Protein AF-0000000070379799 (afdb_homodimer)

Solvent-accessible surface area (backbone atoms only — not comparable to full-atom values): 31771 Å² total; per-residue (Å²): 68,56,30,33,34,30,63,41,65,65,48,75,54,41,72,41,76,43,80,73,78,78,38,46,71,43,12,25,22,26,43,26,48,18,17,47,68,47,71,68,43,54,38,41,45,53,57,59,48,63,90,54,86,77,58,63,65,36,43,52,37,52,28,15,9,26,36,23,75,38,50,26,34,55,72,69,16,53,69,40,49,75,32,48,30,22,40,33,73,42,68,11,36,44,15,30,51,32,36,31,44,49,89,39,48,40,81,50,57,90,88,53,50,46,72,62,32,13,59,53,48,69,53,42,50,38,46,53,53,51,50,51,54,36,56,76,68,70,51,52,25,33,36,31,42,60,25,47,24,62,53,30,45,24,39,45,34,44,33,46,77,68,68,28,45,56,43,30,28,37,69,50,71,72,42,52,56,55,37,46,75,49,64,47,84,41,77,45,44,62,72,43,92,57,32,64,64,49,47,25,52,51,22,50,76,57,58,22,36,40,32,43,31,36,39,32,12,60,57,46,23,61,54,55,71,36,36,40,70,59,19,34,37,36,32,59,34,49,75,66,72,41,48,23,27,34,49,45,56,50,19,27,63,31,47,22,36,40,31,32,44,36,58,72,60,52,62,68,70,48,51,71,64,55,52,50,51,54,56,61,49,37,70,62,30,41,76,53,47,37,40,76,56,75,57,46,77,30,34,38,80,42,37,53,59,44,53,54,50,40,75,76,38,52,62,67,30,40,37,30,36,24,32,76,87,68,54,30,33,34,29,61,42,65,67,49,75,53,41,73,42,76,44,80,73,80,80,38,47,72,42,11,26,22,27,43,26,47,18,17,44,68,48,72,67,44,54,38,42,46,52,57,59,48,63,90,55,87,77,58,64,67,36,43,51,35,51,29,16,8,25,36,23,76,39,51,25,35,54,71,70,15,51,68,41,49,76,31,47,30,23,40,36,75,42,68,10,34,46,16,31,50,30,37,32,42,51,89,39,47,39,79,50,56,90,89,54,50,45,73,60,33,13,58,54,48,70,53,42,49,38,46,53,51,51,49,52,54,38,55,74,68,70,52,51,27,32,37,32,43,62,24,48,25,63,53,30,45,24,38,45,32,44,34,46,78,68,67,28,45,55,42,30,28,36,68,50,72,73,42,51,56,56,37,45,76,50,64,49,84,41,77,46,42,63,72,42,91,57,33,64,64,48,48,25,52,51,22,50,76,57,57,22,35,39,33,42,30,36,38,32,13,61,56,46,25,60,54,55,71,37,37,41,68,59,19,35,38,34,32,60,35,50,76,65,71,41,48,23,26,34,50,44,56,50,19,27,61,31,48,21,36,40,30,32,42,35,60,70,59,50,62,68,72,48,53,71,64,56,51,50,51,54,59,62,50,37,70,62,30,38,77,52,47,37,40,74,55,76,57,47,77,30,36,38,81,42,38,54,59,45,54,54,48,38,75,76,40,51,60,66,31,39,38,31,35,24,34,77,88

Organism: Tetrahymena thermophila (strain SB210) (NCBI:txid312017)

Nearest PDB structures (foldseek):
  3pi7-assembly1_A-2  TM=9.062E-01  e=1.640E-31  Mesorhizobium loti
  3iup-assembly1_B  TM=9.059E-01  e=6.553E-30  Cupriavidus pinatubonensis JMP134
  6k9y-assembly2_D  TM=8.583E-01  e=2.880E-23  Homo sapiens
  6k9y-assembly2_C  TM=8.569E-01  e=1.757E-21  Homo sapiens
  3jyl-assembly1_A  TM=8.726E-01  e=1.646E-20  Pseudomonas syringae pv. tomato

pLDDT: mean 96.15, std 3.44, range [79.5, 98.94]

Radius of gyration: 29.48 Å; Cα contacts (8 Å, |Δi|>4): 1585; chains: 2; bounding box: 47×88×64 Å

Secondary structure (DSSP, 8-state):
-EEEEE-STTS-EEEEE-PPP---TTEEEEEEEEEE--HHHHHHHHT--TT-S--SSB----EEEEEEEEE-SSHHHHHHTT-EEEEESBS-SSBSEEEEEGGGEEE--TTS-HHHHTTSSHHHHHHHHHHHHHHHHT-SEEEESSTTSHHHHHHHHHHHHTT-EEEEEESSHHHHHHHHHTT-SEEEETTSTTHHHHHHHHHHHHT--EEEESS-HHHHHHHHTTSPTT-EEEE---TT-S-EEE-HHHHHHTT-EEEE--HHHHHHHS-HHHHHHHHHHHHHHTTTTTPPPEEEEEESTTHHHHHHHHHH-GGG-EEEEETT-/-EEEEE-STTS-EEEEE-PPP---TTEEEEEEEEEE--HHHHHHHHT--TT-S--SSB----EEEEEEEEE-SSHHHHHHTT-EEEEESBS-SSBSEEEEEGGGEEE--TTS-HHHHTTSSHHHHHHHHHHHHHHHHT-SEEEESSTTSHHHHHHHHHHHHTT-EEEEEESSHHHHHHHHHTT-SEEEETTSTTHHHHHHHHHHHHT--EEEESS-HHHHHHHHTTSPTT-EEEE---TT-S-EEE-HHHHHHTT-EEEE--HHHHHHHS-HHHHHHHHHHHHHHTTTTTPPPEEEEEESTTHHHHHHHHHH-GGG-EEEEETT-

Structure (mmCIF, N/CA/C/O backbone):
data_AF-0000000070379799-model_v1
#
loop_
_entity.id
_entity.type
_entity.pdbx_description
1 polymer 'Zinc-binding dehydrogenase family oxidoreductase'
#
loop_
_atom_site.group_PDB
_atom_site.id
_atom_site.type_symbol
_atom_site.label_atom_id
_atom_site.label_alt_id
_atom_site.label_comp_id
_atom_site.label_asym_id
_atom_site.label_entity_id
_atom_site.label_seq_id
_atom_site.pdbx_PDB_ins_code
_atom_site.Cartn_x
_atom_site.Cartn_y
_atom_site.Cartn_z
_atom_site.occupancy
_atom_site.B_iso_or_equiv
_atom_site.auth_seq_id
_atom_site.auth_comp_id
_atom_site.auth_asym_id
_atom_site.auth_atom_id
_atom_site.pdbx_PDB_model_num
ATOM 1 N N . MET A 1 1 ? 18.422 -35.281 -22.156 1 97.62 1 MET A N 1
ATOM 2 C CA . MET A 1 1 ? 16.969 -35.219 -22.125 1 97.62 1 MET A CA 1
ATOM 3 C C . MET A 1 1 ? 16.469 -34.031 -22.953 1 97.62 1 MET A C 1
ATOM 5 O O . MET A 1 1 ? 17.188 -33.062 -23.156 1 97.62 1 MET A O 1
ATOM 9 N N . LYS A 1 2 ? 15.281 -34.219 -23.469 1 98.38 2 LYS A N 1
ATOM 10 C CA . LYS A 1 2 ? 14.625 -33.094 -24.141 1 98.38 2 LYS A CA 1
ATOM 11 C C . LYS A 1 2 ? 14.094 -32.062 -23.125 1 98.38 2 LYS A C 1
ATOM 13 O O . LYS A 1 2 ? 13.625 -32.469 -22.047 1 98.38 2 LYS A O 1
ATOM 18 N N . CYS A 1 3 ? 14.219 -30.781 -23.453 1 98.56 3 CYS A N 1
ATOM 19 C CA . CYS A 1 3 ? 13.742 -29.75 -22.547 1 98.56 3 CYS A CA 1
ATOM 20 C C . CYS A 1 3 ? 13.547 -28.438 -23.297 1 98.56 3 CYS A C 1
ATOM 22 O O . CYS A 1 3 ? 13.867 -28.328 -24.469 1 98.56 3 CYS A O 1
ATOM 24 N N . LEU A 1 4 ? 12.852 -27.547 -22.703 1 98.62 4 LEU A N 1
ATOM 25 C CA . LEU A 1 4 ? 12.797 -26.156 -23.141 1 98.62 4 LEU A CA 1
ATOM 26 C C . LEU A 1 4 ? 13.797 -25.312 -22.359 1 98.62 4 LEU A C 1
ATOM 28 O O . LEU A 1 4 ? 13.82 -25.328 -21.125 1 98.62 4 LEU A O 1
ATOM 32 N N . ILE A 1 5 ? 14.625 -24.578 -23.031 1 98.56 5 ILE A N 1
ATOM 33 C CA . ILE A 1 5 ? 15.641 -23.734 -22.406 1 98.56 5 ILE A CA 1
ATOM 34 C C . ILE A 1 5 ? 15.32 -22.266 -22.625 1 98.56 5 ILE A C 1
ATOM 36 O O . ILE A 1 5 ? 15.062 -21.844 -23.766 1 98.56 5 ILE A O 1
ATOM 40 N N . LEU A 1 6 ? 15.203 -21.531 -21.594 1 98.44 6 LEU A N 1
ATOM 41 C CA . LEU A 1 6 ? 15.203 -20.078 -21.641 1 98.44 6 LEU A CA 1
ATOM 42 C C . LEU A 1 6 ? 16.625 -19.531 -21.672 1 98.44 6 LEU A C 1
ATOM 44 O O . LEU A 1 6 ? 17.328 -19.562 -20.641 1 98.44 6 LEU A O 1
ATOM 48 N N . GLU A 1 7 ? 17.031 -19.031 -22.734 1 98.12 7 GLU A N 1
ATOM 49 C CA . GLU A 1 7 ? 18.406 -18.578 -22.891 1 98.12 7 GLU A CA 1
ATOM 50 C C . GLU A 1 7 ? 18.609 -17.188 -22.281 1 98.12 7 GLU A C 1
ATOM 52 O O . GLU A 1 7 ? 19.656 -16.891 -21.734 1 98.12 7 GLU A O 1
ATOM 57 N N . GLN A 1 8 ? 17.641 -16.406 -22.5 1 97.5 8 GLN A N 1
ATOM 58 C CA . GLN A 1 8 ? 17.625 -15.039 -22 1 97.5 8 GLN A CA 1
ATOM 59 C C . GLN A 1 8 ? 16.203 -14.609 -21.609 1 97.5 8 GLN A C 1
ATOM 61 O O . GLN A 1 8 ? 15.242 -14.93 -22.312 1 97.5 8 GLN A O 1
ATOM 66 N N . PHE A 1 9 ? 16.188 -13.859 -20.531 1 97.25 9 PHE A N 1
ATOM 67 C CA . PHE A 1 9 ? 14.883 -13.336 -20.141 1 97.25 9 PHE A CA 1
ATOM 68 C C . PHE A 1 9 ? 14.234 -12.578 -21.297 1 97.25 9 PHE A C 1
ATOM 70 O O . PHE A 1 9 ? 14.914 -11.867 -22.031 1 97.25 9 PHE A O 1
ATOM 77 N N . GLY A 1 10 ? 12.977 -12.711 -21.422 1 96.12 10 GLY A N 1
ATOM 78 C CA . GLY A 1 10 ? 12.227 -11.969 -22.422 1 96.12 10 GLY A CA 1
ATOM 79 C C . GLY A 1 10 ? 12.258 -12.609 -23.797 1 96.12 10 GLY A C 1
ATOM 80 O O . GLY A 1 10 ? 11.617 -12.125 -24.734 1 96.12 10 GLY A O 1
ATOM 81 N N . GLN A 1 11 ? 13 -13.648 -23.922 1 97.44 11 GLN A N 1
ATOM 82 C CA . GLN A 1 11 ? 13.102 -14.352 -25.203 1 97.44 11 GLN A CA 1
ATOM 83 C C . GLN A 1 11 ? 12.305 -15.656 -25.172 1 97.44 11 GLN A C 1
ATOM 85 O O . GLN A 1 11 ? 12 -16.188 -24.094 1 97.44 11 GLN A O 1
ATOM 90 N N . PRO A 1 12 ? 11.961 -16.109 -26.359 1 97.81 12 PRO A N 1
ATOM 91 C CA . PRO A 1 12 ? 11.258 -17.391 -26.406 1 97.81 12 PRO A CA 1
ATOM 92 C C . PRO A 1 12 ? 12.117 -18.547 -25.891 1 97.81 12 PRO A C 1
ATOM 94 O O . PRO A 1 12 ? 13.352 -18.453 -25.891 1 97.81 12 PRO A O 1
ATOM 97 N N . VAL A 1 13 ? 11.469 -19.562 -25.438 1 98.38 13 VAL A N 1
ATOM 98 C CA . VAL A 1 13 ? 12.188 -20.766 -25.047 1 98.38 13 VAL A CA 1
ATOM 99 C C . VAL A 1 13 ? 12.586 -21.562 -26.281 1 98.38 13 VAL A C 1
ATOM 101 O O . VAL A 1 13 ? 11.906 -21.516 -27.312 1 98.38 13 VAL A O 1
ATOM 104 N N . ALA A 1 14 ? 13.648 -22.281 -26.125 1 98.12 14 ALA A N 1
ATOM 105 C CA . ALA A 1 14 ? 14.133 -23.125 -27.219 1 98.12 14 ALA A CA 1
ATOM 106 C C . ALA A 1 14 ? 14.062 -24.609 -26.844 1 98.12 14 ALA A C 1
ATOM 108 O O . ALA A 1 14 ? 14.406 -24.984 -25.719 1 98.12 14 ALA A O 1
ATOM 109 N N . PHE A 1 15 ? 13.578 -25.453 -27.734 1 98.25 15 PHE A N 1
ATOM 110 C CA . PHE A 1 15 ? 13.586 -26.906 -27.578 1 98.25 15 PHE A CA 1
ATOM 111 C C . PHE A 1 15 ? 14.984 -27.453 -27.812 1 98.25 15 PHE A C 1
ATOM 113 O O . PHE A 1 15 ? 15.539 -27.328 -28.906 1 98.25 15 PHE A O 1
ATOM 120 N N . LYS A 1 16 ? 15.516 -28.031 -26.766 1 97.94 16 LYS A N 1
ATOM 121 C CA . LYS A 1 16 ? 16.891 -28.484 -26.844 1 97.94 16 LYS A CA 1
ATOM 122 C C . LYS A 1 16 ? 17.078 -29.797 -26.094 1 97.94 16 LYS A C 1
ATOM 124 O O . LYS A 1 16 ? 16.141 -30.328 -25.5 1 97.94 16 LYS A O 1
ATOM 129 N N . GLN A 1 17 ? 18.281 -30.312 -26.234 1 97.88 17 GLN A N 1
ATOM 130 C CA . GLN A 1 17 ? 18.719 -31.453 -25.438 1 97.88 17 GLN A CA 1
ATOM 131 C C . GLN A 1 17 ? 19.641 -31 -24.312 1 97.88 17 GLN A C 1
ATOM 133 O O . GLN A 1 17 ? 20.469 -30.094 -24.484 1 97.88 17 GLN A O 1
ATOM 138 N N . ALA A 1 18 ? 19.453 -31.578 -23.188 1 97.44 18 ALA A N 1
ATOM 139 C CA . ALA A 1 18 ? 20.312 -31.328 -22.031 1 97.44 18 ALA A CA 1
ATOM 140 C C . ALA A 1 18 ? 20.578 -32.625 -21.266 1 97.44 18 ALA A C 1
ATOM 142 O O . ALA A 1 18 ? 19.969 -33.656 -21.531 1 97.44 18 ALA A O 1
ATOM 143 N N . ASP A 1 19 ? 21.516 -32.562 -20.422 1 97.62 19 ASP A N 1
ATOM 144 C CA . ASP A 1 19 ? 21.812 -33.688 -19.562 1 97.62 19 ASP A CA 1
ATOM 145 C C . ASP A 1 19 ? 20.688 -33.906 -18.547 1 97.62 19 ASP A C 1
ATOM 147 O O . ASP A 1 19 ? 20.047 -32.969 -18.109 1 97.62 19 ASP A O 1
ATOM 151 N N . ILE A 1 20 ? 20.406 -35.125 -18.234 1 98.38 20 ILE A N 1
ATOM 152 C CA . ILE A 1 20 ? 19.484 -35.438 -17.156 1 98.38 20 ILE A CA 1
ATOM 153 C C . ILE A 1 20 ? 20.094 -35.031 -15.812 1 98.38 20 ILE A C 1
ATOM 155 O O . ILE A 1 20 ? 21.219 -35.438 -15.492 1 98.38 20 ILE A O 1
ATOM 159 N N . PRO A 1 21 ? 19.438 -34.219 -15.023 1 97.88 21 PRO A N 1
ATOM 160 C CA . PRO A 1 21 ? 20 -33.844 -13.727 1 97.88 21 PRO A CA 1
ATOM 161 C C . PRO A 1 21 ? 20.062 -35 -12.734 1 97.88 21 PRO A C 1
ATOM 163 O O . PRO A 1 21 ? 19.328 -35.969 -12.883 1 97.88 21 PRO A O 1
ATOM 166 N N . GLN A 1 22 ? 20.938 -34.875 -11.812 1 98 22 GLN A N 1
ATOM 167 C CA . GLN A 1 22 ? 21.094 -35.875 -10.766 1 98 22 GLN A CA 1
ATOM 168 C C . GLN A 1 22 ? 20.562 -35.375 -9.43 1 98 22 GLN A C 1
ATOM 170 O O . GLN A 1 22 ? 20.891 -34.25 -9.008 1 98 22 GLN A O 1
ATOM 175 N N . PRO A 1 23 ? 19.734 -36.156 -8.781 1 98.38 23 PRO A N 1
ATOM 176 C CA . PRO A 1 23 ? 19.234 -35.719 -7.473 1 98.38 23 PRO A CA 1
ATOM 177 C C . PRO A 1 23 ? 20.266 -35.875 -6.363 1 98.38 23 PRO A C 1
ATOM 179 O O . PRO A 1 23 ? 21.047 -36.844 -6.375 1 98.38 23 PRO A O 1
ATOM 182 N N . GLY A 1 24 ? 20.344 -34.906 -5.512 1 97.62 24 GLY A N 1
ATOM 183 C CA . GLY A 1 24 ? 21.141 -35.031 -4.297 1 97.62 24 GLY A CA 1
ATOM 184 C C . GLY A 1 24 ? 20.344 -35.594 -3.125 1 97.62 24 GLY A C 1
ATOM 185 O O . GLY A 1 24 ? 19.188 -35.969 -3.277 1 97.62 24 GLY A O 1
ATOM 186 N N . GLN A 1 25 ? 21.062 -35.688 -1.995 1 96.94 25 GLN A N 1
ATOM 187 C CA . GLN A 1 25 ? 20.406 -36.188 -0.794 1 96.94 25 GLN A CA 1
ATOM 188 C C . GLN A 1 25 ? 19.125 -35.406 -0.499 1 96.94 25 GLN A C 1
ATOM 190 O O . GLN A 1 25 ? 19.141 -34.156 -0.51 1 96.94 25 GLN A O 1
ATOM 195 N N . GLY A 1 26 ? 18.047 -36.125 -0.268 1 96.81 26 GLY A N 1
ATOM 196 C CA . GLY A 1 26 ? 16.781 -35.469 0.033 1 96.81 26 GLY A CA 1
ATOM 197 C C . GLY A 1 26 ? 16.031 -35.031 -1.208 1 96.81 26 GLY A C 1
ATOM 198 O O . GLY A 1 26 ? 14.945 -34.469 -1.108 1 96.81 26 GLY A O 1
ATOM 199 N N . GLU A 1 27 ? 16.578 -35.344 -2.369 1 98.31 27 GLU A N 1
ATOM 200 C CA . GLU A 1 27 ? 15.961 -35 -3.639 1 98.31 27 GLU A CA 1
ATOM 201 C C . GLU A 1 27 ? 15.578 -36.25 -4.438 1 98.31 27 GLU A C 1
ATOM 203 O O . GLU A 1 27 ? 16.047 -37.344 -4.141 1 98.31 27 GLU A O 1
ATOM 208 N N . VAL A 1 28 ? 14.727 -36.062 -5.371 1 98.69 28 VAL A N 1
ATOM 209 C CA . VAL A 1 28 ? 14.32 -37.156 -6.254 1 98.69 28 VAL A CA 1
ATOM 210 C C . VAL A 1 28 ? 14.375 -36.688 -7.707 1 98.69 28 VAL A C 1
ATOM 212 O O . VAL A 1 28 ? 14.156 -35.531 -7.996 1 98.69 28 VAL A O 1
ATOM 215 N N . LEU A 1 29 ? 14.68 -37.594 -8.547 1 98.81 29 LEU A N 1
ATOM 216 C CA . LEU A 1 29 ? 14.539 -37.375 -9.984 1 98.81 29 LEU A CA 1
ATOM 217 C C . LEU A 1 29 ? 13.156 -37.812 -10.461 1 98.81 29 LEU A C 1
ATOM 219 O O . LEU A 1 29 ? 12.711 -38.938 -10.164 1 98.81 29 LEU A O 1
ATOM 223 N N . ILE A 1 30 ? 12.555 -37 -11.148 1 98.88 30 ILE A N 1
ATOM 224 C CA . ILE A 1 30 ? 11.172 -37.219 -11.562 1 98.88 30 ILE A CA 1
ATOM 225 C C . ILE A 1 30 ? 11.086 -37.281 -13.086 1 98.88 30 ILE A C 1
ATOM 227 O O . ILE A 1 30 ? 11.617 -36.375 -13.773 1 98.88 30 ILE A O 1
ATOM 231 N N . GLN A 1 31 ? 10.594 -38.312 -13.609 1 98.88 31 GLN A N 1
ATOM 232 C CA . GLN A 1 31 ? 10.148 -38.312 -15 1 98.88 31 GLN A CA 1
ATOM 233 C C . GLN A 1 31 ? 8.852 -37.5 -15.156 1 98.88 31 GLN A C 1
ATOM 235 O O . GLN A 1 31 ? 7.777 -37.969 -14.773 1 98.88 31 GLN A O 1
ATOM 240 N N . VAL A 1 32 ? 8.945 -36.344 -15.727 1 98.88 32 VAL A N 1
ATOM 241 C CA . VAL A 1 32 ? 7.828 -35.406 -15.734 1 98.88 32 VAL A CA 1
ATOM 242 C C . VAL A 1 32 ? 6.781 -35.844 -16.75 1 98.88 32 VAL A C 1
ATOM 244 O O . VAL A 1 32 ? 7.098 -36.031 -17.938 1 98.88 32 VAL A O 1
ATOM 247 N N . GLU A 1 33 ? 5.625 -35.969 -16.281 1 98.69 33 GLU A N 1
ATOM 248 C CA . GLU A 1 33 ? 4.535 -36.406 -17.156 1 98.69 33 GLU A CA 1
ATOM 249 C C . GLU A 1 33 ? 3.705 -35.219 -17.625 1 98.69 33 GLU A C 1
ATOM 251 O O . GLU A 1 33 ? 3.26 -35.156 -18.766 1 98.69 33 GLU A O 1
ATOM 256 N N . SER A 1 34 ? 3.447 -34.312 -16.766 1 98.69 34 SER A N 1
ATOM 257 C CA . SER A 1 34 ? 2.619 -33.156 -17.062 1 98.69 34 SER A CA 1
ATOM 258 C C . SER A 1 34 ? 3.072 -31.938 -16.266 1 98.69 34 SER A C 1
ATOM 260 O O . SER A 1 34 ? 3.395 -32.031 -15.086 1 98.69 34 SER A O 1
ATOM 262 N N . SER A 1 35 ? 3.191 -30.781 -16.891 1 98.75 35 SER A N 1
ATOM 263 C CA . SER A 1 35 ? 3.516 -29.516 -16.234 1 98.75 35 SER A CA 1
ATOM 264 C C . SER A 1 35 ? 2.646 -28.375 -16.766 1 98.75 35 SER A C 1
ATOM 266 O O . SER A 1 35 ? 2.516 -28.203 -17.984 1 98.75 35 SER A O 1
ATOM 268 N N . PRO A 1 36 ? 2.055 -27.641 -15.875 1 98.5 36 PRO A N 1
ATOM 269 C CA . PRO A 1 36 ? 1.215 -26.516 -16.312 1 98.5 36 PRO A CA 1
ATOM 270 C C . PRO A 1 36 ? 2.02 -25.266 -16.625 1 98.5 36 PRO A C 1
ATOM 272 O O . PRO A 1 36 ? 3.193 -25.172 -16.25 1 98.5 36 PRO A O 1
ATOM 275 N N . ILE A 1 37 ? 1.409 -24.359 -17.375 1 98.25 37 ILE A N 1
ATOM 276 C CA . ILE A 1 37 ? 1.912 -23 -17.516 1 98.25 37 ILE A CA 1
ATOM 277 C C . ILE A 1 37 ? 1.134 -22.062 -16.609 1 98.25 37 ILE A C 1
ATOM 279 O O . ILE A 1 37 ? -0.096 -22 -16.672 1 98.25 37 ILE A O 1
ATOM 283 N N . ASN A 1 38 ? 1.826 -21.422 -15.695 1 97.06 38 ASN A N 1
ATOM 284 C CA . ASN A 1 38 ? 1.224 -20.453 -14.781 1 97.06 38 ASN A CA 1
ATOM 285 C C . ASN A 1 38 ? 1.646 -19.016 -15.117 1 97.06 38 ASN A C 1
ATOM 287 O O . ASN A 1 38 ? 2.684 -18.812 -15.742 1 97.06 38 ASN A O 1
ATOM 291 N N . PRO A 1 39 ? 0.804 -18.047 -14.625 1 96.25 39 PRO A N 1
ATOM 292 C CA . PRO A 1 39 ? 1.26 -16.656 -14.758 1 96.25 39 PRO A CA 1
ATOM 293 C C . PRO A 1 39 ? 2.643 -16.438 -14.148 1 96.25 39 PRO A C 1
ATOM 295 O O . PRO A 1 39 ? 3.445 -15.68 -14.695 1 96.25 39 PRO A O 1
ATOM 298 N N . SER A 1 40 ? 2.947 -17.109 -13.086 1 95.5 40 SER A N 1
ATOM 299 C CA . SER A 1 40 ? 4.25 -16.969 -12.438 1 95.5 40 SER A CA 1
ATOM 300 C C . SER A 1 40 ? 5.375 -17.422 -13.359 1 95.5 40 SER A C 1
ATOM 302 O O . SER A 1 40 ? 6.477 -16.859 -13.312 1 95.5 40 SER A O 1
ATOM 304 N N . ASP A 1 41 ? 5.133 -18.422 -14.211 1 96.75 41 ASP A N 1
ATOM 305 C CA . ASP A 1 41 ? 6.129 -18.844 -15.188 1 96.75 41 ASP A CA 1
ATOM 306 C C . ASP A 1 41 ? 6.402 -17.734 -16.203 1 96.75 41 ASP A C 1
ATOM 308 O O . ASP A 1 41 ? 7.559 -17.484 -16.547 1 96.75 41 ASP A O 1
ATOM 312 N N . LEU A 1 42 ? 5.324 -17.156 -16.656 1 96.75 42 LEU A N 1
ATOM 313 C CA . LEU A 1 42 ? 5.457 -16.062 -17.625 1 96.75 42 LEU A CA 1
ATOM 314 C C . LEU A 1 42 ? 6.227 -14.898 -17.016 1 96.75 42 LEU A C 1
ATOM 316 O O . LEU A 1 42 ? 7.098 -14.32 -17.672 1 96.75 42 LEU A O 1
ATOM 320 N N . ILE A 1 43 ? 5.867 -14.562 -15.758 1 95.81 43 ILE A N 1
ATOM 321 C CA . ILE A 1 43 ? 6.551 -13.477 -15.062 1 95.81 43 ILE A CA 1
ATOM 322 C C . ILE A 1 43 ? 8.039 -13.797 -14.938 1 95.81 43 ILE A C 1
ATOM 324 O O . ILE A 1 43 ? 8.891 -12.945 -15.211 1 95.81 43 ILE A O 1
ATOM 328 N N . PHE A 1 44 ? 8.375 -14.969 -14.617 1 96.12 44 PHE A N 1
ATOM 329 C CA . PHE A 1 44 ? 9.758 -15.391 -14.5 1 96.12 44 PHE A CA 1
ATOM 330 C C . PHE A 1 44 ? 10.484 -15.266 -15.836 1 96.12 44 PHE A C 1
ATOM 332 O O . PHE A 1 44 ? 11.547 -14.641 -15.922 1 96.12 44 PHE A O 1
ATOM 339 N N . MET A 1 45 ? 9.898 -15.789 -16.828 1 96.88 45 MET A N 1
ATOM 340 C CA . MET A 1 45 ? 10.539 -15.828 -18.141 1 96.88 45 MET A CA 1
ATOM 341 C C . MET A 1 45 ? 10.734 -14.422 -18.688 1 96.88 45 MET A C 1
ATOM 343 O O . MET A 1 45 ? 11.648 -14.18 -19.484 1 96.88 45 MET A O 1
ATOM 347 N N . SER A 1 46 ? 9.93 -13.516 -18.25 1 94.94 46 SER A N 1
ATOM 348 C CA . SER A 1 46 ? 10.039 -12.133 -18.703 1 94.94 46 SER A CA 1
ATOM 349 C C . SER A 1 46 ? 11.164 -11.406 -17.984 1 94.94 46 SER A C 1
ATOM 351 O O . SER A 1 46 ? 11.578 -10.32 -18.406 1 94.94 46 SER A O 1
ATOM 353 N N . GLY A 1 47 ? 11.625 -11.961 -16.859 1 94.31 47 GLY A N 1
ATOM 354 C CA . GLY A 1 47 ? 12.672 -11.32 -16.078 1 94.31 47 GLY A CA 1
ATOM 355 C C . GLY A 1 47 ? 12.133 -10.461 -14.953 1 94.31 47 GLY A C 1
ATOM 356 O O . GLY A 1 47 ? 12.906 -9.836 -14.227 1 94.31 47 GLY A O 1
ATOM 357 N N . LYS A 1 48 ? 10.883 -10.516 -14.688 1 91.62 48 LYS A N 1
ATOM 358 C CA . LYS A 1 48 ? 10.273 -9.641 -13.688 1 91.62 48 LYS A CA 1
ATOM 359 C C . LYS A 1 48 ? 10.117 -10.359 -12.352 1 91.62 48 LYS A C 1
ATOM 361 O O . LYS A 1 48 ? 9.672 -9.758 -11.367 1 91.62 48 LYS A O 1
ATOM 366 N N . TYR A 1 49 ? 10.391 -11.594 -12.32 1 92.56 49 TYR A N 1
ATOM 367 C CA . TYR A 1 49 ? 10.406 -12.359 -11.07 1 92.56 49 TYR A CA 1
ATOM 368 C C . TYR A 1 49 ? 11.648 -12.047 -10.25 1 92.56 49 TYR A C 1
ATOM 370 O O . TYR A 1 49 ? 12.703 -12.648 -10.461 1 92.56 49 TYR A O 1
ATOM 378 N N . LEU A 1 50 ? 11.477 -11.18 -9.195 1 87.19 50 LEU A N 1
ATOM 379 C CA . LEU A 1 50 ? 12.641 -10.672 -8.484 1 87.19 50 LEU A CA 1
ATOM 380 C C . LEU A 1 50 ? 13.188 -11.719 -7.516 1 87.19 50 LEU A C 1
ATOM 382 O O . LEU A 1 50 ? 12.43 -12.547 -7 1 87.19 50 LEU A O 1
ATOM 386 N N . ASN A 1 51 ? 14.461 -11.758 -7.355 1 79.5 51 ASN A N 1
ATOM 387 C CA . ASN A 1 51 ? 15.172 -12.508 -6.324 1 79.5 51 ASN A CA 1
ATOM 388 C C . ASN A 1 51 ? 15.141 -14.008 -6.602 1 79.5 51 ASN A C 1
ATOM 390 O O . ASN A 1 51 ? 15.266 -14.812 -5.68 1 79.5 51 ASN A O 1
ATOM 394 N N . SER A 1 52 ? 14.789 -14.352 -7.836 1 83.56 52 SER A N 1
ATOM 395 C CA . SER A 1 52 ? 14.883 -15.766 -8.188 1 83.56 52 SER A CA 1
ATOM 396 C C . SER A 1 52 ? 16.328 -16.234 -8.219 1 83.56 52 SER A C 1
ATOM 398 O O . SER A 1 52 ? 17.203 -15.523 -8.734 1 83.56 52 SER A O 1
ATOM 400 N N . ALA A 1 53 ? 16.547 -17.328 -7.719 1 80.62 53 ALA A N 1
ATOM 401 C CA . ALA A 1 53 ? 17.875 -17.938 -7.781 1 80.62 53 ALA A CA 1
ATOM 402 C C . ALA A 1 53 ? 18.172 -18.484 -9.18 1 80.62 53 ALA A C 1
ATOM 404 O O . ALA A 1 53 ? 19.328 -18.625 -9.562 1 80.62 53 ALA A O 1
ATOM 405 N N . LEU A 1 54 ? 17.141 -18.828 -9.797 1 86.31 54 LEU A N 1
ATOM 406 C CA . LEU A 1 54 ? 17.266 -19.375 -11.141 1 86.31 54 LEU A CA 1
ATOM 407 C C . LEU A 1 54 ? 17.531 -18.266 -12.156 1 86.31 54 LEU A C 1
ATOM 409 O O . LEU A 1 54 ? 16.844 -17.25 -12.172 1 86.31 54 LEU A O 1
ATOM 413 N N . LYS A 1 55 ? 18.609 -18.438 -13 1 90.5 55 LYS A N 1
ATOM 414 C CA . LYS A 1 55 ? 18.984 -17.5 -14.047 1 90.5 55 LYS A CA 1
ATOM 415 C C . LYS A 1 55 ? 19.203 -18.203 -15.383 1 90.5 55 LYS A C 1
ATOM 417 O O . LYS A 1 55 ? 19.734 -19.312 -15.422 1 90.5 55 LYS A O 1
ATOM 422 N N . PRO A 1 56 ? 18.859 -17.578 -16.391 1 95.44 56 PRO A N 1
ATOM 423 C CA . PRO A 1 56 ? 19.141 -18.172 -17.688 1 95.44 56 PRO A CA 1
ATOM 424 C C . PRO A 1 56 ? 20.641 -18.391 -17.938 1 95.44 56 PRO A C 1
ATOM 426 O O . PRO A 1 56 ? 21.469 -17.641 -17.422 1 95.44 56 PRO A O 1
ATOM 429 N N . PRO A 1 57 ? 21 -19.266 -18.797 1 96.94 57 PRO A N 1
ATOM 430 C CA . PRO A 1 57 ? 20.125 -20.266 -19.406 1 96.94 57 PRO A CA 1
ATOM 431 C C . PRO A 1 57 ? 19.578 -21.266 -18.391 1 96.94 57 PRO A C 1
ATOM 433 O O . PRO A 1 57 ? 20.312 -21.719 -17.5 1 96.94 57 PRO A O 1
ATOM 436 N N . CYS A 1 58 ? 18.359 -21.484 -18.469 1 97.25 58 CYS A N 1
ATOM 437 C CA . CYS A 1 58 ? 17.734 -22.406 -17.531 1 97.25 58 CYS A CA 1
ATOM 438 C C . CYS A 1 58 ? 16.469 -23.031 -18.125 1 97.25 58 CYS A C 1
ATOM 440 O O . CYS A 1 58 ? 16.031 -22.625 -19.203 1 97.25 58 CYS A O 1
ATOM 442 N N . ILE A 1 59 ? 15.961 -24.078 -17.484 1 98.06 59 ILE A N 1
ATOM 443 C CA . ILE A 1 59 ? 14.68 -24.688 -17.812 1 98.06 59 ILE A CA 1
ATOM 444 C C . ILE A 1 59 ? 13.578 -24.078 -16.953 1 98.06 59 ILE A C 1
ATOM 446 O O . ILE A 1 59 ? 13.625 -24.172 -15.727 1 98.06 59 ILE A O 1
ATOM 450 N N . PRO A 1 60 ? 12.516 -23.422 -17.578 1 97.81 60 PRO A N 1
ATOM 451 C CA . PRO A 1 60 ? 11.414 -22.844 -16.797 1 97.81 60 PRO A CA 1
ATOM 452 C C . PRO A 1 60 ? 10.414 -23.891 -16.328 1 97.81 60 PRO A C 1
ATOM 454 O O . PRO A 1 60 ? 10.547 -25.078 -16.672 1 97.81 60 PRO A O 1
ATOM 457 N N . GLY A 1 61 ? 9.406 -23.406 -15.617 1 97.56 61 GLY A N 1
ATOM 458 C CA . GLY A 1 61 ? 8.367 -24.25 -15.07 1 97.56 61 GLY A CA 1
ATOM 459 C C . GLY A 1 61 ? 8.578 -24.578 -13.602 1 97.56 61 GLY A C 1
ATOM 460 O O . GLY A 1 61 ? 9.609 -25.125 -13.219 1 97.56 61 GLY A O 1
ATOM 461 N N . PHE A 1 62 ? 7.543 -24.375 -12.844 1 96.38 62 PHE A N 1
ATOM 462 C CA . PHE A 1 62 ? 7.77 -24.422 -11.406 1 96.38 62 PHE A CA 1
ATOM 463 C C . PHE A 1 62 ? 7.016 -25.594 -10.773 1 96.38 62 PHE A C 1
ATOM 465 O O . PHE A 1 62 ? 7.176 -25.875 -9.586 1 96.38 62 PHE A O 1
ATOM 472 N N . GLU A 1 63 ? 6.16 -26.297 -11.555 1 97.62 63 GLU A N 1
ATOM 473 C CA . GLU A 1 63 ? 5.371 -27.359 -10.945 1 97.62 63 GLU A CA 1
ATOM 474 C C . GLU A 1 63 ? 4.965 -28.406 -11.984 1 97.62 63 GLU A C 1
ATOM 476 O O . GLU A 1 63 ? 5.105 -28.188 -13.188 1 97.62 63 GLU A O 1
ATOM 481 N N . GLY A 1 64 ? 4.582 -29.531 -11.461 1 98.31 64 GLY A N 1
ATOM 482 C CA . GLY A 1 64 ? 4.148 -30.609 -12.344 1 98.31 64 GLY A CA 1
ATOM 483 C C . GLY A 1 64 ? 3.85 -31.891 -11.602 1 98.31 64 GLY A C 1
ATOM 484 O O . GLY A 1 64 ? 3.6 -31.891 -10.398 1 98.31 64 GLY A O 1
ATOM 485 N N . SER A 1 65 ? 3.688 -32.938 -12.367 1 98.44 65 SER A N 1
ATOM 486 C CA . SER A 1 65 ? 3.469 -34.281 -11.867 1 98.44 65 SER A CA 1
ATOM 487 C C . SER A 1 65 ? 4.258 -35.312 -12.68 1 98.44 65 SER A C 1
ATOM 489 O O . SER A 1 65 ? 4.652 -35.031 -13.812 1 98.44 65 SER A O 1
ATOM 491 N N . GLY A 1 66 ? 4.566 -36.375 -12.039 1 98.56 66 GLY A N 1
ATOM 492 C CA . GLY A 1 66 ? 5.32 -37.406 -12.727 1 98.56 66 GLY A CA 1
ATOM 493 C C . GLY A 1 66 ? 5.664 -38.594 -11.828 1 98.56 66 GLY A C 1
ATOM 494 O O . GLY A 1 66 ? 5.016 -38.812 -10.805 1 98.56 66 GLY A O 1
ATOM 495 N N . LEU A 1 67 ? 6.566 -39.375 -12.352 1 98.5 67 LEU A N 1
ATOM 496 C CA . LEU A 1 67 ? 7.023 -40.562 -11.672 1 98.5 67 LEU A CA 1
ATOM 497 C C . LEU A 1 67 ? 8.43 -40.375 -11.109 1 98.5 67 LEU A C 1
ATOM 499 O O . LEU A 1 67 ? 9.328 -39.938 -11.82 1 98.5 67 LEU A O 1
ATOM 503 N N . VAL A 1 68 ? 8.578 -40.75 -9.828 1 98.75 68 VAL A N 1
ATOM 504 C CA . VAL A 1 68 ? 9.922 -40.719 -9.258 1 98.75 68 VAL A CA 1
ATOM 505 C C . VAL A 1 68 ? 10.734 -41.906 -9.781 1 98.75 68 VAL A C 1
ATOM 507 O O . VAL A 1 68 ? 10.352 -43.062 -9.578 1 98.75 68 VAL A O 1
ATOM 510 N N . VAL A 1 69 ? 11.898 -41.625 -10.414 1 98.69 69 VAL A N 1
ATOM 511 C CA . VAL A 1 69 ? 12.617 -42.688 -11.07 1 98.69 69 VAL A CA 1
ATOM 512 C C . VAL A 1 69 ? 13.977 -42.906 -10.406 1 98.69 69 VAL A C 1
ATOM 514 O O . VAL A 1 69 ? 14.641 -43.906 -10.617 1 98.69 69 VAL A O 1
ATOM 517 N N . LYS A 1 70 ? 14.375 -41.906 -9.656 1 98.56 70 LYS A N 1
ATOM 518 C CA . LYS A 1 70 ? 15.641 -42.031 -8.945 1 98.56 70 LYS A CA 1
ATOM 519 C C . LYS A 1 70 ? 15.609 -41.281 -7.625 1 98.56 70 LYS A C 1
ATOM 521 O O . LYS A 1 70 ? 15.078 -40.156 -7.559 1 98.56 70 LYS A O 1
ATOM 526 N N . SER A 1 71 ? 16.094 -41.906 -6.602 1 98.38 71 SER A N 1
ATOM 527 C CA . SER A 1 71 ? 16.297 -41.25 -5.305 1 98.38 71 SER A CA 1
ATOM 528 C C . SER A 1 71 ? 17.719 -40.719 -5.176 1 98.38 71 SER A C 1
ATOM 530 O O . SER A 1 71 ? 18.688 -41.375 -5.602 1 98.38 71 SER A O 1
ATOM 532 N N . GLY A 1 72 ? 17.875 -39.531 -4.66 1 97.69 72 GLY A N 1
ATOM 533 C CA . GLY A 1 72 ? 19.188 -39 -4.363 1 97.69 72 GLY A CA 1
ATOM 534 C C . GLY A 1 72 ? 19.734 -39.469 -3.021 1 97.69 72 GLY A C 1
ATOM 535 O O . GLY A 1 72 ? 20.844 -39.094 -2.637 1 97.69 72 GLY A O 1
ATOM 536 N N . GLY A 1 73 ? 18.938 -40.188 -2.336 1 97.19 73 GLY A N 1
ATOM 537 C CA . GLY A 1 73 ? 19.328 -40.688 -1.034 1 97.19 73 GLY A CA 1
ATOM 538 C C . GLY A 1 73 ? 18.531 -40.094 0.109 1 97.19 73 GLY A C 1
ATOM 539 O O . GLY A 1 73 ? 17.969 -39 -0.02 1 97.19 73 GLY A O 1
ATOM 540 N N . GLY A 1 74 ? 18.469 -40.812 1.235 1 96.5 74 GLY A N 1
ATOM 541 C CA . GLY A 1 74 ? 17.672 -40.438 2.389 1 96.5 74 GLY A CA 1
ATOM 542 C C . GLY A 1 74 ? 16.359 -41.219 2.475 1 96.5 74 GLY A C 1
ATOM 543 O O . GLY A 1 74 ? 15.781 -41.562 1.45 1 96.5 74 GLY A O 1
ATOM 544 N N . GLU A 1 75 ? 15.859 -41.344 3.666 1 96.62 75 GLU A N 1
ATOM 545 C CA . GLU A 1 75 ? 14.672 -42.156 3.908 1 96.62 75 GLU A CA 1
ATOM 546 C C . GLU A 1 75 ? 13.477 -41.656 3.127 1 96.62 75 GLU A C 1
ATOM 548 O O . GLU A 1 75 ? 12.75 -42.406 2.496 1 96.62 75 GLU A O 1
ATOM 553 N N . GLU A 1 76 ? 13.273 -40.375 3.162 1 95.75 76 GLU A N 1
ATOM 554 C CA . GLU A 1 76 ? 12.117 -39.781 2.492 1 95.75 76 GLU A CA 1
ATOM 555 C C . GLU A 1 76 ? 12.211 -39.938 0.978 1 95.75 76 GLU A C 1
ATOM 557 O O . GLU A 1 76 ? 11.234 -40.312 0.329 1 95.75 76 GLU A O 1
ATOM 562 N N . ALA A 1 77 ? 13.359 -39.656 0.442 1 97.62 77 ALA A N 1
ATOM 563 C CA . ALA A 1 77 ? 13.555 -39.781 -0.999 1 97.62 77 ALA A CA 1
ATOM 564 C C . ALA A 1 77 ? 13.406 -41.25 -1.439 1 97.62 77 ALA A C 1
ATOM 566 O O . ALA A 1 77 ? 12.766 -41.531 -2.457 1 97.62 77 ALA A O 1
ATOM 567 N N . ASP A 1 78 ? 13.945 -42.125 -0.648 1 97.81 78 ASP A N 1
ATOM 568 C CA . ASP A 1 78 ? 13.859 -43.562 -0.959 1 97.81 78 ASP A CA 1
ATOM 569 C C . ASP A 1 78 ? 12.414 -44.031 -0.954 1 97.81 78 ASP A C 1
ATOM 571 O O . ASP A 1 78 ? 12.031 -44.875 -1.76 1 97.81 78 ASP A O 1
ATOM 575 N N . SER A 1 79 ? 11.711 -43.5 -0.056 1 97.31 79 SER A N 1
ATOM 576 C CA . SER A 1 79 ? 10.328 -43.906 0.083 1 97.31 79 SER A CA 1
ATOM 577 C C . SER A 1 79 ? 9.492 -43.469 -1.114 1 97.31 79 SER A C 1
ATOM 579 O O . SER A 1 79 ? 8.422 -44.031 -1.372 1 97.31 79 SER A O 1
ATOM 581 N N . LEU A 1 80 ? 9.914 -42.469 -1.881 1 97.5 80 LEU A N 1
ATOM 582 C CA . LEU A 1 80 ? 9.156 -41.906 -2.996 1 97.5 80 LEU A CA 1
ATOM 583 C C . LEU A 1 80 ? 9.516 -42.625 -4.301 1 97.5 80 LEU A C 1
ATOM 585 O O . LEU A 1 80 ? 8.859 -42.406 -5.324 1 97.5 80 LEU A O 1
ATOM 589 N N . LEU A 1 81 ? 10.516 -43.5 -4.297 1 97.69 81 LEU A N 1
ATOM 590 C CA . LEU A 1 81 ? 10.953 -44.188 -5.508 1 97.69 81 LEU A CA 1
ATOM 591 C C . LEU A 1 81 ? 9.805 -45 -6.133 1 97.69 81 LEU A C 1
ATOM 593 O O . LEU A 1 81 ? 9.094 -45.719 -5.438 1 97.69 81 LEU A O 1
ATOM 597 N N . ASN A 1 82 ? 9.625 -44.812 -7.422 1 97.81 82 ASN A N 1
ATOM 598 C CA . ASN A 1 82 ? 8.617 -45.469 -8.25 1 97.81 82 ASN A CA 1
ATOM 599 C C . ASN A 1 82 ? 7.203 -45.031 -7.871 1 97.81 82 ASN A C 1
ATOM 601 O O . ASN A 1 82 ? 6.238 -45.75 -8.156 1 97.81 82 ASN A O 1
ATOM 605 N N . LYS A 1 83 ? 7.102 -43.938 -7.168 1 97.88 83 LYS A N 1
ATOM 606 C CA . LYS A 1 83 ? 5.785 -43.406 -6.82 1 97.88 83 LYS A CA 1
ATOM 607 C C . LYS A 1 83 ? 5.371 -42.312 -7.773 1 97.88 83 LYS A C 1
ATOM 609 O O . LYS A 1 83 ? 6.223 -41.625 -8.352 1 97.88 83 LYS A O 1
ATOM 614 N N . ARG A 1 84 ? 4.062 -42.156 -7.988 1 97.62 84 ARG A N 1
ATOM 615 C CA . ARG A 1 84 ? 3.48 -41.031 -8.703 1 97.62 84 ARG A CA 1
ATOM 616 C C . ARG A 1 84 ? 3.346 -39.812 -7.785 1 97.62 84 ARG A C 1
ATOM 618 O O . ARG A 1 84 ? 2.775 -39.906 -6.699 1 97.62 84 ARG A O 1
ATOM 625 N N . ILE A 1 85 ? 3.889 -38.625 -8.227 1 97.19 85 ILE A N 1
ATOM 626 C CA . ILE A 1 85 ? 3.873 -37.469 -7.332 1 97.19 85 ILE A CA 1
ATOM 627 C C . ILE A 1 85 ? 3.49 -36.219 -8.117 1 97.19 85 ILE A C 1
ATOM 629 O O . ILE A 1 85 ? 3.594 -36.219 -9.344 1 97.19 85 ILE A O 1
ATOM 633 N N . ALA A 1 86 ? 2.924 -35.312 -7.504 1 96.75 86 ALA A N 1
ATOM 634 C CA . ALA A 1 86 ? 2.945 -33.906 -7.887 1 96.75 86 ALA A CA 1
ATOM 635 C C . ALA A 1 86 ? 4.09 -33.188 -7.199 1 96.75 86 ALA A C 1
ATOM 637 O O . ALA A 1 86 ? 4.555 -33.594 -6.133 1 96.75 86 ALA A O 1
ATOM 638 N N . PHE A 1 87 ? 4.645 -32.156 -7.832 1 96.56 87 PHE A N 1
ATOM 639 C CA . PHE A 1 87 ? 5.793 -31.469 -7.27 1 96.56 87 PHE A CA 1
ATOM 640 C C . PHE A 1 87 ? 5.742 -29.984 -7.609 1 96.56 87 PHE A C 1
ATOM 642 O O . PHE A 1 87 ? 5.07 -29.578 -8.562 1 96.56 87 PHE A O 1
ATOM 649 N N . PHE A 1 88 ? 6.332 -29.203 -6.77 1 94.12 88 PHE A N 1
ATOM 650 C CA . PHE A 1 88 ? 6.578 -27.797 -7.066 1 94.12 88 PHE A CA 1
ATOM 651 C C . PHE A 1 88 ? 7.949 -27.375 -6.562 1 94.12 88 PHE A C 1
ATOM 653 O O . PHE A 1 88 ? 8.656 -28.156 -5.93 1 94.12 88 PHE A O 1
ATOM 660 N N . ARG A 1 89 ? 8.461 -26.188 -6.918 1 88.62 89 ARG A N 1
ATOM 661 C CA . ARG A 1 89 ? 9.797 -25.703 -6.609 1 88.62 89 ARG A CA 1
ATOM 662 C C . ARG A 1 89 ? 10.859 -26.688 -7.078 1 88.62 89 ARG A C 1
ATOM 664 O O . ARG A 1 89 ? 11.641 -27.203 -6.273 1 88.62 89 ARG A O 1
ATOM 671 N N . CYS A 1 90 ? 11 -26.906 -8.328 1 90.75 90 CYS A N 1
ATOM 672 C CA . CYS A 1 90 ? 11.898 -27.859 -8.969 1 90.75 90 CYS A CA 1
ATOM 673 C C . CYS A 1 90 ? 12.93 -27.141 -9.828 1 90.75 90 CYS A C 1
ATOM 675 O O . CYS A 1 90 ? 12.961 -25.906 -9.875 1 90.75 90 CYS A O 1
ATOM 677 N N . ARG A 1 91 ? 13.852 -27.984 -10.398 1 93.44 91 ARG A N 1
ATOM 678 C CA . ARG A 1 91 ? 14.883 -27.453 -11.273 1 93.44 91 ARG A CA 1
ATOM 679 C C . ARG A 1 91 ? 14.398 -27.391 -12.719 1 93.44 91 ARG A C 1
ATOM 681 O O . ARG A 1 91 ? 15.07 -27.891 -13.625 1 93.44 91 ARG A O 1
ATOM 688 N N . GLY A 1 92 ? 13.188 -26.828 -12.891 1 96.5 92 GLY A N 1
ATOM 689 C CA . GLY A 1 92 ? 12.594 -26.688 -14.211 1 96.5 92 GLY A CA 1
ATOM 690 C C . GLY A 1 92 ? 11.727 -27.859 -14.602 1 96.5 92 GLY A C 1
ATOM 691 O O . GLY A 1 92 ? 12.211 -29 -14.711 1 96.5 92 GLY A O 1
ATOM 692 N N . ALA A 1 93 ? 10.469 -27.609 -14.93 1 98.25 93 ALA A N 1
ATOM 693 C CA . ALA A 1 93 ? 9.516 -28.688 -15.156 1 98.25 93 ALA A CA 1
ATOM 694 C C . ALA A 1 93 ? 9.242 -28.875 -16.656 1 98.25 93 ALA A C 1
ATOM 696 O O . ALA A 1 93 ? 8.648 -29.875 -17.062 1 98.25 93 ALA A O 1
ATOM 697 N N . TYR A 1 94 ? 9.672 -27.891 -17.469 1 98.69 94 TYR A N 1
ATOM 698 C CA . TYR A 1 94 ? 9.5 -28.047 -18.906 1 98.69 94 TYR A CA 1
ATOM 699 C C . TYR A 1 94 ? 10.609 -28.891 -19.5 1 98.69 94 TYR A C 1
ATOM 701 O O . TYR A 1 94 ? 11.336 -28.422 -20.391 1 98.69 94 TYR A O 1
ATOM 709 N N . ALA A 1 95 ? 10.703 -30.062 -19.016 1 98.75 95 ALA A N 1
ATOM 710 C CA . ALA A 1 95 ? 11.734 -31.031 -19.375 1 98.75 95 ALA A CA 1
ATOM 711 C C . ALA A 1 95 ? 11.258 -32.469 -19.141 1 98.75 95 ALA A C 1
ATOM 713 O O . ALA A 1 95 ? 10.312 -32.688 -18.375 1 98.75 95 ALA A O 1
ATOM 714 N N . GLN A 1 96 ? 11.883 -33.406 -19.75 1 98.88 96 GLN A N 1
ATOM 715 C CA . GLN A 1 96 ? 11.523 -34.812 -19.562 1 98.88 96 GLN A CA 1
ATOM 716 C C . GLN A 1 96 ? 11.781 -35.25 -18.125 1 98.88 96 GLN A C 1
ATOM 718 O O . GLN A 1 96 ? 11.062 -36.094 -17.594 1 98.88 96 GLN A O 1
ATOM 723 N N . TYR A 1 97 ? 12.812 -34.656 -17.547 1 98.81 97 TYR A N 1
ATOM 724 C CA . TYR A 1 97 ? 13.164 -35 -16.156 1 98.81 97 TYR A CA 1
ATOM 725 C C . TYR A 1 97 ? 13.453 -33.719 -15.359 1 98.81 97 TYR A C 1
ATOM 727 O O . TYR A 1 97 ? 13.945 -32.75 -15.906 1 98.81 97 TYR A O 1
ATOM 735 N N . THR A 1 98 ? 13.188 -33.75 -14.117 1 98.62 98 THR A N 1
ATOM 736 C CA . THR A 1 98 ? 13.523 -32.656 -13.211 1 98.62 98 THR A CA 1
ATOM 737 C C . THR A 1 98 ? 13.828 -33.188 -11.812 1 98.62 98 THR A C 1
ATOM 739 O O . THR A 1 98 ? 13.594 -34.375 -11.523 1 98.62 98 THR A O 1
ATOM 742 N N . VAL A 1 99 ? 14.445 -32.438 -11.062 1 98.56 99 VAL A N 1
ATOM 743 C CA . VAL A 1 99 ? 14.758 -32.781 -9.672 1 98.56 99 VAL A CA 1
ATOM 744 C C . VAL A 1 99 ? 13.977 -31.859 -8.727 1 98.56 99 VAL A C 1
ATOM 746 O O . VAL A 1 99 ? 13.844 -30.656 -8.977 1 98.56 99 VAL A O 1
ATOM 749 N N . ALA A 1 100 ? 13.398 -32.438 -7.727 1 97.75 100 ALA A N 1
ATOM 750 C CA . ALA A 1 100 ? 12.688 -31.672 -6.691 1 97.75 100 ALA A CA 1
ATOM 751 C C . ALA A 1 100 ? 13.055 -32.188 -5.301 1 97.75 100 ALA A C 1
ATOM 753 O O . ALA A 1 100 ? 13.461 -33.344 -5.145 1 97.75 100 ALA A O 1
ATOM 754 N N . ASN A 1 101 ? 12.977 -31.328 -4.355 1 96.12 101 ASN A N 1
ATOM 755 C CA . ASN A 1 101 ? 13.078 -31.734 -2.959 1 96.12 101 ASN A CA 1
ATOM 756 C C . ASN A 1 101 ? 11.859 -32.531 -2.514 1 96.12 101 ASN A C 1
ATOM 758 O O . ASN A 1 101 ? 10.727 -32.188 -2.881 1 96.12 101 ASN A O 1
ATOM 762 N N . THR A 1 102 ? 12.117 -33.5 -1.651 1 95.38 102 THR A N 1
ATOM 763 C CA . THR A 1 102 ? 11.023 -34.344 -1.21 1 95.38 102 THR A CA 1
ATOM 764 C C . THR A 1 102 ? 9.969 -33.531 -0.459 1 95.38 102 THR A C 1
ATOM 766 O O . THR A 1 102 ? 8.789 -33.906 -0.471 1 95.38 102 THR A O 1
ATOM 769 N N . GLN A 1 103 ? 10.312 -32.406 0.111 1 89.69 103 GLN A N 1
ATOM 770 C CA . GLN A 1 103 ? 9.406 -31.578 0.901 1 89.69 103 GLN A CA 1
ATOM 771 C C . GLN A 1 103 ? 8.391 -30.875 0.009 1 89.69 103 GLN A C 1
ATOM 773 O O . GLN A 1 103 ? 7.387 -30.344 0.496 1 89.69 103 GLN A O 1
ATOM 778 N N . THR A 1 104 ? 8.672 -30.859 -1.246 1 92.25 104 THR A N 1
ATOM 779 C CA . THR A 1 104 ? 7.773 -30.172 -2.174 1 92.25 104 THR A CA 1
ATOM 780 C C . THR A 1 104 ? 7.102 -31.172 -3.111 1 92.25 104 THR A C 1
ATOM 782 O O . THR A 1 104 ? 6.699 -30.812 -4.219 1 92.25 104 THR A O 1
ATOM 785 N N . CYS A 1 105 ? 7.035 -32.344 -2.672 1 93.75 105 CYS A N 1
ATOM 786 C CA . CYS A 1 105 ? 6.387 -33.438 -3.426 1 93.75 105 CYS A CA 1
ATOM 787 C C . CYS A 1 105 ? 5.156 -33.938 -2.691 1 93.75 105 CYS A C 1
ATOM 789 O O . CYS A 1 105 ? 5.133 -33.969 -1.46 1 93.75 105 CYS A O 1
ATOM 791 N N . LEU A 1 106 ? 4.191 -34.281 -3.43 1 91.75 106 LEU A N 1
ATOM 792 C CA . LEU A 1 106 ? 2.959 -34.875 -2.922 1 91.75 106 LEU A CA 1
ATOM 793 C C . LEU A 1 106 ? 2.648 -36.188 -3.641 1 91.75 106 LEU A C 1
ATOM 795 O O . LEU A 1 106 ? 2.609 -36.219 -4.871 1 91.75 106 LEU A O 1
ATOM 799 N N . LEU A 1 107 ? 2.428 -37.188 -2.814 1 92.56 107 LEU A N 1
ATOM 800 C CA . LEU A 1 107 ? 1.995 -38.469 -3.391 1 92.56 107 LEU A CA 1
ATOM 801 C C . LEU A 1 107 ? 0.616 -38.312 -4.027 1 92.56 107 LEU A C 1
ATOM 803 O O . LEU A 1 107 ? -0.271 -37.656 -3.469 1 92.56 107 LEU A O 1
ATOM 807 N N . ILE A 1 108 ? 0.487 -38.844 -5.176 1 92.19 108 ILE A N 1
ATOM 808 C CA . ILE A 1 108 ? -0.824 -38.812 -5.812 1 92.19 108 ILE A CA 1
ATOM 809 C C . ILE A 1 108 ? -1.444 -40.188 -5.805 1 92.19 108 ILE A C 1
ATOM 811 O O . ILE A 1 108 ? -0.754 -4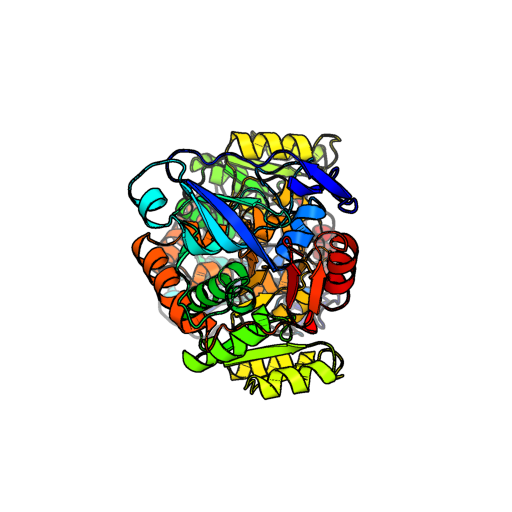1.188 -6.043 1 92.19 108 ILE A O 1
ATOM 815 N N . ASP A 1 109 ? -2.711 -40.25 -5.539 1 88.69 109 ASP A N 1
ATOM 816 C CA . ASP A 1 109 ? -3.451 -41.531 -5.504 1 88.69 109 ASP A CA 1
ATOM 817 C C . ASP A 1 109 ? -3.537 -42.156 -6.891 1 88.69 109 ASP A C 1
ATOM 819 O O . ASP A 1 109 ? -3.387 -41.469 -7.902 1 88.69 109 ASP A O 1
ATOM 823 N N . ASP A 1 110 ? -3.859 -43.406 -6.902 1 90.06 110 ASP A N 1
ATOM 824 C CA . ASP A 1 110 ? -3.904 -44.156 -8.156 1 90.06 110 ASP A CA 1
ATOM 825 C C . ASP A 1 110 ? -5.031 -43.656 -9.055 1 90.06 110 ASP A C 1
ATOM 827 O O . ASP A 1 110 ? -4.965 -43.781 -10.281 1 90.06 110 ASP A O 1
ATOM 831 N N . ASP A 1 111 ? -6.016 -43.062 -8.445 1 89.94 111 ASP A N 1
ATOM 832 C CA . ASP A 1 111 ? -7.168 -42.625 -9.234 1 89.94 111 ASP A CA 1
ATOM 833 C C . ASP A 1 111 ? -7.008 -41.188 -9.711 1 89.94 111 ASP A C 1
ATOM 835 O O . ASP A 1 111 ? -7.898 -40.656 -10.367 1 89.94 111 ASP A O 1
ATOM 839 N N . VAL A 1 112 ? -5.918 -40.625 -9.414 1 92.31 112 VAL A N 1
ATOM 840 C CA . VAL A 1 112 ? -5.629 -39.25 -9.867 1 92.31 112 VAL A CA 1
ATOM 841 C C . VAL A 1 112 ? -4.656 -39.312 -11.039 1 92.31 112 VAL A C 1
ATOM 843 O O . VAL A 1 112 ? -3.568 -39.875 -10.938 1 92.31 112 VAL A O 1
ATOM 846 N N . THR A 1 113 ? -5.066 -38.719 -12.195 1 94.81 113 THR A N 1
ATOM 847 C CA . THR A 1 113 ? -4.195 -38.688 -13.367 1 94.81 113 THR A CA 1
ATOM 848 C C . THR A 1 113 ? -3.064 -37.688 -13.188 1 94.81 113 THR A C 1
ATOM 850 O O . THR A 1 113 ? -3.164 -36.781 -12.367 1 94.81 113 THR A O 1
ATOM 853 N N . PHE A 1 114 ? -2.01 -37.844 -13.906 1 96.88 114 PHE A N 1
ATOM 854 C CA . PHE A 1 114 ? -0.915 -36.875 -13.883 1 96.88 114 PHE A CA 1
ATOM 855 C C . PHE A 1 114 ? -1.401 -35.5 -14.297 1 96.88 114 PHE A C 1
ATOM 857 O O . PHE A 1 114 ? -0.952 -34.5 -13.758 1 96.88 114 PHE A O 1
ATOM 864 N N . ASN A 1 115 ? -2.318 -35.469 -15.297 1 96.25 115 ASN A N 1
ATOM 865 C CA . ASN A 1 115 ? -2.877 -34.188 -15.734 1 96.25 115 ASN A CA 1
ATOM 866 C C . ASN A 1 115 ? -3.617 -33.5 -14.602 1 96.25 115 ASN A C 1
ATOM 868 O O . ASN A 1 115 ? -3.449 -32.281 -14.398 1 96.25 115 ASN A O 1
ATOM 872 N N . GLN A 1 116 ? -4.344 -34.25 -13.828 1 92.81 116 GLN A N 1
ATOM 873 C CA . GLN A 1 116 ? -5.094 -33.688 -12.711 1 92.81 116 GLN A CA 1
ATOM 874 C C . GLN A 1 116 ? -4.156 -33.219 -11.609 1 92.81 116 GLN A C 1
ATOM 876 O O . GLN A 1 116 ? -4.43 -32.188 -10.953 1 92.81 116 GLN A O 1
ATOM 881 N N . ALA A 1 117 ? -3.082 -33.844 -11.469 1 95.06 117 ALA A N 1
ATOM 882 C CA . ALA A 1 117 ? -2.174 -33.594 -10.359 1 95.06 117 ALA A CA 1
ATOM 883 C C . ALA A 1 117 ? -1.18 -32.5 -10.719 1 95.06 117 ALA A C 1
ATOM 885 O O . ALA A 1 117 ? -0.515 -31.938 -9.844 1 95.06 117 ALA A O 1
ATOM 886 N N . ALA A 1 118 ? -1.072 -32.125 -12 1 96.19 118 ALA A N 1
ATOM 887 C CA . ALA A 1 118 ? -0.015 -31.25 -12.5 1 96.19 118 ALA A CA 1
ATOM 888 C C . ALA A 1 118 ? -0.126 -29.859 -11.883 1 96.19 118 ALA A C 1
ATOM 890 O O . ALA A 1 118 ? 0.872 -29.141 -11.766 1 96.19 118 ALA A O 1
ATOM 891 N N . SER A 1 119 ? -1.354 -29.438 -11.531 1 95.06 119 SER A N 1
ATOM 892 C CA . SER A 1 119 ? -1.619 -28.125 -10.984 1 95.06 119 SER A CA 1
ATOM 893 C C . SER A 1 119 ? -2.08 -28.203 -9.531 1 95.06 119 SER A C 1
ATOM 895 O O . SER A 1 119 ? -3.08 -27.594 -9.156 1 95.06 119 SER A O 1
ATOM 897 N N . SER A 1 120 ? -1.305 -28.891 -8.719 1 94.25 120 SER A N 1
ATOM 898 C CA . SER A 1 120 ? -1.771 -29.219 -7.379 1 94.25 120 SER A CA 1
ATOM 899 C C . SER A 1 120 ? -1.271 -28.203 -6.359 1 94.25 120 SER A C 1
ATOM 901 O O . SER A 1 120 ? -1.771 -28.141 -5.234 1 94.25 120 SER A O 1
ATOM 903 N N . PHE A 1 121 ? -0.338 -27.359 -6.758 1 94.31 121 PHE A N 1
ATOM 904 C CA . PHE A 1 121 ? 0.341 -26.641 -5.688 1 94.31 121 PHE A CA 1
ATOM 905 C C . PHE A 1 121 ? 0.151 -25.125 -5.848 1 94.31 121 PHE A C 1
ATOM 907 O O . PHE A 1 121 ? -0.483 -24.484 -5.008 1 94.31 121 PHE A O 1
ATOM 914 N N . ILE A 1 122 ? 0.566 -24.547 -6.863 1 95.69 122 ILE A N 1
ATOM 915 C CA . ILE A 1 122 ? 0.755 -23.109 -6.934 1 95.69 122 ILE A CA 1
ATOM 916 C C . ILE A 1 122 ? -0.593 -22.406 -6.797 1 95.69 122 ILE A C 1
ATOM 918 O O . ILE A 1 122 ? -0.806 -21.641 -5.855 1 95.69 122 ILE A O 1
ATOM 922 N N . ASN A 1 123 ? -1.546 -22.656 -7.719 1 96.81 123 ASN A N 1
ATOM 923 C CA . ASN A 1 123 ? -2.84 -21.984 -7.621 1 96.81 123 ASN A CA 1
ATOM 924 C C . ASN A 1 123 ? -3.607 -22.422 -6.379 1 96.81 123 ASN A C 1
ATOM 926 O O . ASN A 1 123 ? -4.059 -21.594 -5.598 1 96.81 123 ASN A O 1
ATOM 930 N N . PRO A 1 124 ? -3.662 -23.75 -6.074 1 96.12 124 PRO A N 1
ATOM 931 C CA . PRO A 1 124 ? -4.414 -24.188 -4.902 1 96.12 124 PRO A CA 1
ATOM 932 C C . PRO A 1 124 ? -3.865 -23.625 -3.596 1 96.12 124 PRO A C 1
ATOM 934 O O . PRO A 1 124 ? -4.629 -23.125 -2.77 1 96.12 124 PRO A O 1
ATOM 937 N N . LEU A 1 125 ? -2.543 -23.656 -3.43 1 95.31 125 LEU A N 1
ATOM 938 C CA . LEU A 1 125 ? -1.964 -23.156 -2.188 1 95.31 125 LEU A CA 1
ATOM 939 C C . LEU A 1 125 ? -2.121 -21.641 -2.088 1 95.31 125 LEU A C 1
ATOM 941 O O . LEU A 1 125 ? -2.271 -21.094 -0.989 1 95.31 125 LEU A O 1
ATOM 945 N N . THR A 1 126 ? -2.072 -20.984 -3.207 1 97.12 126 THR A N 1
ATOM 946 C CA . THR A 1 126 ? -2.311 -19.547 -3.207 1 97.12 126 THR A CA 1
ATOM 947 C C . THR A 1 126 ? -3.713 -19.234 -2.693 1 97.12 126 THR A C 1
ATOM 949 O O . THR A 1 126 ? -3.883 -18.375 -1.827 1 97.12 126 THR A O 1
ATOM 952 N N . VAL A 1 127 ? -4.688 -19.969 -3.17 1 97.69 127 VAL A N 1
ATOM 953 C CA . VAL A 1 127 ? -6.07 -19.75 -2.758 1 97.69 127 VAL A CA 1
ATOM 954 C C . VAL A 1 127 ? -6.219 -20.062 -1.271 1 97.69 127 VAL A C 1
ATOM 956 O O . VAL A 1 127 ? -6.891 -19.328 -0.541 1 97.69 127 VAL A O 1
ATOM 959 N N . VAL A 1 128 ? -5.609 -21.109 -0.824 1 96.5 128 VAL A N 1
ATOM 960 C CA . VAL A 1 128 ? -5.648 -21.484 0.585 1 96.5 128 VAL A CA 1
ATOM 961 C C . VAL A 1 128 ? -5.023 -20.391 1.435 1 96.5 128 VAL A C 1
ATOM 963 O O . VAL A 1 128 ? -5.582 -19.984 2.461 1 96.5 128 VAL A O 1
ATOM 966 N N . GLY A 1 129 ? -3.857 -19.906 1.001 1 96.62 129 GLY A N 1
ATOM 967 C CA . GLY A 1 129 ? -3.209 -18.828 1.72 1 96.62 129 GLY A CA 1
ATOM 968 C C . GLY A 1 129 ? -4.051 -17.562 1.783 1 96.62 129 GLY A C 1
ATOM 969 O O . GLY A 1 129 ? -4.121 -16.906 2.826 1 96.62 129 GLY A O 1
ATOM 970 N N . MET A 1 130 ? -4.711 -17.25 0.703 1 98.19 130 MET A N 1
ATOM 971 C CA . MET A 1 130 ? -5.586 -16.078 0.648 1 98.19 130 MET A CA 1
ATOM 972 C C . MET A 1 130 ? -6.746 -16.219 1.623 1 98.19 130 MET A C 1
ATOM 974 O O . MET A 1 130 ? -7.125 -15.258 2.289 1 98.19 130 MET A O 1
ATOM 978 N N . LEU A 1 131 ? -7.293 -17.422 1.691 1 97.69 131 LEU A N 1
ATOM 979 C CA . LEU A 1 131 ? -8.391 -17.641 2.631 1 97.69 131 LEU A CA 1
ATOM 980 C C . LEU A 1 131 ? -7.926 -17.422 4.066 1 97.69 131 LEU A C 1
ATOM 982 O O . LEU A 1 131 ? -8.664 -16.859 4.879 1 97.69 131 LEU A O 1
ATOM 986 N N . GLU A 1 132 ? -6.727 -17.906 4.359 1 96.31 132 GLU A N 1
ATOM 987 C CA . GLU A 1 132 ? -6.215 -17.719 5.711 1 96.31 132 GLU A CA 1
ATOM 988 C C . GLU A 1 132 ? -6.062 -16.234 6.051 1 96.31 132 GLU A C 1
ATOM 990 O O . GLU A 1 132 ? -6.34 -15.828 7.176 1 96.31 132 GLU A O 1
ATOM 995 N N . VAL A 1 133 ? -5.641 -15.461 5.098 1 96.5 133 VAL A N 1
ATOM 996 C CA . VAL A 1 133 ? -5.543 -14.016 5.27 1 96.5 133 VAL A CA 1
ATOM 997 C C . VAL A 1 133 ? -6.926 -13.438 5.574 1 96.5 133 VAL A C 1
ATOM 999 O O . VAL A 1 133 ? -7.074 -12.602 6.469 1 96.5 133 VAL A O 1
ATOM 1002 N N . VAL A 1 134 ? -7.891 -13.859 4.855 1 98.38 134 VAL A N 1
ATOM 1003 C CA . VAL A 1 134 ? -9.258 -13.367 4.996 1 98.38 134 VAL A CA 1
ATOM 1004 C C . VAL A 1 134 ? -9.805 -13.742 6.371 1 98.38 134 VAL A C 1
ATOM 1006 O O . VAL A 1 134 ? -10.422 -12.914 7.047 1 98.38 134 VAL A O 1
ATOM 1009 N N . LYS A 1 135 ? -9.555 -14.961 6.789 1 96.75 135 LYS A N 1
ATOM 1010 C CA . LYS A 1 135 ? -10.016 -15.422 8.094 1 96.75 135 LYS A CA 1
ATOM 1011 C C . LYS A 1 135 ? -9.375 -14.625 9.219 1 96.75 135 LYS A C 1
ATOM 1013 O O . LYS A 1 135 ? -10.055 -14.25 10.188 1 96.75 135 LYS A O 1
ATOM 1018 N N . GLU A 1 136 ? -8.133 -14.414 9.078 1 95.56 136 GLU A N 1
ATOM 1019 C CA . GLU A 1 136 ? -7.426 -13.625 10.078 1 95.56 136 GLU A CA 1
ATOM 1020 C C . GLU A 1 136 ? -7.996 -12.211 10.18 1 95.56 136 GLU A C 1
ATOM 1022 O O . GLU A 1 136 ? -8.055 -11.633 11.266 1 95.56 136 GLU A O 1
ATOM 1027 N N . ALA A 1 137 ? -8.438 -11.641 9.078 1 96.88 137 ALA A N 1
ATOM 1028 C CA . ALA A 1 137 ? -9 -10.297 9.031 1 96.88 137 ALA A CA 1
ATOM 1029 C C . ALA A 1 137 ? -10.461 -10.289 9.469 1 96.88 137 ALA A C 1
ATOM 1031 O O . ALA A 1 137 ? -11.062 -9.227 9.633 1 96.88 137 ALA A O 1
ATOM 1032 N N . LYS A 1 138 ? -11.055 -11.445 9.625 1 97.25 138 LYS A N 1
ATOM 1033 C CA . LYS A 1 138 ? -12.438 -11.609 10.047 1 97.25 138 LYS A CA 1
ATOM 1034 C C . LYS A 1 138 ? -13.398 -10.922 9.078 1 97.25 138 LYS A C 1
ATOM 1036 O O . LYS A 1 138 ? -14.32 -10.219 9.508 1 97.25 138 LYS A O 1
ATOM 1041 N N . VAL A 1 139 ? -13.086 -11.078 7.797 1 96.81 139 VAL A N 1
ATOM 1042 C CA . VAL A 1 139 ? -13.922 -10.57 6.715 1 96.81 139 VAL A CA 1
ATOM 1043 C C . VAL A 1 139 ? -14.742 -11.711 6.113 1 96.81 139 VAL A C 1
ATOM 1045 O O . VAL A 1 139 ? -14.273 -12.844 6.039 1 96.81 139 VAL A O 1
ATOM 1048 N N . LYS A 1 140 ? -15.953 -11.367 5.613 1 98.12 140 LYS A N 1
ATOM 1049 C CA . LYS A 1 140 ? -16.828 -12.422 5.113 1 98.12 140 LYS A CA 1
ATOM 1050 C C . LYS A 1 140 ? -17.031 -12.305 3.604 1 98.12 140 LYS A C 1
ATOM 1052 O O . LYS A 1 140 ? -17.609 -13.195 2.977 1 98.12 140 LYS A O 1
ATOM 1057 N N . THR A 1 141 ? -16.578 -11.219 3.051 1 98.69 141 THR A N 1
ATOM 1058 C CA . THR A 1 141 ? -16.688 -10.992 1.613 1 98.69 141 THR A CA 1
ATOM 1059 C C . THR A 1 141 ? -15.414 -10.344 1.074 1 98.69 141 THR A C 1
ATOM 1061 O O . THR A 1 141 ? -14.852 -9.438 1.703 1 98.69 141 THR A O 1
ATOM 1064 N N . VAL A 1 142 ? -14.953 -10.766 -0.059 1 98.94 142 VAL A N 1
ATOM 1065 C CA . VAL A 1 142 ? -13.758 -10.195 -0.668 1 98.94 142 VAL A CA 1
ATOM 1066 C C . VAL A 1 142 ? -14.039 -9.844 -2.127 1 98.94 142 VAL A C 1
ATOM 1068 O O . VAL A 1 142 ? -15.039 -10.281 -2.697 1 98.94 142 VAL A O 1
ATOM 1071 N N . VAL A 1 143 ? -13.195 -8.984 -2.688 1 98.94 143 VAL A N 1
ATOM 1072 C CA . VAL A 1 143 ? -13.211 -8.641 -4.105 1 98.94 143 VAL A CA 1
ATOM 1073 C C . VAL A 1 143 ? -12.055 -9.328 -4.82 1 98.94 143 VAL A C 1
ATOM 1075 O O . VAL A 1 143 ? -10.953 -9.43 -4.277 1 98.94 143 VAL A O 1
ATOM 1078 N N . HIS A 1 144 ? -12.312 -9.828 -5.984 1 98.94 144 HIS A N 1
ATOM 1079 C CA . HIS A 1 144 ? -11.258 -10.5 -6.73 1 98.94 144 HIS A CA 1
ATOM 1080 C C . HIS A 1 144 ? -11.289 -10.117 -8.203 1 98.94 144 HIS A C 1
ATOM 1082 O O . HIS A 1 144 ? -12.336 -10.219 -8.852 1 98.94 144 HIS A O 1
ATOM 1088 N N . SER A 1 145 ? -10.148 -9.656 -8.727 1 98.56 145 SER A N 1
ATOM 1089 C CA . SER A 1 145 ? -10.031 -9.375 -10.148 1 98.56 145 SER A CA 1
ATOM 1090 C C . SER A 1 145 ? -9.625 -10.617 -10.93 1 98.56 145 SER A C 1
ATOM 1092 O O . SER A 1 145 ? -9.148 -11.594 -10.344 1 98.56 145 SER A O 1
ATOM 1094 N N . ALA A 1 146 ? -9.836 -10.547 -12.281 1 97.62 146 ALA A N 1
ATOM 1095 C CA . ALA A 1 146 ? -9.516 -11.664 -13.156 1 97.62 146 ALA A CA 1
ATOM 1096 C C . ALA A 1 146 ? -10.141 -12.961 -12.648 1 97.62 146 ALA A C 1
ATOM 1098 O O . ALA A 1 146 ? -9.461 -13.992 -12.555 1 97.62 146 ALA A O 1
ATOM 1099 N N . ALA A 1 147 ? -11.398 -12.867 -12.359 1 98.25 147 ALA A N 1
ATOM 1100 C CA . ALA A 1 147 ? -12.055 -13.906 -11.562 1 98.25 147 ALA A CA 1
ATOM 1101 C C . ALA A 1 147 ? -12.273 -15.172 -12.383 1 98.25 147 ALA A C 1
ATOM 1103 O O . ALA A 1 147 ? -12.516 -16.25 -11.828 1 98.25 147 ALA A O 1
ATOM 1104 N N . ALA A 1 148 ? -12.203 -15.094 -13.688 1 96.88 148 ALA A N 1
ATOM 1105 C CA . ALA A 1 148 ? -12.453 -16.266 -14.516 1 96.88 148 ALA A CA 1
ATOM 1106 C C . ALA A 1 148 ? -11.172 -17.078 -14.703 1 96.88 148 ALA A C 1
ATOM 1108 O O . ALA A 1 148 ? -11.18 -18.109 -15.391 1 96.88 148 ALA A O 1
ATOM 1109 N N . SER A 1 149 ? -10.102 -16.641 -14.148 1 96.62 149 SER A N 1
ATOM 1110 C CA . SER A 1 149 ? -8.852 -17.391 -14.203 1 96.62 149 SER A CA 1
ATOM 1111 C C . SER A 1 149 ? -8.984 -18.734 -13.5 1 96.62 149 SER A C 1
ATOM 1113 O O . SER A 1 149 ? -9.977 -19 -12.82 1 96.62 149 SER A O 1
ATOM 1115 N N . ALA A 1 150 ? -7.922 -19.594 -13.703 1 96.12 150 ALA A N 1
ATOM 1116 C CA . ALA A 1 150 ? -7.902 -20.875 -12.984 1 96.12 150 ALA A CA 1
ATOM 1117 C C . ALA A 1 150 ? -7.949 -20.656 -11.477 1 96.12 150 ALA A C 1
ATOM 1119 O O . ALA A 1 150 ? -8.727 -21.312 -10.773 1 96.12 150 ALA A O 1
ATOM 1120 N N . LEU A 1 151 ? -7.16 -19.766 -10.992 1 97.19 151 LEU A N 1
ATOM 1121 C CA . LEU A 1 151 ? -7.156 -19.438 -9.57 1 97.19 151 LEU A CA 1
ATOM 1122 C C . LEU A 1 151 ? -8.508 -18.875 -9.141 1 97.19 151 LEU A C 1
ATOM 1124 O O . LEU A 1 151 ? -9.031 -19.234 -8.086 1 97.19 151 LEU A O 1
ATOM 1128 N N . GLY A 1 152 ? -9.039 -18 -9.961 1 97.88 152 GLY A N 1
ATOM 1129 C CA . GLY A 1 152 ? -10.32 -17.391 -9.633 1 97.88 152 GLY A CA 1
ATOM 1130 C C . GLY A 1 152 ? -11.445 -18.406 -9.492 1 97.88 152 GLY A C 1
ATOM 1131 O O . GLY A 1 152 ? -12.266 -18.312 -8.578 1 97.88 152 GLY A O 1
ATOM 1132 N N . ARG A 1 153 ? -11.5 -19.344 -10.352 1 96.94 153 ARG A N 1
ATOM 1133 C CA . ARG A 1 153 ? -12.516 -20.391 -10.297 1 96.94 153 ARG A CA 1
ATOM 1134 C C . ARG A 1 153 ? -12.375 -21.219 -9.023 1 96.94 153 ARG A C 1
ATOM 1136 O O . ARG A 1 153 ? -13.367 -21.547 -8.375 1 96.94 153 ARG A O 1
ATOM 1143 N N . MET A 1 154 ? -11.148 -21.562 -8.68 1 96.94 154 MET A N 1
ATOM 1144 C CA . MET A 1 154 ? -10.883 -22.25 -7.426 1 96.94 154 MET A CA 1
ATOM 1145 C C . MET A 1 154 ? -11.359 -21.438 -6.234 1 96.94 154 MET A C 1
ATOM 1147 O O . MET A 1 154 ? -11.945 -21.969 -5.297 1 96.94 154 MET A O 1
ATOM 1151 N N . MET A 1 155 ? -11.062 -20.141 -6.293 1 98.31 155 MET A N 1
ATOM 1152 C CA . MET A 1 155 ? -11.43 -19.25 -5.203 1 98.31 155 MET A CA 1
ATOM 1153 C C . MET A 1 155 ? -12.945 -19.25 -4.988 1 98.31 155 MET A C 1
ATOM 1155 O O . MET A 1 155 ? -13.414 -19.312 -3.854 1 98.31 155 MET A O 1
ATOM 1159 N N . VAL A 1 156 ? -13.703 -19.172 -6.07 1 98 156 VAL A N 1
ATOM 1160 C CA . VAL A 1 156 ? -15.156 -19.172 -5.992 1 98 156 VAL A CA 1
ATOM 1161 C C . VAL A 1 156 ? -15.641 -20.406 -5.227 1 98 156 VAL A C 1
ATOM 1163 O O . VAL A 1 156 ? -16.406 -20.281 -4.273 1 98 156 VAL A O 1
ATOM 1166 N N . ARG A 1 157 ? -15.141 -21.547 -5.566 1 97.5 157 ARG A N 1
ATOM 1167 C CA . ARG A 1 157 ? -15.594 -22.797 -4.969 1 97.5 157 ARG A CA 1
ATOM 1168 C C . ARG A 1 157 ? -15.094 -22.938 -3.535 1 97.5 157 ARG A C 1
ATOM 1170 O O . ARG A 1 157 ? -15.883 -23.172 -2.617 1 97.5 157 ARG A O 1
ATOM 1177 N N . TYR A 1 158 ? -13.828 -22.719 -3.316 1 97.75 158 TYR A N 1
ATOM 1178 C CA . TYR A 1 158 ? -13.195 -22.953 -2.025 1 97.75 158 TYR A CA 1
ATOM 1179 C C . TYR A 1 158 ? -13.664 -21.953 -0.988 1 97.75 158 TYR A C 1
ATOM 1181 O O . TYR A 1 158 ? -13.93 -22.297 0.162 1 97.75 158 TYR A O 1
ATOM 1189 N N . PHE A 1 159 ? -13.719 -20.672 -1.355 1 98.44 159 PHE A N 1
ATOM 1190 C CA . PHE A 1 159 ? -14.148 -19.641 -0.427 1 98.44 159 PHE A CA 1
ATOM 1191 C C . PHE A 1 159 ? -15.602 -19.859 -0.013 1 98.44 159 PHE A C 1
ATOM 1193 O O . PHE A 1 159 ? -15.938 -19.766 1.171 1 98.44 159 PHE A O 1
ATOM 1200 N N . LYS A 1 160 ? -16.453 -20.141 -0.991 1 96.94 160 LYS A N 1
ATOM 1201 C CA . LYS A 1 160 ? -17.859 -20.406 -0.698 1 96.94 160 LYS A CA 1
ATOM 1202 C C . LYS A 1 160 ? -18.016 -21.516 0.331 1 96.94 160 LYS A C 1
ATOM 1204 O O . LYS A 1 160 ? -18.75 -21.375 1.307 1 96.94 160 LYS A O 1
ATOM 1209 N N . ASN A 1 161 ? -17.344 -22.547 0.184 1 95.94 161 ASN A N 1
ATOM 1210 C CA . ASN A 1 161 ? -17.422 -23.703 1.069 1 95.94 161 ASN A CA 1
ATOM 1211 C C . ASN A 1 161 ? -16.844 -23.406 2.449 1 95.94 161 ASN A C 1
ATOM 1213 O O . ASN A 1 161 ? -17.031 -24.172 3.389 1 95.94 161 ASN A O 1
ATOM 1217 N N . ASN A 1 162 ? -16.188 -22.328 2.557 1 96.75 162 ASN A N 1
ATOM 1218 C CA . ASN A 1 162 ? -15.648 -21.906 3.842 1 96.75 162 ASN A CA 1
ATOM 1219 C C . ASN A 1 162 ? -16.375 -20.672 4.375 1 96.75 162 ASN A C 1
ATOM 1221 O O . ASN A 1 162 ? -15.875 -19.984 5.27 1 96.75 162 ASN A O 1
ATOM 1225 N N . GLY A 1 163 ? -17.453 -20.328 3.771 1 97.56 163 GLY A N 1
ATOM 1226 C CA . GLY A 1 163 ? -18.328 -19.297 4.293 1 97.56 163 GLY A CA 1
ATOM 1227 C C . GLY A 1 163 ? -17.922 -17.891 3.891 1 97.56 163 GLY A C 1
ATOM 1228 O O . GLY A 1 163 ? -18.297 -16.922 4.539 1 97.56 163 GLY A O 1
ATOM 1229 N N . ILE A 1 164 ? -17.094 -17.766 2.922 1 98.38 164 ILE A N 1
ATOM 1230 C CA . ILE A 1 164 ? -16.641 -16.469 2.439 1 98.38 164 ILE A CA 1
ATOM 1231 C C . ILE A 1 164 ? -17.219 -16.203 1.056 1 98.38 164 ILE A C 1
ATOM 1233 O O . ILE A 1 164 ? -17.172 -17.062 0.171 1 98.38 164 ILE A O 1
ATOM 1237 N N . GLU A 1 165 ? -17.766 -15.078 0.86 1 97.94 165 GLU A N 1
ATOM 1238 C CA . GLU A 1 165 ? -18.312 -14.672 -0.429 1 97.94 165 GLU A CA 1
ATOM 1239 C C . GLU A 1 165 ? -17.281 -13.898 -1.246 1 97.94 165 GLU A C 1
ATOM 1241 O O . GLU A 1 165 ? -16.484 -13.133 -0.691 1 97.94 165 GLU A O 1
ATOM 1246 N N . VAL A 1 166 ? -17.375 -14.094 -2.553 1 98.81 166 VAL A N 1
ATOM 1247 C CA . VAL A 1 166 ? -16.438 -13.406 -3.438 1 98.81 166 VAL A CA 1
ATOM 1248 C C . VAL A 1 166 ? -17.203 -12.531 -4.422 1 98.81 166 VAL A C 1
ATOM 1250 O O . VAL A 1 166 ? -18.141 -12.992 -5.074 1 98.81 166 VAL A O 1
ATOM 1253 N N . ILE A 1 167 ? -16.891 -11.258 -4.438 1 98.94 167 ILE A N 1
ATOM 1254 C CA . ILE A 1 167 ? -17.281 -10.391 -5.539 1 98.94 167 ILE A CA 1
ATOM 1255 C C . ILE A 1 167 ? -16.312 -10.562 -6.707 1 98.94 167 ILE A C 1
ATOM 1257 O O . ILE A 1 167 ? -15.18 -10.086 -6.648 1 98.94 167 ILE A O 1
ATOM 1261 N N . ASN A 1 168 ? -16.828 -11.227 -7.738 1 98.88 168 ASN A N 1
ATOM 1262 C CA . ASN A 1 168 ? -15.992 -11.633 -8.859 1 98.88 168 ASN A CA 1
ATOM 1263 C C . ASN A 1 168 ? -16.031 -10.602 -9.984 1 98.88 168 ASN A C 1
ATOM 1265 O O . ASN A 1 168 ? -17.094 -10.312 -10.539 1 98.88 168 ASN A O 1
ATOM 1269 N N . ILE A 1 169 ? -14.875 -10.078 -10.328 1 98.81 169 ILE A N 1
ATOM 1270 C CA . ILE A 1 169 ? -14.805 -9.109 -11.414 1 98.81 169 ILE A CA 1
ATOM 1271 C C . ILE A 1 169 ? -14.273 -9.781 -12.68 1 98.81 169 ILE A C 1
ATOM 1273 O O . ILE A 1 169 ? -13.234 -10.445 -12.641 1 98.81 169 ILE A O 1
ATOM 1277 N N . VAL A 1 170 ? -14.969 -9.68 -13.75 1 98.12 170 VAL A N 1
ATOM 1278 C CA . VAL A 1 170 ? -14.555 -10.195 -15.055 1 98.12 170 VAL A CA 1
ATOM 1279 C C . VAL A 1 170 ? -14.602 -9.078 -16.094 1 98.12 170 VAL A C 1
ATOM 1281 O O . VAL A 1 170 ? -14.93 -7.938 -15.766 1 98.12 170 VAL A O 1
ATOM 1284 N N . ARG A 1 171 ? -14.172 -9.352 -17.25 1 94.69 171 ARG A N 1
ATOM 1285 C CA . ARG A 1 171 ? -14.117 -8.312 -18.281 1 94.69 171 ARG A CA 1
ATOM 1286 C C . ARG A 1 171 ? -15.016 -8.664 -19.469 1 94.69 171 ARG A C 1
ATOM 1288 O O . ARG A 1 171 ? -15.305 -7.805 -20.297 1 94.69 171 ARG A O 1
ATOM 1295 N N . ARG A 1 172 ? -15.383 -9.969 -19.641 1 93.5 172 ARG A N 1
ATOM 1296 C CA . ARG A 1 172 ? -16.172 -10.406 -20.781 1 93.5 172 ARG A CA 1
ATOM 1297 C C . ARG A 1 172 ? -17.422 -11.156 -20.328 1 93.5 172 ARG A C 1
ATOM 1299 O O . ARG A 1 172 ? -17.406 -11.836 -19.312 1 93.5 172 ARG A O 1
ATOM 1306 N N . GLN A 1 173 ? -18.422 -11.109 -21.188 1 93.69 173 GLN A N 1
ATOM 1307 C CA . GLN A 1 173 ? -19.688 -11.75 -20.859 1 93.69 173 GLN A CA 1
ATOM 1308 C C . GLN A 1 173 ? -19.531 -13.266 -20.781 1 93.69 173 GLN A C 1
ATOM 1310 O O . GLN A 1 173 ? -20.141 -13.914 -19.938 1 93.69 173 GLN A O 1
ATOM 1315 N N . GLU A 1 174 ? -18.812 -13.828 -21.656 1 94.25 174 GLU A N 1
ATOM 1316 C CA . GLU A 1 174 ? -18.594 -15.266 -21.656 1 94.25 174 GLU A CA 1
ATOM 1317 C C . GLU A 1 174 ? -18.031 -15.742 -20.328 1 94.25 174 GLU A C 1
ATOM 1319 O O . GLU A 1 174 ? -18.312 -16.859 -19.891 1 94.25 174 GLU A O 1
ATOM 1324 N N . GLN A 1 175 ? -17.312 -14.93 -19.656 1 95.75 175 GLN A N 1
ATOM 1325 C CA . GLN A 1 175 ? -16.688 -15.266 -18.375 1 95.75 175 GLN A CA 1
ATOM 1326 C C . GLN A 1 175 ? -17.719 -15.289 -17.25 1 95.75 175 GLN A C 1
ATOM 1328 O O . GLN A 1 175 ? -17.531 -15.977 -16.25 1 95.75 175 GLN A O 1
ATOM 1333 N N . VAL A 1 176 ? -18.75 -14.516 -17.453 1 96.38 176 VAL A N 1
ATOM 1334 C CA . VAL A 1 176 ? -19.828 -14.508 -16.469 1 96.38 176 VAL A CA 1
ATOM 1335 C C . VAL A 1 176 ? -20.453 -15.906 -16.391 1 96.38 176 VAL A C 1
ATOM 1337 O O . VAL A 1 176 ? -20.625 -16.438 -15.289 1 96.38 176 VAL A O 1
ATOM 1340 N N . GLU A 1 177 ? -20.703 -16.469 -17.469 1 94.31 177 GLU A N 1
ATOM 1341 C CA . GLU A 1 177 ? -21.328 -17.797 -17.531 1 94.31 177 GLU A CA 1
ATOM 1342 C C . GLU A 1 177 ? -20.391 -18.859 -16.922 1 94.31 177 GLU A C 1
ATOM 1344 O O . GLU A 1 177 ? -20.859 -19.766 -16.234 1 94.31 177 GLU A O 1
ATOM 1349 N N . ILE A 1 178 ? -19.156 -18.703 -17.25 1 93.12 178 ILE A N 1
ATOM 1350 C CA . ILE A 1 178 ? -18.156 -19.625 -16.703 1 93.12 178 ILE A CA 1
ATOM 1351 C C . ILE A 1 178 ? -18.203 -19.594 -15.18 1 93.12 178 ILE A C 1
ATOM 1353 O O . ILE A 1 178 ? -18.219 -20.641 -14.531 1 93.12 178 ILE A O 1
ATOM 1357 N N . LEU A 1 179 ? -18.281 -18.438 -14.594 1 96.81 179 LEU A N 1
ATOM 1358 C CA . LEU A 1 179 ? -18.234 -18.281 -13.148 1 96.81 179 LEU A CA 1
ATOM 1359 C C . LEU A 1 179 ? -19.531 -18.75 -12.516 1 96.81 179 LEU A C 1
ATOM 1361 O O . LEU A 1 179 ? -19.531 -19.312 -11.414 1 96.81 179 LEU A O 1
ATOM 1365 N N . LYS A 1 180 ? -20.641 -18.516 -13.219 1 96.75 180 LYS A N 1
ATOM 1366 C CA . LYS A 1 180 ? -21.906 -19.031 -12.727 1 96.75 180 LYS A CA 1
ATOM 1367 C C . LYS A 1 180 ? -21.859 -20.562 -12.578 1 96.75 180 LYS A C 1
ATOM 1369 O O . LYS A 1 180 ? -22.375 -21.109 -11.602 1 96.75 180 LYS A O 1
ATOM 1374 N N . GLN A 1 181 ? -21.25 -21.125 -13.516 1 94.25 181 GLN A N 1
ATOM 1375 C CA . GLN A 1 181 ? -21.141 -22.578 -13.5 1 94.25 181 GLN A CA 1
ATOM 1376 C C . GLN A 1 181 ? -20.266 -23.047 -12.336 1 94.25 181 GLN A C 1
ATOM 1378 O O . GLN A 1 181 ? -20.375 -24.188 -11.891 1 94.25 181 GLN A O 1
ATOM 1383 N N . GLN A 1 182 ? -19.406 -22.156 -11.867 1 94.62 182 GLN A N 1
ATOM 1384 C CA . GLN A 1 182 ? -18.547 -22.484 -10.727 1 94.62 182 GLN A CA 1
ATOM 1385 C C . GLN A 1 182 ? -19.281 -22.234 -9.414 1 94.62 182 GLN A C 1
ATOM 1387 O O . GLN A 1 182 ? -18.75 -22.531 -8.336 1 94.62 182 GLN A O 1
ATOM 1392 N N . GLY A 1 183 ? -20.484 -21.594 -9.453 1 96 183 GLY A N 1
ATOM 1393 C CA . GLY A 1 183 ? -21.25 -21.328 -8.25 1 96 183 GLY A CA 1
ATOM 1394 C C . GLY A 1 183 ? -21.141 -19.891 -7.766 1 96 183 GLY A C 1
ATOM 1395 O O . GLY A 1 183 ? -21.609 -19.562 -6.672 1 96 183 GLY A O 1
ATOM 1396 N N . ALA A 1 184 ? -20.547 -19.062 -8.555 1 97.81 184 ALA A N 1
ATOM 1397 C CA . ALA A 1 184 ? -20.438 -17.656 -8.156 1 97.81 184 ALA A CA 1
ATOM 1398 C C . ALA A 1 184 ? -21.797 -17 -8.086 1 97.81 184 ALA A C 1
ATOM 1400 O O . ALA A 1 184 ? -22.641 -17.188 -8.969 1 97.81 184 ALA A O 1
ATOM 1401 N N . THR A 1 185 ? -21.984 -16.188 -7.062 1 97.56 185 THR A N 1
ATOM 1402 C CA . THR A 1 185 ? -23.281 -15.555 -6.859 1 97.56 185 THR A CA 1
ATOM 1403 C C . THR A 1 185 ? -23.203 -14.055 -7.152 1 97.56 185 THR A C 1
ATOM 1405 O O . THR A 1 185 ? -24.219 -13.414 -7.438 1 97.56 185 THR A O 1
ATOM 1408 N N . ILE A 1 186 ? -22.062 -13.492 -7.016 1 98.56 186 ILE A N 1
ATOM 1409 C CA . ILE A 1 186 ? -21.859 -12.078 -7.285 1 98.56 186 ILE A CA 1
ATOM 1410 C C . ILE A 1 186 ? -20.797 -11.898 -8.359 1 98.56 186 ILE A C 1
ATOM 1412 O O . ILE A 1 186 ? -19.609 -12.164 -8.117 1 98.56 186 ILE A O 1
ATOM 1416 N N . ILE A 1 187 ? -21.188 -11.516 -9.539 1 98.75 187 ILE A N 1
ATOM 1417 C CA . ILE A 1 187 ? -20.297 -11.312 -10.68 1 98.75 187 ILE A CA 1
ATOM 1418 C C . ILE A 1 187 ? -20.5 -9.914 -11.258 1 98.75 187 ILE A C 1
ATOM 1420 O O . ILE A 1 187 ? -21.641 -9.523 -11.555 1 98.75 187 ILE A O 1
ATOM 1424 N N . LEU A 1 188 ? -19.453 -9.141 -11.281 1 98.69 188 LEU A N 1
ATOM 1425 C CA . LEU A 1 188 ? -19.469 -7.828 -11.906 1 98.69 188 LEU A CA 1
ATOM 1426 C C . LEU A 1 188 ? -18.641 -7.816 -13.18 1 98.69 188 LEU A C 1
ATOM 1428 O O . LEU A 1 188 ? -17.484 -8.258 -13.172 1 98.69 188 LEU A O 1
ATOM 1432 N N . ASN A 1 189 ? -19.219 -7.359 -14.258 1 97.81 189 ASN A N 1
ATOM 1433 C CA . ASN A 1 189 ? -18.547 -7.23 -15.547 1 97.81 189 ASN A CA 1
ATOM 1434 C C . ASN A 1 189 ? -18.031 -5.809 -15.773 1 97.81 189 ASN A C 1
ATOM 1436 O O . ASN A 1 189 ? -18.812 -4.863 -15.844 1 97.81 189 ASN A O 1
ATOM 1440 N N . GLN A 1 190 ? -16.75 -5.645 -15.938 1 96 190 GLN A N 1
ATOM 1441 C CA . GLN A 1 190 ? -16.109 -4.348 -16.094 1 96 190 GLN A CA 1
ATOM 1442 C C . GLN A 1 190 ? -16.656 -3.607 -17.312 1 96 190 GLN A C 1
ATOM 1444 O O . GLN A 1 190 ? -16.578 -2.379 -17.391 1 96 190 GLN A O 1
ATOM 1449 N N . SER A 1 191 ? -17.125 -4.379 -18.281 1 94.19 191 SER A N 1
ATOM 1450 C CA . SER A 1 191 ? -17.625 -3.785 -19.516 1 94.19 191 SER A CA 1
ATOM 1451 C C . SER A 1 191 ? -18.984 -3.135 -19.312 1 94.19 191 SER A C 1
ATOM 1453 O O . SER A 1 191 ? -19.438 -2.369 -20.172 1 94.19 191 SER A O 1
ATOM 1455 N N . ASP A 1 192 ? -19.578 -3.422 -18.188 1 95.69 192 ASP A N 1
ATOM 1456 C CA . ASP A 1 192 ? -20.875 -2.816 -17.906 1 95.69 192 ASP A CA 1
ATOM 1457 C C . ASP A 1 192 ? -20.734 -1.34 -17.547 1 95.69 192 ASP A C 1
ATOM 1459 O O . ASP A 1 192 ? -19.797 -0.956 -16.844 1 95.69 192 ASP A O 1
ATOM 1463 N N . GLN A 1 193 ? -21.672 -0.485 -17.953 1 95 193 GLN A N 1
ATOM 1464 C CA . GLN A 1 193 ? -21.641 0.958 -17.734 1 95 193 GLN A CA 1
ATOM 1465 C C . GLN A 1 193 ? -21.688 1.294 -16.25 1 95 193 GLN A C 1
ATOM 1467 O O . GLN A 1 193 ? -21.109 2.293 -15.82 1 95 193 GLN A O 1
ATOM 1472 N N . ASP A 1 194 ? -22.375 0.485 -15.547 1 97 194 ASP A N 1
ATOM 1473 C CA . ASP A 1 194 ? -22.547 0.795 -14.133 1 97 194 ASP A CA 1
ATOM 1474 C C . ASP A 1 194 ? -21.625 -0.052 -13.258 1 97 194 ASP A C 1
ATOM 1476 O O . ASP A 1 194 ? -21.922 -0.297 -12.086 1 97 194 ASP A O 1
ATOM 1480 N N . PHE A 1 195 ? -20.531 -0.553 -13.82 1 97.81 195 PHE A N 1
ATOM 1481 C CA . PHE A 1 195 ? -19.594 -1.43 -13.133 1 97.81 195 PHE A CA 1
ATOM 1482 C C . PHE A 1 195 ? -19.156 -0.811 -11.812 1 97.81 195 PHE A C 1
ATOM 1484 O O . PHE A 1 195 ? -19.328 -1.408 -10.75 1 97.81 195 PHE A O 1
ATOM 1491 N N . LEU A 1 196 ? -18.625 0.403 -11.789 1 98.06 196 LEU A N 1
ATOM 1492 C CA . LEU A 1 196 ? -18.031 1.01 -10.602 1 98.06 196 LEU A CA 1
ATOM 1493 C C . LEU A 1 196 ? -19.109 1.36 -9.57 1 98.06 196 LEU A C 1
ATOM 1495 O O . LEU A 1 196 ? -18.969 1.05 -8.391 1 98.06 196 LEU A O 1
ATOM 1499 N N . PRO A 1 197 ? -20.25 1.954 -9.977 1 98.38 197 PRO A N 1
ATOM 1500 C CA . PRO A 1 197 ? -21.328 2.191 -9.008 1 98.38 197 PRO A CA 1
ATOM 1501 C C . PRO A 1 197 ? -21.828 0.906 -8.352 1 98.38 197 PRO A C 1
ATOM 1503 O O . PRO A 1 197 ? -22.094 0.884 -7.152 1 98.38 197 PRO A O 1
ATOM 1506 N N . GLN A 1 198 ? -21.953 -0.116 -9.102 1 98.5 198 GLN A N 1
ATOM 1507 C CA . GLN A 1 198 ? -22.375 -1.398 -8.562 1 98.5 198 GLN A CA 1
ATOM 1508 C C . GLN A 1 198 ? -21.344 -1.966 -7.594 1 98.5 198 GLN A C 1
ATOM 1510 O O . GLN A 1 198 ? -21.703 -2.494 -6.535 1 98.5 198 GLN A O 1
ATOM 1515 N N . LEU A 1 199 ? -20.141 -1.89 -8.008 1 98.81 199 LEU A N 1
ATOM 1516 C CA . LEU A 1 199 ? -19.062 -2.342 -7.133 1 98.81 199 LEU A CA 1
ATOM 1517 C C . LEU A 1 199 ? -19.109 -1.613 -5.793 1 98.81 199 LEU A C 1
ATOM 1519 O O . LEU A 1 199 ? -19.047 -2.242 -4.738 1 98.81 199 LEU A O 1
ATOM 1523 N N . LYS A 1 200 ? -19.203 -0.299 -5.828 1 98.69 200 LYS A N 1
ATOM 1524 C CA . LYS A 1 200 ? -19.266 0.507 -4.613 1 98.69 200 LYS A CA 1
ATOM 1525 C C . LYS A 1 200 ? -20.438 0.076 -3.73 1 98.69 200 LYS A C 1
ATOM 1527 O O . LYS A 1 200 ? -20.266 -0.123 -2.525 1 98.69 200 LYS A O 1
ATOM 1532 N N . LYS A 1 201 ? -21.594 -0.073 -4.344 1 98.62 201 LYS A N 1
ATOM 1533 C CA . LYS A 1 201 ? -22.797 -0.469 -3.613 1 98.62 201 LYS A CA 1
ATOM 1534 C C . LYS A 1 201 ? -22.594 -1.817 -2.926 1 98.62 201 LYS A C 1
ATOM 1536 O O . LYS A 1 201 ? -22.812 -1.943 -1.72 1 98.62 201 LYS A O 1
ATOM 1541 N N . ILE A 1 202 ? -22.141 -2.791 -3.641 1 98.69 202 ILE A N 1
ATOM 1542 C CA . ILE A 1 202 ? -22.062 -4.164 -3.152 1 98.69 202 ILE A CA 1
ATOM 1543 C C . ILE A 1 202 ? -20.984 -4.273 -2.086 1 98.69 202 ILE A C 1
ATOM 1545 O O . ILE A 1 202 ? -21.172 -4.918 -1.055 1 98.69 202 ILE A O 1
ATOM 1549 N N . THR A 1 203 ? -19.844 -3.631 -2.332 1 98.81 203 THR A N 1
ATOM 1550 C CA . THR A 1 203 ? -18.75 -3.709 -1.354 1 98.81 203 THR A CA 1
ATOM 1551 C C . THR A 1 203 ? -19.156 -3.039 -0.044 1 98.81 203 THR A C 1
ATOM 1553 O O . THR A 1 203 ? -18.812 -3.512 1.038 1 98.81 203 THR A O 1
ATOM 1556 N N . THR A 1 204 ? -19.875 -1.958 -0.158 1 98.25 204 THR A N 1
ATOM 1557 C CA . THR A 1 204 ? -20.344 -1.263 1.036 1 98.25 204 THR A CA 1
ATOM 1558 C C . THR A 1 204 ? -21.375 -2.104 1.78 1 98.25 204 THR A C 1
ATOM 1560 O O . THR A 1 204 ? -21.266 -2.291 2.994 1 98.25 204 THR A O 1
ATOM 1563 N N . GLU A 1 205 ? -22.328 -2.629 1.033 1 98.38 205 GLU A N 1
ATOM 1564 C CA . GLU A 1 205 ? -23.406 -3.424 1.626 1 98.38 205 GLU A CA 1
ATOM 1565 C C . GLU A 1 205 ? -22.859 -4.66 2.328 1 98.38 205 GLU A C 1
ATOM 1567 O O . GLU A 1 205 ? -23.328 -5.039 3.4 1 98.38 205 GLU A O 1
ATOM 1572 N N . LEU A 1 206 ? -21.844 -5.234 1.794 1 98.44 206 LEU A N 1
ATOM 1573 C CA . LEU A 1 206 ? -21.328 -6.504 2.307 1 98.44 206 LEU A CA 1
ATOM 1574 C C . LEU A 1 206 ? -20.078 -6.289 3.135 1 98.44 206 LEU A C 1
ATOM 1576 O O . LEU A 1 206 ? -19.453 -7.258 3.59 1 98.44 206 LEU A O 1
ATOM 1580 N N . ASN A 1 207 ? -19.641 -5.035 3.252 1 98.06 207 ASN A N 1
ATOM 1581 C CA . ASN A 1 207 ? -18.438 -4.656 3.99 1 98.06 207 ASN A CA 1
ATOM 1582 C C . ASN A 1 207 ? -17.219 -5.445 3.523 1 98.06 207 ASN A C 1
ATOM 1584 O O . ASN A 1 207 ? -16.531 -6.059 4.336 1 98.06 207 ASN A O 1
ATOM 1588 N N . ALA A 1 208 ? -17.031 -5.527 2.213 1 98.75 208 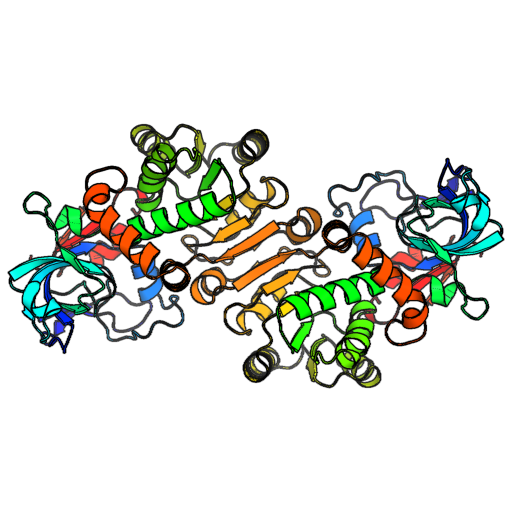ALA A N 1
ATOM 1589 C CA . ALA A 1 208 ? -15.875 -6.191 1.605 1 98.75 208 ALA A CA 1
ATOM 1590 C C . ALA A 1 208 ? -14.641 -5.297 1.649 1 98.75 208 ALA A C 1
ATOM 1592 O O . ALA A 1 208 ? -14.516 -4.359 0.856 1 98.75 208 ALA A O 1
ATOM 1593 N N . THR A 1 209 ? -13.695 -5.633 2.514 1 98.81 209 THR A N 1
ATOM 1594 C CA . THR A 1 209 ? -12.578 -4.723 2.742 1 98.81 209 THR A CA 1
ATOM 1595 C C . THR A 1 209 ? -11.266 -5.34 2.26 1 98.81 209 THR A C 1
ATOM 1597 O O . THR A 1 209 ? -10.188 -4.801 2.518 1 98.81 209 THR A O 1
ATOM 1600 N N . ILE A 1 210 ? -11.328 -6.508 1.606 1 98.94 210 ILE A N 1
ATOM 1601 C CA . ILE A 1 210 ? -10.133 -7.129 1.051 1 98.94 210 ILE A CA 1
ATOM 1602 C C . ILE A 1 210 ? -10.289 -7.297 -0.459 1 98.94 210 ILE A C 1
ATOM 1604 O O . ILE A 1 210 ? -11.32 -7.785 -0.931 1 98.94 210 ILE A O 1
ATOM 1608 N N . PHE A 1 211 ? -9.375 -6.812 -1.208 1 98.94 211 PHE A N 1
ATOM 1609 C CA . PHE A 1 211 ? -9.305 -6.926 -2.66 1 98.94 211 PHE A CA 1
ATOM 1610 C C . PHE A 1 211 ? -8.07 -7.707 -3.086 1 98.94 211 PHE A C 1
ATOM 1612 O O . PHE A 1 211 ? -6.941 -7.281 -2.822 1 98.94 211 PHE A O 1
ATOM 1619 N N . PHE A 1 212 ? -8.258 -8.883 -3.656 1 98.94 212 PHE A N 1
ATOM 1620 C CA . PHE A 1 212 ? -7.16 -9.609 -4.293 1 98.94 212 PHE A CA 1
ATOM 1621 C C . PHE A 1 212 ? -7.043 -9.227 -5.762 1 98.94 212 PHE A C 1
ATOM 1623 O O . PHE A 1 212 ? -7.93 -9.531 -6.562 1 98.94 212 PHE A O 1
ATOM 1630 N N . ASP A 1 213 ? -5.883 -8.68 -6.188 1 98.88 213 ASP A N 1
ATOM 1631 C CA . ASP A 1 213 ? -5.734 -8.055 -7.496 1 98.88 213 ASP A CA 1
ATOM 1632 C C . ASP A 1 213 ? -4.691 -8.789 -8.344 1 98.88 213 ASP A C 1
ATOM 1634 O O . ASP A 1 213 ? -3.496 -8.719 -8.055 1 98.88 213 ASP A O 1
ATOM 1638 N N . ALA A 1 214 ? -5.133 -9.391 -9.414 1 98.38 214 ALA A N 1
ATOM 1639 C CA . ALA A 1 214 ? -4.246 -10.086 -10.344 1 98.38 214 ALA A CA 1
ATOM 1640 C C . ALA A 1 214 ? -3.811 -9.172 -11.477 1 98.38 214 ALA A C 1
ATOM 1642 O O . ALA A 1 214 ? -2.883 -9.492 -12.227 1 98.38 214 ALA A O 1
ATOM 1643 N N . ILE A 1 215 ? -4.418 -8.031 -11.594 1 97.81 215 ILE A N 1
ATOM 1644 C CA . ILE A 1 215 ? -4.305 -7.227 -12.805 1 97.81 215 ILE A CA 1
ATOM 1645 C C . ILE A 1 215 ? -3.266 -6.129 -12.594 1 97.81 215 ILE A C 1
ATOM 1647 O O . ILE A 1 215 ? -2.328 -5.992 -13.383 1 97.81 215 ILE A O 1
ATOM 1651 N N . ALA A 1 216 ? -3.379 -5.301 -11.5 1 98.12 216 ALA A N 1
ATOM 1652 C CA . ALA A 1 216 ? -2.529 -4.164 -11.164 1 98.12 216 ALA A CA 1
ATOM 1653 C C . ALA A 1 216 ? -2.842 -2.963 -12.047 1 98.12 216 ALA A C 1
ATOM 1655 O O . ALA A 1 216 ? -4.008 -2.672 -12.32 1 98.12 216 ALA A O 1
ATOM 1656 N N . GLY A 1 217 ? -1.867 -2.092 -12.359 1 97.81 217 GLY A N 1
ATOM 1657 C CA . GLY A 1 217 ? -2.125 -0.904 -13.156 1 97.81 217 GLY A CA 1
ATOM 1658 C C . GLY A 1 217 ? -3.086 0.065 -12.492 1 97.81 217 GLY A C 1
ATOM 1659 O O . GLY A 1 217 ? -3.143 0.148 -11.266 1 97.81 217 GLY A O 1
ATOM 1660 N N . SER A 1 218 ? -3.811 0.832 -13.336 1 97.56 218 SER A N 1
ATOM 1661 C CA . SER A 1 218 ? -4.781 1.795 -12.828 1 97.56 218 SER A CA 1
ATOM 1662 C C . SER A 1 218 ? -5.973 1.093 -12.188 1 97.56 218 SER A C 1
ATOM 1664 O O . SER A 1 218 ? -6.719 1.7 -11.422 1 97.56 218 SER A O 1
ATOM 1666 N N . PHE A 1 219 ? -6.152 -0.188 -12.562 1 98.12 219 PHE A N 1
ATOM 1667 C CA . PHE A 1 219 ? -7.293 -0.952 -12.07 1 98.12 219 PHE A CA 1
ATOM 1668 C C . PHE A 1 219 ? -7.238 -1.099 -10.555 1 98.12 219 PHE A C 1
ATOM 1670 O O . PHE A 1 219 ? -8.273 -1.105 -9.891 1 98.12 219 PHE A O 1
ATOM 1677 N N . THR A 1 220 ? -6.043 -1.178 -9.961 1 98.62 220 THR A N 1
ATOM 1678 C CA . THR A 1 220 ? -5.871 -1.286 -8.516 1 98.62 220 THR A CA 1
ATOM 1679 C C . THR A 1 220 ? -6.582 -0.143 -7.797 1 98.62 220 THR A C 1
ATOM 1681 O O . THR A 1 220 ? -7.434 -0.377 -6.938 1 98.62 220 THR A O 1
ATOM 1684 N N . GLY A 1 221 ? -6.242 1.072 -8.18 1 98.56 221 GLY A N 1
ATOM 1685 C CA . GLY A 1 221 ? -6.832 2.236 -7.539 1 98.56 221 GLY A CA 1
ATOM 1686 C C . GLY A 1 221 ? -8.305 2.412 -7.859 1 98.56 221 GLY A C 1
ATOM 1687 O O . GLY A 1 221 ? -9.078 2.873 -7.02 1 98.56 221 GLY A O 1
ATOM 1688 N N . GLU A 1 222 ? -8.656 2.096 -9.102 1 98.12 222 GLU A N 1
ATOM 1689 C CA . GLU A 1 222 ? -10.055 2.201 -9.516 1 98.12 222 GLU A CA 1
ATOM 1690 C C . GLU A 1 222 ? -10.961 1.36 -8.625 1 98.12 222 GLU A C 1
ATOM 1692 O O . GLU A 1 222 ? -12.016 1.825 -8.195 1 98.12 222 GLU A O 1
ATOM 1697 N N . VAL A 1 223 ? -10.57 0.145 -8.336 1 98.81 223 VAL A N 1
ATOM 1698 C CA . VAL A 1 223 ? -11.367 -0.758 -7.508 1 98.81 223 VAL A CA 1
ATOM 1699 C C . VAL A 1 223 ? -11.297 -0.317 -6.047 1 98.81 223 VAL A C 1
ATOM 1701 O O . VAL A 1 223 ? -12.328 -0.177 -5.387 1 98.81 223 VAL A O 1
ATOM 1704 N N . LEU A 1 224 ? -10.125 -0.079 -5.57 1 98.69 224 LEU A N 1
ATOM 1705 C CA . LEU A 1 224 ? -9.914 0.273 -4.168 1 98.69 224 LEU A CA 1
ATOM 1706 C C . LEU A 1 224 ? -10.711 1.521 -3.797 1 98.69 224 LEU A C 1
ATOM 1708 O O . LEU A 1 224 ? -11.242 1.612 -2.689 1 98.69 224 LEU A O 1
ATOM 1712 N N . SER A 1 225 ? -10.828 2.441 -4.715 1 97.94 225 SER A N 1
ATOM 1713 C CA . SER A 1 225 ? -11.523 3.699 -4.461 1 97.94 225 SER A CA 1
ATOM 1714 C C . SER A 1 225 ? -13.016 3.469 -4.234 1 97.94 225 SER A C 1
ATOM 1716 O O . SER A 1 225 ? -13.711 4.332 -3.689 1 97.94 225 SER A O 1
ATOM 1718 N N . GLN A 1 226 ? -13.555 2.326 -4.668 1 98.56 226 GLN A N 1
ATOM 1719 C CA . GLN A 1 226 ? -14.969 2.014 -4.5 1 98.56 226 GLN A CA 1
ATOM 1720 C C . GLN A 1 226 ? -15.211 1.224 -3.217 1 98.56 226 GLN A C 1
ATOM 1722 O O . GLN A 1 226 ? -16.359 0.97 -2.844 1 98.56 226 GLN A O 1
ATOM 1727 N N . MET A 1 227 ? -14.227 0.827 -2.523 1 98.69 227 MET A N 1
ATOM 1728 C CA . MET A 1 227 ? -14.336 -0.071 -1.378 1 98.69 227 MET A CA 1
ATOM 1729 C C . MET A 1 227 ? -14.43 0.718 -0.076 1 98.69 227 MET A C 1
ATOM 1731 O O . MET A 1 227 ? -14.102 1.904 -0.037 1 98.69 227 MET A O 1
ATOM 1735 N N . PRO A 1 228 ? -14.836 0.048 1.006 1 98.25 228 PRO A N 1
ATOM 1736 C CA . PRO A 1 228 ? -15.016 0.736 2.287 1 98.25 228 PRO A CA 1
ATOM 1737 C C . PRO A 1 228 ? -13.695 1.258 2.863 1 98.25 228 PRO A C 1
ATOM 1739 O O . PRO A 1 228 ? -12.625 0.906 2.371 1 98.25 228 PRO A O 1
ATOM 1742 N N . ASN A 1 229 ? -13.82 2.127 3.869 1 96.88 229 ASN A N 1
ATOM 1743 C CA . ASN A 1 229 ? -12.648 2.529 4.645 1 96.88 229 ASN A CA 1
ATOM 1744 C C . ASN A 1 229 ? -11.898 1.318 5.188 1 96.88 229 ASN A C 1
ATOM 1746 O O . ASN A 1 229 ? -12.484 0.253 5.387 1 96.88 229 ASN A O 1
ATOM 1750 N N . ASN A 1 230 ? -10.602 1.457 5.348 1 97.38 230 ASN A N 1
ATOM 1751 C CA . ASN A 1 230 ? -9.734 0.44 5.941 1 97.38 230 ASN A CA 1
ATOM 1752 C C . ASN A 1 230 ? -9.578 -0.767 5.02 1 97.38 230 ASN A C 1
ATOM 1754 O O . ASN A 1 230 ? -9.25 -1.862 5.477 1 97.38 230 ASN A O 1
ATOM 1758 N N . SER A 1 231 ? -9.875 -0.595 3.734 1 98.69 231 SER A N 1
ATOM 1759 C CA . SER A 1 231 ? -9.719 -1.687 2.777 1 98.69 231 SER A CA 1
ATOM 1760 C C . SER A 1 231 ? -8.25 -1.915 2.434 1 98.69 231 SER A C 1
ATOM 1762 O O . SER A 1 231 ? -7.453 -0.977 2.447 1 98.69 231 SER A O 1
ATOM 1764 N N . THR A 1 232 ? -7.902 -3.127 2.148 1 98.88 232 THR A N 1
ATOM 1765 C CA . THR A 1 232 ? -6.566 -3.523 1.72 1 98.88 232 THR A CA 1
ATOM 1766 C C . THR A 1 232 ? -6.621 -4.223 0.364 1 98.88 232 THR A C 1
ATOM 1768 O O . THR A 1 232 ? -7.41 -5.148 0.167 1 98.88 232 THR A O 1
ATOM 1771 N N . ALA A 1 233 ? -5.844 -3.721 -0.551 1 98.88 233 ALA A N 1
ATOM 1772 C CA . ALA A 1 233 ? -5.609 -4.441 -1.8 1 98.88 233 ALA A CA 1
ATOM 1773 C C . ALA A 1 233 ? -4.355 -5.309 -1.706 1 98.88 233 ALA A C 1
ATOM 1775 O O . ALA A 1 233 ? -3.26 -4.797 -1.448 1 98.88 233 ALA A O 1
ATOM 1776 N N . TYR A 1 234 ? -4.527 -6.566 -1.849 1 98.88 234 TYR A N 1
ATOM 1777 C CA . TYR A 1 234 ? -3.422 -7.5 -2.014 1 98.88 234 TYR A CA 1
ATOM 1778 C C . TYR A 1 234 ? -3.115 -7.727 -3.49 1 98.88 234 TYR A C 1
ATOM 1780 O O . TYR A 1 234 ? -3.828 -8.469 -4.172 1 98.88 234 TYR A O 1
ATOM 1788 N N . VAL A 1 235 ? -2.004 -7.145 -3.973 1 98.81 235 VAL A N 1
ATOM 1789 C CA . VAL A 1 235 ? -1.572 -7.34 -5.352 1 98.81 235 VAL A CA 1
ATOM 1790 C C . VAL A 1 235 ? -0.776 -8.641 -5.465 1 98.81 235 VAL A C 1
ATOM 1792 O O . VAL A 1 235 ? 0.261 -8.797 -4.816 1 98.81 235 VAL A O 1
ATOM 1795 N N . TYR A 1 236 ? -1.273 -9.555 -6.266 1 98.38 236 TYR A N 1
ATOM 1796 C CA . TYR A 1 236 ? -0.584 -10.844 -6.336 1 98.38 236 TYR A CA 1
ATOM 1797 C C . TYR A 1 236 ? -0.238 -11.195 -7.777 1 98.38 236 TYR A C 1
ATOM 1799 O O . TYR A 1 236 ? 0.393 -12.227 -8.039 1 98.38 236 TYR A O 1
ATOM 1807 N N . GLY A 1 237 ? -0.653 -10.32 -8.711 1 97.38 237 GLY A N 1
ATOM 1808 C CA . GLY A 1 237 ? -0.335 -10.492 -10.125 1 97.38 237 GLY A CA 1
ATOM 1809 C C . GLY A 1 237 ? -0.062 -9.18 -10.836 1 97.38 237 GLY A C 1
ATOM 1810 O O . GLY A 1 237 ? -0.245 -8.102 -10.258 1 97.38 237 GLY A O 1
ATOM 1811 N N . LEU A 1 238 ? 0.367 -9.195 -12.023 1 96 238 LEU A N 1
ATOM 1812 C CA . LEU A 1 238 ? 0.696 -8.031 -12.836 1 96 238 LEU A CA 1
ATOM 1813 C C . LEU A 1 238 ? 0.276 -8.242 -14.289 1 96 238 LEU A C 1
ATOM 1815 O O . LEU A 1 238 ? 1.047 -7.961 -15.211 1 96 238 LEU A O 1
ATOM 1819 N N . LEU A 1 239 ? -0.889 -8.789 -14.469 1 94.19 239 LEU A N 1
ATOM 1820 C CA . LEU A 1 239 ? -1.407 -9.18 -15.781 1 94.19 239 LEU A CA 1
ATOM 1821 C C . LEU A 1 239 ? -1.411 -7.996 -16.734 1 94.19 239 LEU A C 1
ATOM 1823 O O . LEU A 1 239 ? -1.234 -8.172 -17.953 1 94.19 239 LEU A O 1
ATOM 1827 N N . CYS A 1 240 ? -1.582 -6.777 -16.172 1 92.62 240 CYS A N 1
ATOM 1828 C CA . CYS A 1 240 ? -1.638 -5.602 -17.031 1 92.62 240 CYS A CA 1
ATOM 1829 C C . CYS A 1 240 ? -0.237 -5.137 -17.406 1 92.62 240 CYS A C 1
ATOM 1831 O O . CYS A 1 240 ? -0.057 -4.457 -18.422 1 92.62 240 CYS A O 1
ATOM 1833 N N . GLY A 1 241 ? 0.691 -5.402 -16.578 1 93.56 241 GLY A N 1
ATOM 1834 C CA . GLY A 1 241 ? 2.08 -5.09 -16.875 1 93.56 241 GLY A CA 1
ATOM 1835 C C . GLY A 1 241 ? 2.449 -3.654 -16.547 1 93.56 241 GLY A C 1
ATOM 1836 O O . GLY A 1 241 ? 3.543 -3.197 -16.891 1 93.56 241 GLY A O 1
ATOM 1837 N N . GLN A 1 242 ? 1.549 -2.916 -15.984 1 96.38 242 GLN A N 1
ATOM 1838 C CA . GLN A 1 242 ? 1.799 -1.524 -15.617 1 96.38 242 GLN A CA 1
ATOM 1839 C C . GLN A 1 242 ? 1.838 -1.351 -14.102 1 96.38 242 GLN A C 1
ATOM 1841 O O . GLN A 1 242 ? 1.369 -2.217 -13.359 1 96.38 242 GLN A O 1
ATOM 1846 N N . ASP A 1 243 ? 2.424 -0.259 -13.711 1 98.06 243 ASP A N 1
ATOM 1847 C CA . ASP A 1 243 ? 2.486 0.056 -12.289 1 98.06 243 ASP A CA 1
ATOM 1848 C C . ASP A 1 243 ? 1.092 0.297 -11.719 1 98.06 243 ASP A C 1
ATOM 1850 O O . ASP A 1 243 ? 0.236 0.885 -12.383 1 98.06 243 ASP A O 1
ATOM 1854 N N . SER A 1 244 ? 0.911 -0.171 -10.5 1 98.44 244 SER A N 1
ATOM 1855 C CA . SER A 1 244 ? -0.343 0.104 -9.805 1 98.44 244 SER A CA 1
ATOM 1856 C C . SER A 1 244 ? -0.473 1.585 -9.469 1 98.44 244 SER A C 1
ATOM 1858 O O . SER A 1 244 ? 0.461 2.189 -8.938 1 98.44 244 SER A O 1
ATOM 1860 N N . SER A 1 245 ? -1.565 2.152 -9.812 1 98.31 245 SER A N 1
ATOM 1861 C CA . SER A 1 245 ? -1.878 3.545 -9.508 1 98.31 245 SER A CA 1
ATOM 1862 C C . SER A 1 245 ? -2.943 3.648 -8.422 1 98.31 245 SER A C 1
ATOM 1864 O O . SER A 1 245 ? -4.02 3.061 -8.547 1 98.31 245 SER A O 1
ATOM 1866 N N . VAL A 1 246 ? -2.674 4.371 -7.32 1 98.44 246 VAL A N 1
ATOM 1867 C CA . VAL A 1 246 ? -3.6 4.465 -6.195 1 98.44 246 VAL A CA 1
ATOM 1868 C C . VAL A 1 246 ? -3.713 5.918 -5.738 1 98.44 246 VAL A C 1
ATOM 1870 O O . VAL A 1 246 ? -2.719 6.645 -5.715 1 98.44 246 VAL A O 1
ATOM 1873 N N . SER A 1 247 ? -4.848 6.344 -5.383 1 98 247 SER A N 1
ATOM 1874 C CA . SER A 1 247 ? -5.109 7.711 -4.938 1 98 247 SER A CA 1
ATOM 1875 C C . SER A 1 247 ? -4.535 7.961 -3.551 1 98 247 SER A C 1
ATOM 1877 O O . SER A 1 247 ? -4.973 7.359 -2.57 1 98 247 SER A O 1
ATOM 1879 N N . PRO A 1 248 ? -3.57 8.883 -3.49 1 97.81 248 PRO A N 1
ATOM 1880 C CA . PRO A 1 248 ? -3.084 9.211 -2.148 1 97.81 248 PRO A CA 1
ATOM 1881 C C . PRO A 1 248 ? -4.188 9.75 -1.239 1 97.81 248 PRO A C 1
ATOM 1883 O O . PRO A 1 248 ? -4.156 9.523 -0.027 1 97.81 248 PRO A O 1
ATOM 1886 N N . THR A 1 249 ? -5.16 10.453 -1.816 1 97.44 249 THR A N 1
ATOM 1887 C CA . THR A 1 249 ? -6.301 10.945 -1.059 1 97.44 249 THR A CA 1
ATOM 1888 C C . THR A 1 249 ? -7.035 9.805 -0.371 1 97.44 249 THR A C 1
ATOM 1890 O O . THR A 1 249 ? -7.32 9.867 0.827 1 97.44 249 THR A O 1
ATOM 1893 N N . GLU A 1 250 ? -7.301 8.734 -1.109 1 97 250 GLU A N 1
ATOM 1894 C CA . GLU A 1 250 ? -8.008 7.578 -0.553 1 97 250 GLU A CA 1
ATOM 1895 C C . GLU A 1 250 ? -7.145 6.844 0.468 1 97 250 GLU A C 1
ATOM 1897 O O . GLU A 1 250 ? -7.641 6.41 1.509 1 97 250 GLU A O 1
ATOM 1902 N N . LEU A 1 251 ? -5.855 6.688 0.141 1 98.19 251 LEU A N 1
ATOM 1903 C CA . LEU A 1 251 ? -4.949 6.059 1.097 1 98.19 251 LEU A CA 1
ATOM 1904 C C . LEU A 1 251 ? -5.004 6.77 2.445 1 98.19 251 LEU A C 1
ATOM 1906 O O . LEU A 1 251 ? -5.137 6.121 3.486 1 98.19 251 LEU A O 1
ATOM 1910 N N . ILE A 1 252 ? -4.914 8.086 2.393 1 97.94 252 ILE A N 1
ATOM 1911 C CA . ILE A 1 252 ? -4.773 8.898 3.596 1 97.94 252 ILE A CA 1
ATOM 1912 C C . ILE A 1 252 ? -6.102 8.953 4.34 1 97.94 252 ILE A C 1
ATOM 1914 O O . ILE A 1 252 ? -6.172 8.609 5.523 1 97.94 252 ILE A O 1
ATOM 1918 N N . PHE A 1 253 ? -7.219 9.258 3.65 1 96.75 253 PHE A N 1
ATOM 1919 C CA . PHE A 1 253 ? -8.438 9.648 4.344 1 96.75 253 PHE A CA 1
ATOM 1920 C C . PHE A 1 253 ? -9.352 8.453 4.555 1 96.75 253 PHE A C 1
ATOM 1922 O O . PHE A 1 253 ? -10.289 8.508 5.359 1 96.75 253 PHE A O 1
ATOM 1929 N N . ARG A 1 254 ? -9.078 7.363 3.859 1 96.75 254 ARG A N 1
ATOM 1930 C CA . ARG A 1 254 ? -9.883 6.164 4.047 1 96.75 254 ARG A CA 1
ATOM 1931 C C . ARG A 1 254 ? -9.062 5.043 4.676 1 96.75 254 ARG A C 1
ATOM 1933 O O . ARG 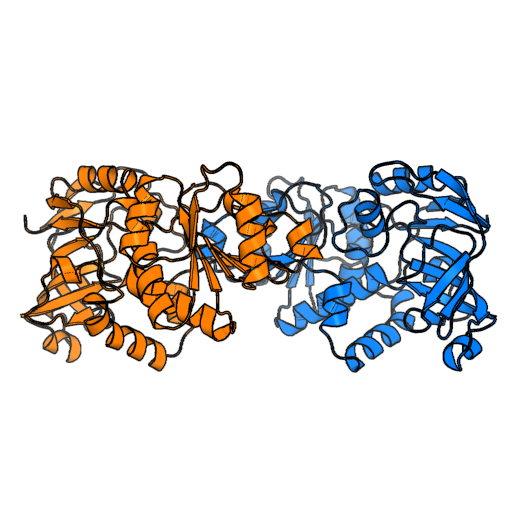A 1 254 ? -9.531 3.912 4.801 1 96.75 254 ARG A O 1
ATOM 1940 N N . ASN A 1 255 ? -7.852 5.375 5.066 1 97 255 ASN A N 1
ATOM 1941 C CA . ASN A 1 255 ? -6.961 4.418 5.715 1 97 255 ASN A CA 1
ATOM 1942 C C . ASN A 1 255 ? -6.832 3.133 4.902 1 97 255 ASN A C 1
ATOM 1944 O O . ASN A 1 255 ? -7.031 2.039 5.43 1 97 255 ASN A O 1
ATOM 1948 N N . GLN A 1 256 ? -6.555 3.264 3.668 1 98.38 256 GLN A N 1
ATOM 1949 C CA . GLN A 1 256 ? -6.438 2.111 2.781 1 98.38 256 GLN A CA 1
ATOM 1950 C C . GLN A 1 256 ? -4.984 1.67 2.641 1 98.38 256 GLN A C 1
ATOM 1952 O O . GLN A 1 256 ? -4.066 2.432 2.955 1 98.38 256 GLN A O 1
ATOM 1957 N N . THR A 1 257 ? -4.766 0.446 2.264 1 98.81 257 THR A N 1
ATOM 1958 C CA . THR A 1 257 ? -3.451 -0.175 2.146 1 98.81 257 THR A CA 1
ATOM 1959 C C . THR A 1 257 ? -3.334 -0.95 0.837 1 98.81 257 THR A C 1
ATOM 1961 O O . THR A 1 257 ? -4.297 -1.579 0.394 1 98.81 257 THR A O 1
ATOM 1964 N N . VAL A 1 258 ? -2.207 -0.835 0.197 1 98.88 258 VAL A N 1
ATOM 1965 C CA . VAL A 1 258 ? -1.833 -1.682 -0.932 1 98.88 258 VAL A CA 1
ATOM 1966 C C . VAL A 1 258 ? -0.578 -2.48 -0.586 1 98.88 258 VAL A C 1
ATOM 1968 O O . VAL A 1 258 ? 0.421 -1.913 -0.138 1 98.88 258 VAL A O 1
ATOM 1971 N N . LYS A 1 259 ? -0.587 -3.697 -0.693 1 98.12 259 LYS A N 1
ATOM 1972 C CA . LYS A 1 259 ? 0.579 -4.527 -0.409 1 98.12 259 LYS A CA 1
ATOM 1973 C C . LYS A 1 259 ? 0.635 -5.734 -1.343 1 98.12 259 LYS A C 1
ATOM 1975 O O . LYS A 1 259 ? -0.346 -6.047 -2.02 1 98.12 259 LYS A O 1
ATOM 1980 N N . GLY A 1 260 ? 1.782 -6.43 -1.38 1 98.12 260 GLY A N 1
ATOM 1981 C CA . GLY A 1 260 ? 1.948 -7.621 -2.197 1 98.12 260 GLY A CA 1
ATOM 1982 C C . GLY A 1 260 ? 1.506 -8.891 -1.495 1 98.12 260 GLY A C 1
ATOM 1983 O O . GLY A 1 260 ? 1.449 -8.938 -0.264 1 98.12 260 GLY A O 1
ATOM 1984 N N . PHE A 1 261 ? 1.126 -9.867 -2.262 1 98.06 261 PHE A N 1
ATOM 1985 C CA . PHE A 1 261 ? 0.935 -11.234 -1.784 1 98.06 261 PHE A CA 1
ATOM 1986 C C . PHE A 1 261 ? 1.699 -12.219 -2.654 1 98.06 261 PHE A C 1
ATOM 1988 O O . PHE A 1 261 ? 1.517 -12.258 -3.873 1 98.06 261 PHE A O 1
ATOM 1995 N N . LEU A 1 262 ? 2.533 -12.922 -2.105 1 97 262 LEU A N 1
ATOM 1996 C CA . LEU A 1 262 ? 3.305 -13.961 -2.771 1 97 262 LEU A CA 1
ATOM 1997 C C . LEU A 1 262 ? 3.225 -15.273 -2 1 97 262 LEU A C 1
ATOM 1999 O O . LEU A 1 262 ? 3.477 -15.305 -0.793 1 97 262 LEU A O 1
ATOM 2003 N N . LEU A 1 263 ? 2.877 -16.328 -2.693 1 95.75 263 LEU A N 1
ATOM 2004 C CA . LEU A 1 263 ? 2.736 -17.641 -2.074 1 95.75 263 LEU A CA 1
ATOM 2005 C C . LEU A 1 263 ? 3.98 -17.984 -1.268 1 95.75 263 LEU A C 1
ATOM 2007 O O . LEU A 1 263 ? 3.877 -18.438 -0.122 1 95.75 263 LEU A O 1
ATOM 2011 N N . GLY A 1 264 ? 5.16 -17.812 -1.904 1 92.5 264 GLY A N 1
ATOM 2012 C CA . GLY A 1 264 ? 6.406 -18.141 -1.222 1 92.5 264 GLY A CA 1
ATOM 2013 C C . GLY A 1 264 ? 6.566 -17.406 0.096 1 92.5 264 GLY A C 1
ATOM 2014 O O . GLY A 1 264 ? 6.996 -17.984 1.091 1 92.5 264 GLY A O 1
ATOM 2015 N N . ASN A 1 265 ? 6.254 -16.141 0.112 1 93.44 265 ASN A N 1
ATOM 2016 C CA . ASN A 1 265 ? 6.336 -15.344 1.334 1 93.44 265 ASN A CA 1
ATOM 2017 C C . ASN A 1 265 ? 5.336 -15.82 2.383 1 93.44 265 ASN A C 1
ATOM 2019 O O . ASN A 1 265 ? 5.66 -15.898 3.568 1 93.44 265 ASN A O 1
ATOM 2023 N N . TRP A 1 266 ? 4.125 -16.125 1.954 1 94.44 266 TRP A N 1
ATOM 2024 C CA . TRP A 1 266 ? 3.113 -16.625 2.879 1 94.44 266 TRP A CA 1
ATOM 2025 C C . TRP A 1 266 ? 3.553 -17.938 3.504 1 94.44 266 TRP A C 1
ATOM 2027 O O . TRP A 1 266 ? 3.461 -18.125 4.719 1 94.44 266 TRP A O 1
ATOM 2037 N N . LEU A 1 267 ? 4.086 -18.828 2.682 1 92.44 267 LEU A N 1
ATOM 2038 C CA . LEU A 1 267 ? 4.531 -20.125 3.168 1 92.44 267 LEU A CA 1
ATOM 2039 C C . LEU A 1 267 ? 5.648 -19.969 4.191 1 92.44 267 LEU A C 1
ATOM 2041 O O . LEU A 1 267 ? 5.75 -20.766 5.133 1 92.44 267 LEU A O 1
ATOM 2045 N N . GLN A 1 268 ? 6.434 -19.031 4.004 1 91.69 268 GLN A N 1
ATOM 2046 C CA . GLN A 1 268 ? 7.535 -18.781 4.926 1 91.69 268 GLN A CA 1
ATOM 2047 C C . GLN A 1 268 ? 7.039 -18.141 6.223 1 91.69 268 GLN A C 1
ATOM 2049 O O . GLN A 1 268 ? 7.691 -18.25 7.262 1 91.69 268 GLN A O 1
ATOM 2054 N N . SER A 1 269 ? 5.953 -17.484 6.125 1 91.94 269 SER A N 1
ATOM 2055 C CA . SER A 1 269 ? 5.461 -16.719 7.262 1 91.94 269 SER A CA 1
ATOM 2056 C C . SER A 1 269 ? 4.637 -17.578 8.203 1 91.94 269 SER A C 1
ATOM 2058 O O . SER A 1 269 ? 4.379 -17.188 9.344 1 91.94 269 SER A O 1
ATOM 2060 N N . ILE A 1 270 ? 4.215 -18.75 7.801 1 91.56 270 ILE A N 1
ATOM 2061 C CA . ILE A 1 270 ? 3.305 -19.547 8.617 1 91.56 270 ILE A CA 1
ATOM 2062 C C . ILE A 1 270 ? 4.078 -20.641 9.32 1 91.56 270 ILE A C 1
ATOM 2064 O O . ILE A 1 270 ? 5.211 -20.969 8.945 1 91.56 270 ILE A O 1
ATOM 2068 N N . SER A 1 271 ? 3.5 -21.25 10.328 1 93.56 271 SER A N 1
ATOM 2069 C CA . SER A 1 271 ? 4.125 -22.312 11.102 1 93.56 271 SER A CA 1
ATOM 2070 C C . SER A 1 271 ? 4.281 -23.578 10.281 1 93.56 271 SER A C 1
ATOM 2072 O O . SER A 1 271 ? 3.504 -23.828 9.352 1 93.56 271 SER A O 1
ATOM 2074 N N . PRO A 1 272 ? 5.316 -24.328 10.617 1 90.38 272 PRO A N 1
ATOM 2075 C CA . PRO A 1 272 ? 5.469 -25.625 9.938 1 90.38 272 PRO A CA 1
ATOM 2076 C C . PRO A 1 272 ? 4.219 -26.5 10.039 1 90.38 272 PRO A C 1
ATOM 2078 O O . PRO A 1 272 ? 3.906 -27.25 9.117 1 90.38 272 PRO A O 1
ATOM 2081 N N . GLU A 1 273 ? 3.559 -26.328 11.117 1 92.12 273 GLU A N 1
ATOM 2082 C CA . GLU A 1 273 ? 2.34 -27.109 11.32 1 92.12 273 GLU A CA 1
ATOM 2083 C C . GLU A 1 273 ? 1.255 -26.703 10.328 1 92.12 273 GLU A C 1
ATOM 2085 O O . GLU A 1 273 ? 0.632 -27.562 9.695 1 92.12 273 GLU A O 1
ATOM 2090 N N . LEU A 1 274 ? 1.114 -25.438 10.195 1 90.5 274 LEU A N 1
ATOM 2091 C CA . LEU A 1 274 ? 0.111 -24.953 9.25 1 90.5 274 LEU A CA 1
ATOM 2092 C C . LEU A 1 274 ? 0.49 -25.312 7.82 1 90.5 274 LEU A C 1
ATOM 2094 O O . LEU A 1 274 ? -0.377 -25.656 7.012 1 90.5 274 LEU A O 1
ATOM 2098 N N . LYS A 1 275 ? 1.725 -25.188 7.555 1 89.12 275 LYS A N 1
ATOM 2099 C CA . LYS A 1 275 ? 2.205 -25.578 6.234 1 89.12 275 LYS A CA 1
ATOM 2100 C C . LYS A 1 275 ? 1.881 -27.047 5.945 1 89.12 275 LYS A C 1
ATOM 2102 O O . LYS A 1 275 ? 1.338 -27.375 4.887 1 89.12 275 LYS A O 1
ATOM 2107 N N . LYS A 1 276 ? 2.172 -27.875 6.883 1 85.62 276 LYS A N 1
ATOM 2108 C CA . LYS A 1 276 ? 1.904 -29.312 6.742 1 85.62 276 LYS A CA 1
ATOM 2109 C C . LYS A 1 276 ? 0.41 -29.578 6.578 1 85.62 276 LYS A C 1
ATOM 2111 O O . LYS A 1 276 ? 0.004 -30.359 5.711 1 85.62 276 LYS A O 1
ATOM 2116 N N . GLN A 1 277 ? -0.343 -28.891 7.367 1 88 277 GLN A N 1
ATOM 2117 C CA . GLN A 1 277 ? -1.792 -29.031 7.293 1 88 277 GLN A CA 1
ATOM 2118 C C . GLN A 1 277 ? -2.32 -28.609 5.926 1 88 277 GLN A C 1
ATOM 2120 O O . GLN A 1 277 ? -3.209 -29.266 5.367 1 88 277 GLN A O 1
ATOM 2125 N N . SER A 1 278 ? -1.737 -27.547 5.453 1 88.62 278 SER A N 1
ATOM 2126 C CA . SER A 1 278 ? -2.164 -27.047 4.156 1 88.62 278 SER A CA 1
ATOM 2127 C C . SER A 1 278 ? -1.827 -28.031 3.039 1 88.62 278 SER A C 1
ATOM 2129 O O . SER A 1 278 ? -2.641 -28.266 2.141 1 88.62 278 SER A O 1
ATOM 2131 N N . LEU A 1 279 ? -0.737 -28.641 3.109 1 84 279 LEU A N 1
ATOM 2132 C CA . LEU A 1 279 ? -0.301 -29.609 2.1 1 84 279 LEU A CA 1
ATOM 2133 C C . LEU A 1 279 ? -1.125 -30.891 2.176 1 84 279 LEU A C 1
ATOM 2135 O O . LEU A 1 279 ? -1.487 -31.453 1.145 1 84 279 LEU A O 1
ATOM 2139 N N . GLU A 1 280 ? -1.435 -31.297 3.352 1 81.88 280 GLU A N 1
ATOM 2140 C CA . GLU A 1 280 ? -2.205 -32.531 3.547 1 81.88 280 GLU A CA 1
ATOM 2141 C C . GLU A 1 280 ? -3.623 -32.375 3.004 1 81.88 280 GLU A C 1
ATOM 2143 O O . GLU A 1 280 ? -4.195 -33.344 2.477 1 81.88 280 GLU A O 1
ATOM 2148 N N . LYS A 1 281 ? -4.117 -31.203 3.146 1 84.12 281 LYS A N 1
ATOM 2149 C CA . LYS A 1 281 ? -5.48 -30.938 2.693 1 84.12 281 LYS A CA 1
ATOM 2150 C C . LYS A 1 281 ? -5.555 -30.906 1.169 1 84.12 281 LYS A C 1
ATOM 2152 O O . LYS A 1 281 ? -6.621 -31.141 0.592 1 84.12 281 LYS A O 1
ATOM 2157 N N . LEU A 1 282 ? -4.457 -30.719 0.562 1 87.88 282 LEU A N 1
ATOM 2158 C CA . LEU A 1 282 ? -4.449 -30.516 -0.882 1 87.88 282 LEU A CA 1
ATOM 2159 C C . LEU A 1 282 ? -4.84 -31.797 -1.615 1 87.88 282 LEU A C 1
ATOM 2161 O O . LEU A 1 282 ? -5.523 -31.75 -2.641 1 87.88 282 LEU A O 1
ATOM 2165 N N . GLN A 1 283 ? -4.492 -32.969 -1.096 1 80.69 283 GLN A N 1
ATOM 2166 C CA . GLN A 1 283 ? -4.762 -34.219 -1.757 1 80.69 283 GLN A CA 1
ATOM 2167 C C . GLN A 1 283 ? -6.258 -34.406 -2.006 1 80.69 283 GLN A C 1
ATOM 2169 O O . GLN A 1 283 ? -6.664 -34.875 -3.074 1 80.69 283 GLN A O 1
ATOM 2174 N N . LYS A 1 284 ? -7.012 -33.969 -1.044 1 83.75 284 LYS A N 1
ATOM 2175 C CA . LYS A 1 284 ? -8.461 -34.094 -1.181 1 83.75 284 LYS A CA 1
ATOM 2176 C C . LYS A 1 284 ? -9.039 -32.938 -1.996 1 83.75 284 LYS A C 1
ATOM 2178 O O . LYS A 1 284 ? -9.938 -33.156 -2.816 1 83.75 284 LYS A O 1
ATOM 2183 N N . LEU A 1 285 ? -8.492 -31.875 -1.898 1 90.69 285 LEU A N 1
ATOM 2184 C CA . LEU A 1 285 ? -9.062 -30.656 -2.449 1 90.69 285 LEU A CA 1
ATOM 2185 C C . LEU A 1 285 ? -8.836 -30.578 -3.955 1 90.69 285 LEU A C 1
ATOM 2187 O O . LEU A 1 285 ? -9.633 -29.969 -4.68 1 90.69 285 LEU A O 1
ATOM 2191 N N . ILE A 1 286 ? -7.793 -31.188 -4.445 1 89.56 286 ILE A N 1
ATOM 2192 C CA . ILE A 1 286 ? -7.473 -31.094 -5.863 1 89.56 286 ILE A CA 1
ATOM 2193 C C . ILE A 1 286 ? -8.438 -31.953 -6.672 1 89.56 286 ILE A C 1
ATOM 2195 O O . ILE A 1 286 ? -8.469 -31.875 -7.902 1 89.56 286 ILE A O 1
ATOM 2199 N N . LYS A 1 287 ? -9.203 -32.75 -5.988 1 89 287 LYS A N 1
ATOM 2200 C CA . LYS A 1 287 ? -10.227 -33.531 -6.648 1 89 287 LYS A CA 1
ATOM 2201 C C . LYS A 1 287 ? -11.602 -32.906 -6.527 1 89 287 LYS A C 1
ATOM 2203 O O . LYS A 1 287 ? -12.578 -33.375 -7.086 1 89 287 LYS A O 1
ATOM 2208 N N . THR A 1 288 ? -11.68 -31.797 -5.789 1 92.19 288 THR A N 1
ATOM 2209 C CA . THR A 1 288 ? -12.961 -31.156 -5.512 1 92.19 288 THR A CA 1
ATOM 2210 C C . THR A 1 288 ? -12.867 -29.641 -5.723 1 92.19 288 THR A C 1
ATOM 2212 O O . THR A 1 288 ? -12.797 -29.172 -6.859 1 92.19 288 THR A O 1
ATOM 2215 N N . ASP A 1 289 ? -12.789 -28.875 -4.594 1 94.19 289 ASP A N 1
ATOM 2216 C CA . ASP A 1 289 ? -12.93 -27.422 -4.621 1 94.19 289 ASP A CA 1
ATOM 2217 C C . ASP A 1 289 ? -11.758 -26.781 -5.363 1 94.19 289 ASP A C 1
ATOM 2219 O O . ASP A 1 289 ? -11.898 -25.688 -5.91 1 94.19 289 ASP A O 1
ATOM 2223 N N . LEU A 1 290 ? -10.641 -27.484 -5.402 1 95.56 290 LEU A N 1
ATOM 2224 C CA . LEU A 1 290 ? -9.453 -26.859 -5.969 1 95.56 290 LEU A CA 1
ATOM 2225 C C . LEU A 1 290 ? -9.008 -27.594 -7.234 1 95.56 290 LEU A C 1
ATOM 2227 O O . LEU A 1 290 ? -7.836 -27.547 -7.605 1 95.56 290 LEU A O 1
ATOM 2231 N N . LYS A 1 291 ? -9.945 -28.234 -7.855 1 93.69 291 LYS A N 1
ATOM 2232 C CA . LYS A 1 291 ? -9.672 -28.953 -9.094 1 93.69 291 LYS A CA 1
ATOM 2233 C C . LYS A 1 291 ? -9.398 -27.984 -10.242 1 93.69 291 LYS A C 1
ATOM 2235 O O . LYS A 1 291 ? -10.055 -26.953 -10.352 1 93.69 291 LYS A O 1
ATOM 2240 N N . SER A 1 292 ? -8.469 -28.344 -11.094 1 93.62 292 SER A N 1
ATOM 2241 C CA . SER A 1 292 ? -8.156 -27.531 -12.273 1 93.62 292 SER A CA 1
ATOM 2242 C C . SER A 1 292 ? -8.867 -28.062 -13.508 1 93.62 292 SER A C 1
ATOM 2244 O O . SER A 1 292 ? -9.031 -29.281 -13.664 1 93.62 292 SER A O 1
ATOM 2246 N N . GLU A 1 293 ? -9.281 -27.156 -14.328 1 93.25 293 GLU A N 1
ATOM 2247 C CA . GLU A 1 293 ? -9.773 -27.516 -15.656 1 93.25 293 GLU A CA 1
ATOM 2248 C C . GLU A 1 293 ? -8.68 -27.391 -16.703 1 93.25 293 GLU A C 1
ATOM 2250 O O . GLU A 1 293 ? -8.023 -26.344 -16.797 1 93.25 293 GLU A O 1
ATOM 2255 N N . ILE A 1 294 ? -8.531 -28.422 -17.438 1 95.94 294 ILE A N 1
ATOM 2256 C CA . ILE A 1 294 ? -7.484 -28.438 -18.469 1 95.94 294 ILE A CA 1
ATOM 2257 C C . ILE A 1 294 ? -8.086 -28.062 -19.812 1 95.94 294 ILE A C 1
ATOM 2259 O O . ILE A 1 294 ? -9.055 -28.672 -20.266 1 95.94 294 ILE A O 1
ATOM 2263 N N . SER A 1 295 ? -7.48 -27.062 -20.453 1 95.44 295 SER A N 1
ATOM 2264 C CA . SER A 1 295 ? -8 -26.609 -21.734 1 95.44 295 SER A CA 1
ATOM 2265 C C . SER A 1 295 ? -7.25 -27.234 -22.906 1 95.44 295 SER A C 1
ATOM 2267 O O . SER A 1 295 ? -7.852 -27.578 -23.922 1 95.44 295 SER A O 1
ATOM 2269 N N . LYS A 1 296 ? -5.965 -27.312 -22.766 1 97.62 296 LYS A N 1
ATOM 2270 C CA . LYS A 1 296 ? -5.148 -27.812 -23.859 1 97.62 296 LYS A CA 1
ATOM 2271 C C . LYS A 1 296 ? -3.891 -28.5 -23.344 1 97.62 296 LYS A C 1
ATOM 2273 O O . LYS A 1 296 ? -3.445 -28.234 -22.219 1 97.62 296 LYS A O 1
ATOM 2278 N N . GLU A 1 297 ? -3.395 -29.406 -24.172 1 98.38 297 GLU A N 1
ATOM 2279 C CA . GLU A 1 297 ? -2.129 -30.094 -23.938 1 98.38 297 GLU A CA 1
ATOM 2280 C C . GLU A 1 297 ? -1.194 -29.953 -25.125 1 98.38 297 GLU A C 1
ATOM 2282 O O . GLU A 1 297 ? -1.636 -30.016 -26.281 1 98.38 297 GLU A O 1
ATOM 2287 N N . TYR A 1 298 ? 0.033 -29.656 -24.891 1 98.69 298 TYR A N 1
ATOM 2288 C CA . TYR A 1 298 ? 1.056 -29.562 -25.938 1 98.69 298 TYR A CA 1
ATOM 2289 C C . TYR A 1 298 ? 2.234 -30.469 -25.625 1 98.69 298 TYR A C 1
ATOM 2291 O O . TYR A 1 298 ? 2.559 -30.719 -24.469 1 98.69 298 TYR A O 1
ATOM 2299 N N . SER A 1 299 ? 2.881 -30.984 -26.672 1 98.44 299 SER A N 1
ATOM 2300 C CA . SER A 1 299 ? 4.152 -31.672 -26.5 1 98.44 299 SER A CA 1
ATOM 2301 C C . SER A 1 299 ? 5.254 -30.703 -26.078 1 98.44 299 SER A C 1
ATOM 2303 O O . SER A 1 299 ? 5.105 -29.484 -26.219 1 98.44 299 SER A O 1
ATOM 2305 N N . LEU A 1 300 ? 6.254 -31.266 -25.5 1 98 300 LEU A N 1
ATOM 2306 C CA . LEU A 1 300 ? 7.414 -30.453 -25.141 1 98 300 LEU A CA 1
ATOM 2307 C C . LEU A 1 300 ? 7.961 -29.703 -26.344 1 98 300 LEU A C 1
ATOM 2309 O O . LEU A 1 300 ? 8.367 -28.547 -26.234 1 98 300 LEU A O 1
ATOM 2313 N N . GLN A 1 301 ? 8.023 -30.344 -27.453 1 97.81 301 GLN A N 1
ATOM 2314 C CA . GLN A 1 301 ? 8.523 -29.75 -28.688 1 97.81 301 GLN A CA 1
ATOM 2315 C C . GLN A 1 301 ? 7.719 -28.516 -29.062 1 97.81 301 GLN A C 1
ATOM 2317 O O . GLN A 1 301 ? 8.273 -27.547 -29.609 1 97.81 301 GLN A O 1
ATOM 2322 N N . ASP A 1 302 ? 6.465 -28.516 -28.75 1 98.19 302 ASP A N 1
ATOM 2323 C CA . ASP A 1 302 ? 5.578 -27.406 -29.062 1 98.19 302 ASP A CA 1
ATOM 2324 C C . ASP A 1 302 ? 5.441 -26.453 -27.875 1 98.19 302 ASP A C 1
ATOM 2326 O O . ASP A 1 302 ? 4.453 -25.719 -27.766 1 98.19 302 ASP A O 1
ATOM 2330 N N . GLY A 1 303 ? 6.41 -26.531 -26.984 1 98.06 303 GLY A N 1
ATOM 2331 C CA . GLY A 1 303 ? 6.336 -25.781 -25.734 1 98.06 303 GLY A CA 1
ATOM 2332 C C . GLY A 1 303 ? 6.211 -24.281 -25.953 1 98.06 303 GLY A C 1
ATOM 2333 O O . GLY A 1 303 ? 5.465 -23.609 -25.234 1 98.06 303 GLY A O 1
ATOM 2334 N N . GLN A 1 304 ? 6.918 -23.75 -26.891 1 98 304 GLN A N 1
ATOM 2335 C CA . GLN A 1 304 ? 6.84 -22.312 -27.172 1 98 304 GLN A CA 1
ATOM 2336 C C . GLN A 1 304 ? 5.441 -21.922 -27.625 1 98 304 GLN A C 1
ATOM 2338 O O . GLN A 1 304 ? 4.914 -20.891 -27.219 1 98 304 GLN A O 1
ATOM 2343 N N . GLN A 1 305 ? 4.887 -22.719 -28.484 1 98.25 305 GLN A N 1
ATOM 2344 C CA . GLN A 1 305 ? 3.518 -22.5 -28.922 1 98.25 305 GLN A CA 1
ATOM 2345 C C . GLN A 1 305 ? 2.541 -22.562 -27.75 1 98.25 305 GLN A C 1
ATOM 2347 O O . GLN A 1 305 ? 1.581 -21.781 -27.703 1 98.25 305 GLN A O 1
ATOM 2352 N N . ALA A 1 306 ? 2.76 -23.5 -26.891 1 98.5 306 ALA A N 1
ATOM 2353 C CA . ALA A 1 306 ? 1.921 -23.641 -25.703 1 98.5 306 ALA A CA 1
ATOM 2354 C C . ALA A 1 306 ? 1.944 -22.359 -24.859 1 98.5 306 ALA A C 1
ATOM 2356 O O . ALA A 1 306 ? 0.897 -21.891 -24.422 1 98.5 306 ALA A O 1
ATOM 2357 N N . ILE A 1 307 ? 3.115 -21.828 -24.656 1 98.31 307 ILE A N 1
ATOM 2358 C CA . ILE A 1 307 ? 3.311 -20.625 -23.844 1 98.31 307 ILE A CA 1
ATOM 2359 C C . ILE A 1 307 ? 2.605 -19.438 -24.5 1 98.31 307 ILE A C 1
ATOM 2361 O O . ILE A 1 307 ? 1.909 -18.672 -23.828 1 98.31 307 ILE A O 1
ATOM 2365 N N . GLU A 1 308 ? 2.701 -19.312 -25.781 1 97.88 308 GLU A N 1
ATOM 2366 C CA . GLU A 1 308 ? 2.043 -18.234 -26.516 1 97.88 308 GLU A CA 1
ATOM 2367 C C . GLU A 1 308 ? 0.525 -18.375 -26.453 1 97.88 308 GLU A C 1
ATOM 2369 O O . GLU A 1 308 ? -0.18 -17.375 -26.234 1 97.88 308 GLU A O 1
ATOM 2374 N N . TYR A 1 309 ? 0.12 -19.609 -26.672 1 97.94 309 TYR A N 1
ATOM 2375 C CA . TYR A 1 309 ? -1.316 -19.859 -26.609 1 97.94 309 TYR A CA 1
ATOM 2376 C C . TYR A 1 309 ? -1.863 -19.469 -25.234 1 97.94 309 TYR A C 1
ATOM 2378 O O . TYR A 1 309 ? -2.865 -18.766 -25.141 1 97.94 309 TYR A O 1
ATOM 2386 N N . TYR A 1 310 ? -1.216 -19.953 -24.219 1 97.5 310 TYR A N 1
ATOM 2387 C CA . TYR A 1 310 ? -1.659 -19.688 -22.844 1 97.5 310 TYR A CA 1
ATOM 2388 C C . TYR A 1 310 ? -1.736 -18.188 -22.578 1 97.5 310 TYR A C 1
ATOM 2390 O O . TYR A 1 310 ? -2.723 -17.688 -22.031 1 97.5 310 TYR A O 1
ATOM 2398 N N . SER A 1 311 ? -0.737 -17.453 -22.969 1 95.56 311 SER A N 1
ATOM 2399 C CA . SER A 1 311 ? -0.65 -16.016 -22.703 1 95.56 311 SER A CA 1
ATOM 2400 C C . SER A 1 311 ? -1.842 -15.273 -23.297 1 95.56 311 SER A C 1
ATOM 2402 O O . SER A 1 311 ? -2.24 -14.227 -22.781 1 95.56 311 SER A O 1
ATOM 2404 N N . LYS A 1 312 ? -2.469 -15.852 -24.297 1 94.62 312 LYS A N 1
ATOM 2405 C CA . LYS A 1 312 ? -3.566 -15.195 -25 1 94.62 312 LYS A CA 1
ATOM 2406 C C . LYS A 1 312 ? -4.914 -15.75 -24.562 1 94.62 312 LYS A C 1
ATOM 2408 O O . LYS A 1 312 ? -5.965 -15.188 -24.875 1 94.62 312 LYS A O 1
ATOM 2413 N N . ASN A 1 313 ? -4.871 -16.891 -23.812 1 94.06 313 ASN A N 1
ATOM 2414 C CA . ASN A 1 313 ? -6.109 -17.594 -23.516 1 94.06 313 ASN A CA 1
ATOM 2415 C C . ASN A 1 313 ? -6.16 -18.031 -22.047 1 94.06 313 ASN A C 1
ATOM 2417 O O . ASN A 1 313 ? -6.578 -19.141 -21.75 1 94.06 313 ASN A O 1
ATOM 2421 N N . MET A 1 314 ? -5.812 -17.203 -21.188 1 91.12 314 MET A N 1
ATOM 2422 C CA . MET A 1 314 ? -5.594 -17.547 -19.781 1 91.12 314 MET A CA 1
ATOM 2423 C C . MET A 1 314 ? -6.902 -17.938 -19.109 1 91.12 314 MET A C 1
ATOM 2425 O O . MET A 1 314 ? -6.902 -18.734 -18.172 1 91.12 314 MET A O 1
ATOM 2429 N N . SER A 1 315 ? -7.988 -17.453 -19.578 1 90.56 315 SER A N 1
ATOM 2430 C CA . SER A 1 315 ? -9.258 -17.719 -18.922 1 90.56 315 SER A CA 1
ATOM 2431 C C . SER A 1 315 ? -9.891 -19.016 -19.422 1 90.56 315 SER A C 1
ATOM 2433 O O . SER A 1 315 ? -10.93 -19.438 -18.922 1 90.56 315 SER A O 1
ATOM 2435 N N . GLN A 1 316 ? -9.281 -19.703 -20.359 1 92.12 316 GLN A N 1
ATOM 2436 C CA . GLN A 1 316 ? -9.883 -20.875 -20.969 1 92.12 316 GLN A CA 1
ATOM 2437 C C . GLN A 1 316 ? -9.562 -22.141 -20.188 1 92.12 316 GLN A C 1
ATOM 2439 O O . GLN A 1 316 ? -10.117 -23.203 -20.438 1 92.12 316 GLN A O 1
ATOM 2444 N N . GLY A 1 317 ? -8.695 -22.031 -19.219 1 93.25 317 GLY A N 1
ATOM 2445 C CA . GLY A 1 317 ? -8.266 -23.188 -18.453 1 93.25 317 GLY A CA 1
ATOM 2446 C C . GLY A 1 317 ? -6.762 -23.406 -18.5 1 93.25 317 GLY A C 1
ATOM 2447 O O . GLY A 1 317 ? -6.043 -22.688 -19.203 1 93.25 317 GLY A O 1
ATOM 2448 N N . LYS A 1 318 ? -6.328 -24.391 -17.828 1 97.06 318 LYS A N 1
ATOM 2449 C CA . LYS A 1 318 ? -4.902 -24.703 -17.734 1 97.06 318 LYS A CA 1
ATOM 2450 C C . LYS A 1 318 ? -4.387 -25.297 -19.031 1 97.06 318 LYS A C 1
ATOM 2452 O O . LYS A 1 318 ? -5.062 -26.125 -19.656 1 97.06 318 LYS A O 1
ATOM 2457 N N . VAL A 1 319 ? -3.234 -24.859 -19.406 1 98.38 319 VAL A N 1
ATOM 2458 C CA . VAL A 1 319 ? -2.498 -25.438 -20.516 1 98.38 319 VAL A CA 1
ATOM 2459 C C . VAL A 1 319 ? -1.33 -26.281 -20 1 98.38 319 VAL A C 1
ATOM 2461 O O . VAL A 1 319 ? -0.534 -25.797 -19.188 1 98.38 319 VAL A O 1
ATOM 2464 N N . LEU A 1 320 ? -1.268 -27.531 -20.422 1 98.62 320 LEU A N 1
ATOM 2465 C CA . LEU A 1 320 ? -0.24 -28.438 -19.938 1 98.62 320 LEU A CA 1
ATOM 2466 C C . LEU A 1 320 ? 0.812 -28.703 -21 1 98.62 320 LEU A C 1
ATOM 2468 O O . LEU A 1 320 ? 0.481 -28.844 -22.188 1 98.62 320 LEU A O 1
ATOM 2472 N N . ILE A 1 321 ? 2.021 -28.703 -20.594 1 98.75 321 ILE A N 1
ATOM 2473 C CA . ILE A 1 321 ? 3.115 -29.266 -21.391 1 98.75 321 ILE A CA 1
ATOM 2474 C C . ILE A 1 321 ? 3.324 -30.734 -21.016 1 98.75 321 ILE A C 1
ATOM 2476 O O . ILE A 1 321 ? 3.404 -31.078 -19.828 1 98.75 321 ILE A O 1
ATOM 2480 N N . LYS A 1 322 ? 3.396 -31.625 -22.016 1 98.69 322 LYS A N 1
ATOM 2481 C CA . LYS A 1 322 ? 3.586 -33.062 -21.859 1 98.69 322 LYS A CA 1
ATOM 2482 C C . LYS A 1 322 ? 4.984 -33.469 -22.297 1 98.69 322 LYS A C 1
ATOM 2484 O O . LYS A 1 322 ? 5.195 -33.844 -23.469 1 98.69 322 LYS A O 1
ATOM 2489 N N . PRO A 1 323 ? 5.871 -33.562 -21.328 1 98.12 323 PRO A N 1
ATOM 2490 C CA . PRO A 1 323 ? 7.277 -33.688 -21.688 1 98.12 323 PRO A CA 1
ATOM 2491 C C . PRO A 1 323 ? 7.602 -35.062 -22.281 1 98.12 323 PRO A C 1
ATOM 2493 O O . PRO A 1 323 ? 8.609 -35.219 -22.969 1 98.12 323 PRO A O 1
ATOM 2496 N N . GLN A 1 324 ? 6.793 -36.062 -22.031 1 96.06 324 GLN A N 1
ATOM 2497 C CA . GLN A 1 324 ? 7.074 -37.406 -22.5 1 96.06 324 GLN A CA 1
ATOM 2498 C C . GLN A 1 324 ? 6.469 -37.656 -23.875 1 96.06 324 GLN A C 1
ATOM 2500 O O . GLN A 1 324 ? 6.676 -38.688 -24.484 1 96.06 324 GLN A O 1
ATOM 2505 N N . GLN A 1 325 ? 5.793 -36.719 -24.344 1 90.38 325 GLN A N 1
ATOM 2506 C CA . GLN A 1 325 ? 5.199 -36.812 -25.672 1 90.38 325 GLN A CA 1
ATOM 2507 C C . GLN A 1 325 ? 6.082 -36.125 -26.703 1 90.38 325 GLN A C 1
ATOM 2509 O O . GLN A 1 325 ? 6.836 -35.219 -26.375 1 90.38 325 GLN A O 1
ATOM 2514 N N . MET B 1 1 ? -18.125 39.406 12.734 1 97.62 1 MET B N 1
ATOM 2515 C CA . MET B 1 1 ? -16.656 39.281 12.758 1 97.62 1 MET B CA 1
ATOM 2516 C C . MET B 1 1 ? -16.094 39.188 11.344 1 97.62 1 MET B C 1
ATOM 2518 O O . MET B 1 1 ? -16.797 38.75 10.43 1 97.62 1 MET B O 1
ATOM 2522 N N . LYS B 1 2 ? -14.898 39.656 11.211 1 98.44 2 LYS B N 1
ATOM 2523 C CA . LYS B 1 2 ? -14.195 39.469 9.953 1 98.44 2 LYS B CA 1
ATOM 2524 C C . LYS B 1 2 ? -13.688 38.031 9.82 1 98.44 2 LYS B C 1
ATOM 2526 O O . LYS B 1 2 ? -13.281 37.438 10.812 1 98.44 2 LYS B O 1
ATOM 2531 N N . CYS B 1 3 ? -13.773 37.5 8.602 1 98.56 3 CYS B N 1
ATOM 2532 C CA . CYS B 1 3 ? -13.32 36.125 8.375 1 98.56 3 CYS B CA 1
ATOM 2533 C C . CYS B 1 3 ? -13.055 35.875 6.891 1 98.56 3 CYS B C 1
ATOM 2535 O O . CYS B 1 3 ? -13.312 36.75 6.059 1 98.56 3 CYS B O 1
ATOM 2537 N N . LEU B 1 4 ? -12.375 34.844 6.598 1 98.69 4 LEU B N 1
ATOM 2538 C CA . LEU B 1 4 ? -12.266 34.312 5.246 1 98.69 4 LEU B CA 1
ATOM 2539 C C . LEU B 1 4 ? -13.281 33.188 5.023 1 98.69 4 LEU B C 1
ATOM 2541 O O . LEU B 1 4 ? -13.359 32.25 5.816 1 98.69 4 LEU B O 1
ATOM 2545 N N . ILE B 1 5 ? -14.055 33.281 3.98 1 98.56 5 ILE B N 1
ATOM 2546 C CA . ILE B 1 5 ? -15.078 32.281 3.689 1 98.56 5 ILE B CA 1
ATOM 2547 C C . ILE B 1 5 ? -14.711 31.531 2.41 1 98.56 5 ILE B C 1
ATOM 2549 O O . ILE B 1 5 ? -14.398 32.156 1.389 1 98.56 5 ILE B O 1
ATOM 2553 N N . LEU B 1 6 ? -14.633 30.266 2.506 1 98.44 6 LEU B N 1
ATOM 2554 C CA . LEU B 1 6 ? -14.594 29.391 1.334 1 98.44 6 LEU B CA 1
ATOM 2555 C C . LEU B 1 6 ? -16 29.094 0.833 1 98.44 6 LEU B C 1
ATOM 2557 O O . LEU B 1 6 ? -16.734 28.328 1.46 1 98.44 6 LEU B O 1
ATOM 2561 N N . GLU B 1 7 ? -16.328 29.625 -0.243 1 98.12 7 GLU B N 1
ATOM 2562 C CA . GLU B 1 7 ? -17.688 29.484 -0.751 1 98.12 7 GLU B CA 1
ATOM 2563 C C . GLU B 1 7 ? -17.875 28.156 -1.475 1 98.12 7 GLU B C 1
ATOM 2565 O O . GLU B 1 7 ? -18.953 27.562 -1.404 1 98.12 7 GLU B O 1
ATOM 2570 N N . GLN B 1 8 ? -16.891 27.812 -2.182 1 97.56 8 GLN B N 1
ATOM 2571 C CA . GLN B 1 8 ? -16.875 26.578 -2.943 1 97.56 8 GLN B CA 1
ATOM 2572 C C . GLN B 1 8 ? -15.469 25.969 -2.973 1 97.56 8 GLN B C 1
ATOM 2574 O O . GLN B 1 8 ? -14.477 26.703 -3.115 1 97.56 8 GLN B O 1
ATOM 2579 N N . PHE B 1 9 ? -15.477 24.656 -2.883 1 97.31 9 PHE B N 1
ATOM 2580 C CA . PHE B 1 9 ? -14.18 24 -2.988 1 97.31 9 PHE B CA 1
ATOM 2581 C C . PHE B 1 9 ? -13.469 24.422 -4.27 1 97.31 9 PHE B C 1
ATOM 2583 O O . PHE B 1 9 ? -14.094 24.562 -5.32 1 97.31 9 PHE B O 1
ATOM 2590 N N . GLY B 1 10 ? -12.219 24.578 -4.184 1 96.19 10 GLY B N 1
ATOM 2591 C CA . GLY B 1 10 ? -11.406 24.875 -5.355 1 96.19 10 GLY B CA 1
ATOM 2592 C C . GLY B 1 10 ? -11.391 26.344 -5.711 1 96.19 10 GLY B C 1
ATOM 2593 O O . GLY B 1 10 ? -10.695 26.766 -6.641 1 96.19 10 GLY B O 1
ATOM 2594 N N . GLN B 1 11 ? -12.148 27.109 -5.012 1 97.44 11 GLN B N 1
ATOM 2595 C CA . GLN B 1 11 ? -12.203 28.547 -5.258 1 97.44 11 GLN B CA 1
ATOM 2596 C C . GLN B 1 11 ? -11.445 29.328 -4.188 1 97.44 11 GLN B C 1
ATOM 2598 O O . GLN B 1 11 ? -11.203 28.812 -3.094 1 97.44 11 GLN B O 1
ATOM 2603 N N . PRO B 1 12 ? -11.047 30.531 -4.566 1 97.81 12 PRO B N 1
ATOM 2604 C CA . PRO B 1 12 ? -10.375 31.359 -3.559 1 97.81 12 PRO B CA 1
ATOM 2605 C C . PRO B 1 12 ? -11.281 31.703 -2.381 1 97.81 12 PRO B C 1
ATOM 2607 O O . PRO B 1 12 ? -12.508 31.672 -2.514 1 97.81 12 PRO B O 1
ATOM 2610 N N . VAL B 1 13 ? -10.68 31.969 -1.274 1 98.38 13 VAL B N 1
ATOM 2611 C CA . VAL B 1 13 ? -11.453 32.406 -0.12 1 98.38 13 VAL B CA 1
ATOM 2612 C C . VAL B 1 13 ? -11.805 33.906 -0.285 1 98.38 13 VAL B C 1
ATOM 2614 O O . VAL B 1 13 ? -11.086 34.656 -0.939 1 98.38 13 VAL B O 1
ATOM 2617 N N . ALA B 1 14 ? -12.891 34.25 0.32 1 98.06 14 ALA B N 1
ATOM 2618 C CA . ALA B 1 14 ? -13.344 35.625 0.279 1 98.06 14 ALA B CA 1
ATOM 2619 C C . ALA B 1 14 ? -13.32 36.25 1.67 1 98.06 14 ALA B C 1
ATOM 2621 O O . ALA B 1 14 ? -13.727 35.625 2.648 1 98.06 14 ALA B O 1
ATOM 2622 N N . PHE B 1 15 ? -12.828 37.469 1.783 1 98.25 15 PHE B N 1
ATOM 2623 C CA . PHE B 1 15 ? -12.875 38.25 3.012 1 98.25 15 PHE B CA 1
ATOM 2624 C C . PHE B 1 15 ? -14.273 38.812 3.242 1 98.25 15 PHE B C 1
ATOM 2626 O O . PHE B 1 15 ? -14.781 39.594 2.428 1 98.25 15 PHE B O 1
ATOM 2633 N N . LYS B 1 16 ? -14.859 38.375 4.316 1 98 16 LYS B N 1
ATOM 2634 C CA . LYS B 1 16 ? -16.25 38.75 4.566 1 98 16 LYS B CA 1
ATOM 2635 C C . LYS B 1 16 ? -16.5 39 6.055 1 98 16 LYS B C 1
ATOM 2637 O O . LYS B 1 16 ? -15.586 38.844 6.871 1 98 16 LYS B O 1
ATOM 2642 N N . GLN B 1 17 ? -17.703 39.469 6.301 1 97.88 17 GLN B N 1
ATOM 2643 C CA . GLN B 1 17 ? -18.203 39.531 7.668 1 97.88 17 GLN B CA 1
ATOM 2644 C C . GLN B 1 17 ? -19.172 38.406 7.98 1 97.88 17 GLN B C 1
ATOM 2646 O O . GLN B 1 17 ? -19.953 38 7.125 1 97.88 17 GLN B O 1
ATOM 2651 N N . ALA B 1 18 ? -19.016 37.906 9.148 1 97.5 18 ALA B N 1
ATOM 2652 C CA . ALA B 1 18 ? -19.922 36.844 9.625 1 97.5 18 ALA B CA 1
ATOM 2653 C C . ALA B 1 18 ? -20.266 37.062 11.102 1 97.5 18 ALA B C 1
ATOM 2655 O O . ALA B 1 18 ? -19.672 37.906 11.766 1 97.5 18 ALA B O 1
ATOM 2656 N N . ASP B 1 19 ? -21.234 36.375 11.539 1 97.69 19 ASP B N 1
ATOM 2657 C CA . ASP B 1 19 ? -21.578 36.438 12.961 1 97.69 19 ASP B CA 1
ATOM 2658 C C . ASP B 1 19 ? -20.516 35.75 13.812 1 97.69 19 ASP B C 1
ATOM 2660 O O . ASP B 1 19 ? -19.875 34.812 13.375 1 97.69 19 ASP B O 1
ATOM 2664 N N . ILE B 1 20 ? -20.281 36.281 14.977 1 98.38 20 ILE B N 1
ATOM 2665 C CA . ILE B 1 20 ? -19.406 35.594 15.93 1 98.38 20 ILE B CA 1
ATOM 2666 C C . ILE B 1 20 ? -20.078 34.312 16.422 1 98.38 20 ILE B C 1
ATOM 2668 O O . ILE B 1 20 ? -21.219 34.344 16.891 1 98.38 20 ILE B O 1
ATOM 2672 N N . PRO B 1 21 ? -19.438 33.188 16.328 1 97.88 21 PRO B N 1
ATOM 2673 C CA . PRO B 1 21 ? -20.047 31.938 16.797 1 97.88 21 PRO B CA 1
ATOM 2674 C C . PRO B 1 21 ? -20.172 31.891 18.312 1 97.88 21 PRO B C 1
ATOM 2676 O O . PRO B 1 21 ? -19.469 32.594 19.031 1 97.88 21 PRO B O 1
ATOM 2679 N N . GLN B 1 22 ? -21.078 31.109 18.75 1 98 22 GLN B N 1
ATOM 2680 C CA . GLN B 1 22 ? -21.297 30.922 20.188 1 98 22 GLN B CA 1
ATOM 2681 C C . GLN B 1 22 ? -20.812 29.547 20.641 1 98 22 GLN B C 1
ATOM 2683 O O . GLN B 1 22 ? -21.125 28.531 20.016 1 98 22 GLN B O 1
ATOM 2688 N N . PRO B 1 23 ? -20.031 29.531 21.703 1 98.38 23 PRO B N 1
ATOM 2689 C CA . PRO B 1 23 ? -19.578 28.234 22.219 1 98.38 23 PRO B CA 1
ATOM 2690 C C . PRO B 1 23 ? -20.672 27.484 22.984 1 98.38 23 PRO B C 1
ATOM 2692 O O . PRO B 1 23 ? -21.469 28.094 23.688 1 98.38 23 PRO B O 1
ATOM 2695 N N . GLY B 1 24 ? -20.766 26.203 22.75 1 97.69 24 GLY B N 1
ATOM 2696 C CA . GLY B 1 24 ? -21.609 25.344 23.578 1 97.69 24 GLY B CA 1
ATOM 2697 C C . GLY B 1 24 ? -20.875 24.766 24.766 1 97.69 24 GLY B C 1
ATOM 2698 O O . GLY B 1 24 ? -19.719 25.109 25.031 1 97.69 24 GLY B O 1
ATOM 2699 N N . GLN B 1 25 ? -21.641 23.969 25.516 1 96.94 25 GLN B N 1
AT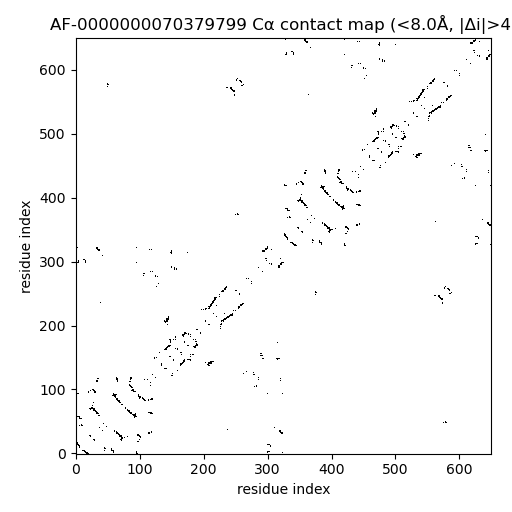OM 2700 C CA . GLN B 1 25 ? -21.047 23.328 26.688 1 96.94 25 GLN B CA 1
ATOM 2701 C C . GLN B 1 25 ? -19.781 22.578 26.312 1 96.94 25 GLN B C 1
ATOM 2703 O O . GLN B 1 25 ? -19.766 21.812 25.344 1 96.94 25 GLN B O 1
ATOM 2708 N N . GLY B 1 26 ? -18.719 22.828 27.078 1 96.88 26 GLY B N 1
ATOM 2709 C CA . GLY B 1 26 ? -17.453 22.172 26.812 1 96.88 26 GLY B CA 1
ATOM 2710 C C . GLY B 1 26 ? -16.641 22.844 25.719 1 96.88 26 GLY B C 1
ATOM 2711 O O . GLY B 1 26 ? -15.547 22.375 25.375 1 96.88 26 GLY B O 1
ATOM 2712 N N . GLU B 1 27 ? -17.141 23.953 25.219 1 98.38 27 GLU B N 1
ATOM 2713 C CA . GLU B 1 27 ? -16.469 24.703 24.172 1 98.38 27 GLU B CA 1
ATOM 2714 C C . GLU B 1 27 ? -16.078 26.109 24.656 1 98.38 27 GLU B C 1
ATOM 2716 O O . GLU B 1 27 ? -16.578 26.562 25.688 1 98.38 27 GLU B O 1
ATOM 2721 N N . VAL B 1 28 ? -15.188 26.703 23.984 1 98.69 28 VAL B N 1
ATOM 2722 C CA . VAL B 1 28 ? -14.766 28.078 24.297 1 98.69 28 VAL B CA 1
ATOM 2723 C C . VAL B 1 28 ? -14.742 28.922 23.031 1 98.69 28 VAL B C 1
ATOM 2725 O O . VAL B 1 28 ? -14.492 28.406 21.938 1 98.69 28 VAL B O 1
ATOM 2728 N N . LEU B 1 29 ? -15.031 30.125 23.188 1 98.81 29 LEU B N 1
ATOM 2729 C CA . LEU B 1 29 ? -14.82 31.125 22.141 1 98.81 29 LEU B CA 1
ATOM 2730 C C . LEU B 1 29 ? -13.43 31.734 22.234 1 98.81 29 LEU B C 1
ATOM 2732 O O . LEU B 1 29 ? -13.023 32.188 23.312 1 98.81 29 LEU B O 1
ATOM 2736 N N . ILE B 1 30 ? -12.773 31.734 21.188 1 98.88 30 ILE B N 1
ATOM 2737 C CA . ILE B 1 30 ? -11.383 32.188 21.188 1 98.88 30 ILE B CA 1
ATOM 2738 C C . ILE B 1 30 ? -11.234 33.406 20.266 1 98.88 30 ILE B C 1
ATOM 2740 O O . ILE B 1 30 ? -11.711 33.375 19.125 1 98.88 30 ILE B O 1
ATOM 2744 N N . GLN B 1 31 ? -10.75 34.438 20.766 1 98.88 31 GLN B N 1
ATOM 2745 C CA . GLN B 1 31 ? -10.234 35.5 19.922 1 98.88 31 GLN B CA 1
ATOM 2746 C C . GLN B 1 31 ? -8.922 35.125 19.266 1 98.88 31 GLN B C 1
ATOM 2748 O O . GLN B 1 31 ? -7.875 35.094 19.922 1 98.88 31 GLN B O 1
ATOM 2753 N N . VAL B 1 32 ? -8.961 34.812 17.984 1 98.88 32 VAL B N 1
ATOM 2754 C CA . VAL B 1 32 ? -7.832 34.219 17.297 1 98.88 32 VAL B CA 1
ATOM 2755 C C . VAL B 1 32 ? -6.75 35.281 17.047 1 98.88 32 VAL B C 1
ATOM 2757 O O . VAL B 1 32 ? -7.02 36.312 16.453 1 98.88 32 VAL B O 1
ATOM 2760 N N . GLU B 1 33 ? -5.621 34.969 17.516 1 98.75 33 GLU B N 1
ATOM 2761 C CA . GLU B 1 33 ? -4.504 35.906 17.344 1 98.75 33 GLU B CA 1
ATOM 2762 C C . GLU B 1 33 ? -3.625 35.5 16.156 1 98.75 33 GLU B C 1
ATOM 2764 O O . GLU B 1 33 ? -3.127 36.344 15.43 1 98.75 33 GLU B O 1
ATOM 2769 N N . SER B 1 34 ? -3.379 34.25 16 1 98.69 34 SER B N 1
ATOM 2770 C CA . SER B 1 34 ? -2.512 33.75 14.953 1 98.69 34 SER B CA 1
ATOM 2771 C C . SER B 1 34 ? -2.969 32.375 14.477 1 98.69 34 SER B C 1
ATOM 2773 O O . SER B 1 34 ? -3.336 31.516 15.289 1 98.69 34 SER B O 1
ATOM 2775 N N . SER B 1 35 ? -3.047 32.156 13.18 1 98.75 35 SER B N 1
ATOM 2776 C CA . SER B 1 35 ? -3.375 30.844 12.586 1 98.75 35 SER B CA 1
ATOM 2777 C C . SER B 1 35 ? -2.455 30.531 11.414 1 98.75 35 SER B C 1
ATOM 2779 O O . SER B 1 35 ? -2.266 31.359 10.523 1 98.75 35 SER B O 1
ATOM 2781 N N . PRO B 1 36 ? -1.882 29.359 11.438 1 98.56 36 PRO B N 1
ATOM 2782 C CA . PRO B 1 36 ? -0.999 28.984 10.328 1 98.56 36 PRO B CA 1
ATOM 2783 C C . PRO B 1 36 ? -1.762 28.453 9.117 1 98.56 36 PRO B C 1
ATOM 2785 O O . PRO B 1 36 ? -2.947 28.141 9.219 1 98.56 36 PRO B O 1
ATOM 2788 N N . ILE B 1 37 ? -1.101 28.469 7.965 1 98.31 37 ILE B N 1
ATOM 2789 C CA . ILE B 1 37 ? -1.567 27.75 6.789 1 98.31 37 ILE B CA 1
ATOM 2790 C C . ILE B 1 37 ? -0.812 26.438 6.66 1 98.31 37 ILE B C 1
ATOM 2792 O O . ILE B 1 37 ? 0.421 26.422 6.621 1 98.31 37 ILE B O 1
ATOM 2796 N N . ASN B 1 38 ? -1.527 25.328 6.691 1 97.06 38 ASN B N 1
ATOM 2797 C CA . ASN B 1 38 ? -0.946 24 6.535 1 97.06 38 ASN B CA 1
ATOM 2798 C C . ASN B 1 38 ? -1.321 23.375 5.195 1 97.06 38 ASN B C 1
ATOM 2800 O O . ASN B 1 38 ? -2.328 23.75 4.59 1 97.06 38 ASN B O 1
ATOM 2804 N N . PRO B 1 39 ? -0.476 22.375 4.781 1 96.31 39 PRO B N 1
ATOM 2805 C CA . PRO B 1 39 ? -0.895 21.625 3.596 1 96.31 39 PRO B CA 1
ATOM 2806 C C . PRO B 1 39 ? -2.297 21.031 3.738 1 96.31 39 PRO B C 1
ATOM 2808 O O . PRO B 1 39 ? -3.055 20.984 2.766 1 96.31 39 PRO B O 1
ATOM 2811 N N . SER B 1 40 ? -2.668 20.625 4.91 1 95.56 40 SER B N 1
ATOM 2812 C CA . SER B 1 40 ? -3.99 20.047 5.152 1 95.56 40 SER B CA 1
ATOM 2813 C C . SER B 1 40 ? -5.09 21.078 4.867 1 95.56 40 SER B C 1
ATOM 2815 O O . SER B 1 40 ? -6.176 20.703 4.414 1 95.56 40 SER B O 1
ATOM 2817 N N . ASP B 1 41 ? -4.832 22.359 5.148 1 96.81 41 ASP B N 1
ATOM 2818 C CA . ASP B 1 41 ? -5.793 23.406 4.82 1 96.81 41 ASP B CA 1
ATOM 2819 C C . ASP B 1 41 ? -6 23.516 3.311 1 96.81 41 ASP B C 1
ATOM 2821 O O . ASP B 1 41 ? -7.129 23.641 2.838 1 96.81 41 ASP B O 1
ATOM 2825 N N . LEU B 1 42 ? -4.891 23.484 2.611 1 96.81 42 LEU B N 1
ATOM 2826 C CA . LEU B 1 42 ? -4.953 23.562 1.155 1 96.81 42 LEU B CA 1
ATOM 2827 C C . LEU B 1 42 ? -5.719 22.375 0.583 1 96.81 42 LEU B C 1
ATOM 2829 O O . LEU B 1 42 ? -6.547 22.547 -0.317 1 96.81 42 LEU B O 1
ATOM 2833 N N . ILE B 1 43 ? -5.406 21.172 1.124 1 95.94 43 ILE B N 1
ATOM 2834 C CA . ILE B 1 43 ? -6.094 19.969 0.673 1 95.94 43 ILE B CA 1
ATOM 2835 C C . ILE B 1 43 ? -7.594 20.094 0.934 1 95.94 43 ILE B C 1
ATOM 2837 O O . ILE B 1 43 ? -8.414 19.797 0.061 1 95.94 43 ILE B O 1
ATOM 2841 N N . PHE B 1 44 ? -7.969 20.578 2.039 1 96.25 44 PHE B N 1
ATOM 2842 C CA . PHE B 1 44 ? -9.375 20.781 2.379 1 96.25 44 PHE B CA 1
ATOM 2843 C C . PHE B 1 44 ? -10.031 21.766 1.413 1 96.25 44 PHE B C 1
ATOM 2845 O O . PHE B 1 44 ? -11.07 21.453 0.829 1 96.25 44 PHE B O 1
ATOM 2852 N N . MET B 1 45 ? -9.414 22.844 1.231 1 96.94 45 MET B N 1
ATOM 2853 C CA . MET B 1 45 ? -10 23.906 0.419 1 96.94 45 MET B CA 1
ATOM 2854 C C . MET B 1 45 ? -10.141 23.469 -1.034 1 96.94 45 MET B C 1
ATOM 2856 O O . MET B 1 45 ? -11.016 23.953 -1.754 1 96.94 45 MET B O 1
ATOM 2860 N N . SER B 1 46 ? -9.344 22.547 -1.425 1 94.94 46 SER B N 1
ATOM 2861 C CA . SER B 1 46 ? -9.398 22.047 -2.791 1 94.94 46 SER B CA 1
ATOM 2862 C C . SER B 1 46 ? -10.531 21.047 -2.961 1 94.94 46 SER B C 1
ATOM 2864 O O . SER B 1 46 ? -10.906 20.703 -4.086 1 94.94 46 SER B O 1
ATOM 2866 N N . GLY B 1 47 ? -11.062 20.531 -1.855 1 94.38 47 GLY B N 1
ATOM 2867 C CA . GLY B 1 47 ? -12.125 19.547 -1.919 1 94.38 47 GLY B CA 1
ATOM 2868 C C . GLY B 1 47 ? -11.617 18.109 -1.858 1 94.38 47 GLY B C 1
ATOM 2869 O O . GLY B 1 47 ? -12.398 17.172 -1.939 1 94.38 47 GLY B O 1
ATOM 2870 N N . LYS B 1 48 ? -10.375 17.906 -1.601 1 91.88 48 LYS B N 1
ATOM 2871 C CA . LYS B 1 48 ? -9.789 16.562 -1.634 1 91.88 48 LYS B CA 1
ATOM 2872 C C . LYS B 1 48 ? -9.711 15.961 -0.234 1 91.88 48 LYS B C 1
ATOM 2874 O O . LYS B 1 48 ? -9.289 14.82 -0.068 1 91.88 48 LYS B O 1
ATOM 2879 N N . TYR B 1 49 ? -10.023 16.719 0.737 1 92.69 49 TYR B N 1
ATOM 2880 C CA . TYR B 1 49 ? -10.109 16.219 2.105 1 92.69 49 TYR B CA 1
ATOM 2881 C C . TYR B 1 49 ? -11.383 15.406 2.314 1 92.69 49 TYR B C 1
ATOM 2883 O O . TYR B 1 49 ? -12.445 15.969 2.611 1 92.69 49 TYR B O 1
ATOM 2891 N N . LEU B 1 50 ? -11.242 14.047 2.311 1 87.5 50 LEU B N 1
ATOM 2892 C CA . LEU B 1 50 ? -12.422 13.195 2.295 1 87.5 50 LEU B CA 1
ATOM 2893 C C . LEU B 1 50 ? -13.039 13.094 3.688 1 87.5 50 LEU B C 1
ATOM 2895 O O . LEU B 1 50 ? -12.328 13.203 4.691 1 87.5 50 LEU B O 1
ATOM 2899 N N . ASN B 1 51 ? -14.312 13.016 3.762 1 79.69 51 ASN B N 1
ATOM 2900 C CA . ASN B 1 51 ? -15.094 12.688 4.953 1 79.69 51 ASN B CA 1
ATOM 2901 C C . ASN B 1 51 ? -15.094 13.844 5.953 1 79.69 51 ASN B C 1
ATOM 2903 O O . ASN B 1 51 ? -15.281 13.633 7.152 1 79.69 51 ASN B O 1
ATOM 2907 N N . SER B 1 52 ? -14.68 15.016 5.484 1 83.88 52 SER B N 1
ATOM 2908 C CA . SER B 1 52 ? -14.797 16.172 6.363 1 83.88 52 SER B CA 1
ATOM 2909 C C . SER B 1 52 ? -16.266 16.516 6.625 1 83.88 52 SER B C 1
ATOM 2911 O O . SER B 1 52 ? -17.078 16.5 5.707 1 83.88 52 SER B O 1
ATOM 2913 N N . ALA B 1 53 ? -16.531 16.812 7.793 1 81.25 53 ALA B N 1
ATOM 2914 C CA . ALA B 1 53 ? -17.875 17.266 8.156 1 81.25 53 ALA B CA 1
ATOM 2915 C C . ALA B 1 53 ? -18.109 18.703 7.695 1 81.25 53 ALA B C 1
ATOM 2917 O O . ALA B 1 53 ? -19.25 19.125 7.512 1 81.25 53 ALA B O 1
ATOM 2918 N N . LEU B 1 54 ? -17.047 19.391 7.637 1 86.88 54 LEU B N 1
ATOM 2919 C CA . LEU B 1 54 ? -17.125 20.781 7.219 1 86.88 54 LEU B CA 1
ATOM 2920 C C . LEU B 1 54 ? -17.312 20.891 5.711 1 86.88 54 LEU B C 1
ATOM 2922 O O . LEU B 1 54 ? -16.594 20.25 4.941 1 86.88 54 LEU B O 1
ATOM 2926 N N . LYS B 1 55 ? -18.359 21.672 5.277 1 91.12 55 LYS B N 1
ATOM 2927 C CA . LYS B 1 55 ? -18.656 21.922 3.867 1 91.12 55 LYS B CA 1
ATOM 2928 C C . LYS B 1 55 ? -18.828 23.406 3.584 1 91.12 55 LYS B C 1
ATOM 2930 O O . LYS B 1 55 ? -19.375 24.141 4.41 1 91.12 55 LYS B O 1
ATOM 2935 N N . PRO B 1 56 ? -18.422 23.797 2.49 1 95.56 56 PRO B N 1
ATOM 2936 C CA . PRO B 1 56 ? -18.656 25.203 2.131 1 95.56 56 PRO B CA 1
ATOM 2937 C C . PRO B 1 56 ? -20.141 25.547 2.076 1 95.56 56 PRO B C 1
ATOM 2939 O O . PRO B 1 56 ? -20.969 24.688 1.775 1 95.56 56 PRO B O 1
ATOM 2942 N N . PRO B 1 57 ? -20.484 26.781 2.223 1 97 57 PRO B N 1
ATOM 2943 C CA . PRO B 1 57 ? -19.609 27.875 2.664 1 97 57 PRO B CA 1
ATOM 2944 C C . PRO B 1 57 ? -19.125 27.688 4.102 1 97 57 PRO B C 1
ATOM 2946 O O . PRO B 1 57 ? -19.906 27.312 4.977 1 97 57 PRO B O 1
ATOM 2949 N N . CYS B 1 58 ? -17.906 27.875 4.281 1 97.25 58 CYS B N 1
ATOM 2950 C CA . CYS B 1 58 ? -17.344 27.703 5.617 1 97.25 58 CYS B CA 1
ATOM 2951 C C . CYS B 1 58 ? -16.078 28.516 5.785 1 97.25 58 CYS B C 1
ATOM 2953 O O . CYS B 1 58 ? -15.578 29.109 4.82 1 97.25 58 CYS B O 1
ATOM 2955 N N . ILE B 1 59 ? -15.617 28.672 7.02 1 98.06 59 ILE B N 1
ATOM 2956 C CA . ILE B 1 59 ? -14.336 29.297 7.352 1 98.06 59 ILE B CA 1
ATOM 2957 C C . ILE B 1 59 ? -13.258 28.219 7.465 1 98.06 59 ILE B C 1
ATOM 2959 O O . ILE B 1 59 ? -13.359 27.312 8.305 1 98.06 59 ILE B O 1
ATOM 2963 N N . PRO B 1 60 ? -12.156 28.266 6.602 1 97.88 60 PRO B N 1
ATOM 2964 C CA . PRO B 1 60 ? -11.078 27.266 6.699 1 97.88 60 PRO B CA 1
ATOM 2965 C C . PRO B 1 60 ? -10.117 27.547 7.848 1 97.88 60 PRO B C 1
ATOM 2967 O O . PRO B 1 60 ? -10.258 28.562 8.547 1 97.88 60 PRO B O 1
ATOM 2970 N N . GLY B 1 61 ? -9.133 26.656 7.949 1 97.62 61 GLY B N 1
ATOM 2971 C CA . GLY B 1 61 ? -8.141 26.75 9.008 1 97.62 61 GLY B CA 1
ATOM 2972 C C . GLY B 1 61 ? -8.422 25.812 10.172 1 97.62 61 GLY B C 1
ATOM 2973 O O . GLY B 1 61 ? -9.477 25.906 10.797 1 97.62 61 GLY B O 1
ATOM 2974 N N . PHE B 1 62 ? -7.43 25.062 10.531 1 96.44 62 PHE B N 1
ATOM 2975 C CA . PHE B 1 62 ? -7.727 23.984 11.461 1 96.44 62 PHE B CA 1
ATOM 2976 C C . PHE B 1 62 ? -7.02 24.203 12.789 1 96.44 62 PHE B C 1
ATOM 2978 O O . PHE B 1 62 ? -7.238 23.453 13.75 1 96.44 62 PHE B O 1
ATOM 2985 N N . GLU B 1 63 ? -6.156 25.25 12.883 1 97.69 63 GLU B N 1
ATOM 2986 C CA . GLU B 1 63 ? -5.402 25.422 14.117 1 97.69 63 GLU B CA 1
ATOM 2987 C C . GLU B 1 63 ? -4.977 26.875 14.305 1 97.69 63 GLU B C 1
ATOM 2989 O O . GLU B 1 63 ? -5.051 27.672 13.375 1 97.69 63 GLU B O 1
ATOM 2994 N N . GLY B 1 64 ? -4.633 27.156 15.539 1 98.38 64 GLY B N 1
ATOM 2995 C CA . GLY B 1 64 ? -4.188 28.5 15.844 1 98.38 64 GLY B CA 1
ATOM 2996 C C . GLY B 1 64 ? -3.951 28.734 17.328 1 98.38 64 GLY B C 1
ATOM 2997 O O . GLY B 1 64 ? -3.75 27.781 18.078 1 98.38 64 GLY B O 1
ATOM 2998 N N . SER B 1 65 ? -3.781 29.969 17.656 1 98.44 65 SER B N 1
ATOM 2999 C CA . SER B 1 65 ? -3.617 30.422 19.047 1 98.44 65 SER B CA 1
ATOM 3000 C C . SER B 1 65 ? -4.391 31.719 19.297 1 98.44 65 SER B C 1
ATOM 3002 O O . SER B 1 65 ? -4.727 32.438 18.359 1 98.44 65 SER B O 1
ATOM 3004 N N . GLY B 1 66 ? -4.75 31.891 20.516 1 98.56 66 GLY B N 1
ATOM 3005 C CA . GLY B 1 66 ? -5.496 33.094 20.875 1 98.56 66 GLY B CA 1
ATOM 3006 C C . GLY B 1 66 ? -5.902 33.125 22.328 1 98.56 66 GLY B C 1
ATOM 3007 O O . GLY B 1 66 ? -5.312 32.438 23.172 1 98.56 66 GLY B O 1
ATOM 3008 N N . LEU B 1 67 ? -6.797 34.062 22.562 1 98.5 67 LEU B N 1
ATOM 3009 C CA . LEU B 1 67 ? -7.312 34.281 23.906 1 98.5 67 LEU B CA 1
ATOM 3010 C C . LEU B 1 67 ? -8.734 33.75 24.047 1 98.5 67 LEU B C 1
ATOM 3012 O O . LEU B 1 67 ? -9.594 34.031 23.203 1 98.5 67 LEU B O 1
ATOM 3016 N N . VAL B 1 68 ? -8.945 32.969 25.125 1 98.81 68 VAL B N 1
ATOM 3017 C CA . VAL B 1 68 ? -10.312 32.531 25.391 1 98.81 68 VAL B CA 1
ATOM 3018 C C . VAL B 1 68 ? -11.125 33.688 25.953 1 98.81 68 VAL B C 1
ATOM 3020 O O . VAL B 1 68 ? -10.781 34.25 27 1 98.81 68 VAL B O 1
ATOM 3023 N N . VAL B 1 69 ? -12.258 34.062 25.297 1 98.75 69 VAL B N 1
ATOM 3024 C CA . VAL B 1 69 ? -12.969 35.25 25.688 1 98.75 69 VAL B CA 1
ATOM 3025 C C . VAL B 1 69 ? -14.367 34.875 26.203 1 98.75 69 VAL B C 1
ATOM 3027 O O . VAL B 1 69 ? -15.039 35.688 26.844 1 98.75 69 VAL B O 1
ATOM 3030 N N . LYS B 1 70 ? -14.773 33.688 25.891 1 98.56 70 LYS B N 1
ATOM 3031 C CA . LYS B 1 70 ? -16.078 33.25 26.375 1 98.56 70 LYS B CA 1
ATOM 3032 C C . LYS B 1 70 ? -16.078 31.734 26.609 1 98.56 70 LYS B C 1
ATOM 3034 O O . LYS B 1 70 ? -15.523 30.984 25.812 1 98.56 70 LYS B O 1
ATOM 3039 N N . SER B 1 71 ? -16.625 31.344 27.719 1 98.38 71 SER B N 1
ATOM 3040 C CA . SER B 1 71 ? -16.875 29.938 28.016 1 98.38 71 SER B CA 1
ATOM 3041 C C . SER B 1 71 ? -18.297 29.531 27.609 1 98.38 71 SER B C 1
ATOM 3043 O O . SER B 1 71 ? -19.25 30.281 27.812 1 98.38 71 SER B O 1
ATOM 3045 N N . GLY B 1 72 ? -18.438 28.375 27 1 97.81 72 GLY B N 1
ATOM 3046 C CA . GLY B 1 72 ? -19.75 27.844 26.703 1 97.81 72 GLY B CA 1
ATOM 3047 C C . GLY B 1 72 ? -20.375 27.094 27.875 1 97.81 72 GLY B C 1
ATOM 3048 O O . GLY B 1 72 ? -21.484 26.594 27.781 1 97.81 72 GLY B O 1
ATOM 3049 N N . GLY B 1 73 ? -19.609 27 28.906 1 97.25 73 GLY B N 1
ATOM 3050 C CA . GLY B 1 73 ? -20.078 26.312 30.109 1 97.25 73 GLY B CA 1
ATOM 3051 C C . GLY B 1 73 ? -19.312 25.031 30.391 1 97.25 73 GLY B C 1
ATOM 3052 O O . GLY B 1 73 ? -18.734 24.438 29.484 1 97.25 73 GLY B O 1
ATOM 3053 N N . GLY B 1 74 ? -19.312 24.609 31.656 1 96.56 74 GLY B N 1
ATOM 3054 C CA . GLY B 1 74 ? -18.562 23.453 32.125 1 96.56 74 GLY B CA 1
ATOM 3055 C C . GLY B 1 74 ? -17.266 23.844 32.812 1 96.56 74 GLY B C 1
ATOM 3056 O O . GLY B 1 74 ? -16.656 24.859 32.5 1 96.56 74 GLY B O 1
ATOM 3057 N N . GLU B 1 75 ? -16.828 22.984 33.688 1 96.62 75 GLU B N 1
ATOM 3058 C CA . GLU B 1 75 ? -15.672 23.281 34.531 1 96.62 75 GLU B CA 1
ATOM 3059 C C . GLU B 1 75 ? -14.43 23.531 33.688 1 96.62 75 GLU B C 1
ATOM 3061 O O . GLU B 1 75 ? -13.688 24.5 33.938 1 96.62 75 GLU B O 1
ATOM 3066 N N . GLU B 1 76 ? -14.195 22.703 32.719 1 95.88 76 GLU B N 1
ATOM 3067 C CA . GLU B 1 76 ? -13 22.828 31.891 1 95.88 76 GLU B CA 1
ATOM 3068 C C . GLU B 1 76 ? -13.031 24.125 31.078 1 95.88 76 GLU B C 1
ATOM 3070 O O . GLU B 1 76 ? -12.039 24.844 31.016 1 95.88 76 GLU B O 1
ATOM 3075 N N . ALA B 1 77 ? -14.156 24.375 30.469 1 97.69 77 ALA B N 1
ATOM 3076 C CA . ALA B 1 77 ? -14.289 25.594 29.656 1 97.69 77 ALA B CA 1
ATOM 3077 C C . ALA B 1 77 ? -14.148 26.844 30.531 1 97.69 77 ALA B C 1
ATOM 3079 O O . ALA B 1 77 ? -13.477 27.797 30.141 1 97.69 77 ALA B O 1
ATOM 3080 N N . ASP B 1 78 ? -14.742 26.781 31.688 1 97.88 78 ASP B N 1
ATOM 3081 C CA . ASP B 1 78 ? -14.68 27.906 32.594 1 97.88 78 ASP B CA 1
ATOM 3082 C C . ASP B 1 78 ? -13.242 28.172 33.031 1 97.88 78 ASP B C 1
ATOM 3084 O O . ASP B 1 78 ? -12.844 29.328 33.219 1 97.88 78 ASP B O 1
ATOM 3088 N N . SER B 1 79 ? -12.57 27.125 33.219 1 97.31 79 SER B N 1
ATOM 3089 C CA . SER B 1 79 ? -11.203 27.266 33.688 1 97.31 79 SER B CA 1
ATOM 3090 C C . SER B 1 79 ? -10.305 27.906 32.656 1 97.31 79 SER B C 1
ATOM 3092 O O . SER B 1 79 ? -9.242 28.438 32.969 1 97.31 79 SER B O 1
ATOM 3094 N N . LEU B 1 80 ? -10.68 27.875 31.359 1 97.56 80 LEU B N 1
ATOM 3095 C CA . LEU B 1 80 ? -9.852 28.391 30.281 1 97.56 80 LEU B CA 1
ATOM 3096 C C . LEU B 1 80 ? -10.172 29.859 30 1 97.56 80 LEU B C 1
ATOM 3098 O O . LEU B 1 80 ? -9.461 30.516 29.234 1 97.56 80 LEU B O 1
ATOM 3102 N N . LEU B 1 81 ? -11.188 30.438 30.656 1 97.75 81 LEU B N 1
ATOM 3103 C CA . LEU B 1 81 ? -11.594 31.812 30.406 1 97.75 81 LEU B CA 1
ATOM 3104 C C . LEU B 1 81 ? -10.438 32.781 30.688 1 97.75 81 LEU B C 1
ATOM 3106 O O . LEU B 1 81 ? -9.773 32.688 31.719 1 97.75 81 LEU B O 1
ATOM 3110 N N . ASN B 1 82 ? -10.188 33.656 29.75 1 97.81 82 ASN B N 1
ATOM 3111 C CA . ASN B 1 82 ? -9.164 34.688 29.797 1 97.81 82 ASN B CA 1
ATOM 3112 C C . ASN B 1 82 ? -7.758 34.094 29.766 1 97.81 82 ASN B C 1
ATOM 3114 O O . ASN B 1 82 ? -6.793 34.75 30.188 1 97.81 82 ASN B O 1
ATOM 3118 N N . LYS B 1 83 ? -7.656 32.875 29.344 1 97.94 83 LYS B N 1
ATOM 3119 C CA . LYS B 1 83 ? -6.348 32.219 29.203 1 97.94 83 LYS B CA 1
ATOM 3120 C C . LYS B 1 83 ? -5.867 32.281 27.75 1 97.94 83 LYS B C 1
ATOM 3122 O O . LYS B 1 83 ? -6.676 32.312 26.828 1 97.94 83 LYS B O 1
ATOM 3127 N N . ARG B 1 84 ? -4.551 32.344 27.578 1 97.69 84 ARG B N 1
ATOM 3128 C CA . ARG B 1 84 ? -3.912 32.156 26.281 1 97.69 84 ARG B CA 1
ATOM 3129 C C . ARG B 1 84 ? -3.787 30.703 25.906 1 97.69 84 ARG B C 1
ATOM 3131 O O . ARG B 1 84 ? -3.266 29.891 26.688 1 97.69 84 ARG B O 1
ATOM 3138 N N . ILE B 1 85 ? -4.281 30.312 24.688 1 97.25 85 ILE B N 1
ATOM 3139 C CA . ILE B 1 85 ? -4.281 28.891 24.344 1 97.25 85 ILE B CA 1
ATOM 3140 C C . ILE B 1 85 ? -3.836 28.719 22.891 1 97.25 85 ILE B C 1
ATOM 3142 O O . ILE B 1 85 ? -3.885 29.656 22.109 1 97.25 85 ILE B O 1
ATOM 3146 N N . ALA B 1 86 ? -3.279 27.656 22.594 1 96.81 86 ALA B N 1
ATOM 3147 C CA . ALA B 1 86 ? -3.256 27.078 21.266 1 96.81 86 ALA B CA 1
ATOM 3148 C C . ALA B 1 86 ? -4.41 26.109 21.062 1 96.81 86 ALA B C 1
ATOM 3150 O O . ALA B 1 86 ? -4.934 25.547 22.031 1 96.81 86 ALA B O 1
ATOM 3151 N N . PHE B 1 87 ? -4.914 25.969 19.844 1 96.62 87 PHE B N 1
ATOM 3152 C CA . PHE B 1 87 ? -6.07 25.125 19.609 1 96.62 87 PHE B CA 1
ATOM 3153 C C . PHE B 1 87 ? -5.977 24.453 18.234 1 96.62 87 PHE B C 1
ATOM 3155 O O . PHE B 1 87 ? -5.254 24.922 17.359 1 96.62 87 PHE B O 1
ATOM 3162 N N . PHE B 1 88 ? -6.602 23.344 18.125 1 94.38 88 PHE B N 1
ATOM 3163 C CA . PHE B 1 88 ? -6.801 22.688 16.828 1 94.38 88 PHE B CA 1
ATOM 3164 C C . PHE B 1 88 ? -8.188 22.062 16.75 1 94.38 88 PHE B C 1
ATOM 3166 O O . PHE B 1 88 ? -8.938 22.078 17.719 1 94.38 88 PHE B O 1
ATOM 3173 N N . ARG B 1 89 ? -8.633 21.594 15.57 1 88.88 89 ARG B N 1
ATOM 3174 C CA . ARG B 1 89 ? -9.977 21.062 15.328 1 88.88 89 ARG B CA 1
ATOM 3175 C C . ARG B 1 89 ? -11.047 22.062 15.758 1 88.88 89 ARG B C 1
ATOM 3177 O O . ARG B 1 89 ? -11.891 21.75 16.594 1 88.88 89 ARG B O 1
ATOM 3184 N N . CYS B 1 90 ? -11.109 23.203 15.164 1 90.56 90 CYS B N 1
ATOM 3185 C CA . CYS B 1 90 ? -12.008 24.312 15.469 1 90.56 90 CYS B CA 1
ATOM 3186 C C . CYS B 1 90 ? -12.984 24.547 14.328 1 90.56 90 CYS B C 1
ATOM 3188 O O . CYS B 1 90 ? -12.977 23.812 13.336 1 90.56 90 CYS B O 1
ATOM 3190 N N . ARG B 1 91 ? -13.906 25.531 14.586 1 93.31 91 ARG B N 1
ATOM 3191 C CA . ARG B 1 91 ? -14.883 25.906 13.57 1 93.31 91 ARG B CA 1
ATOM 3192 C C . ARG B 1 91 ? -14.336 26.984 12.648 1 93.31 91 ARG B C 1
ATOM 3194 O O . ARG B 1 91 ? -14.984 28.016 12.438 1 93.31 91 ARG B O 1
ATOM 3201 N N . GLY B 1 92 ? -13.109 26.75 12.164 1 96.56 92 GLY B N 1
ATOM 3202 C CA . GLY B 1 92 ? -12.453 27.672 11.258 1 96.56 92 GLY B CA 1
ATOM 3203 C C . GLY B 1 92 ? -11.602 28.719 11.969 1 96.56 92 GLY B C 1
ATOM 3204 O O . GLY B 1 92 ? -12.117 29.516 12.75 1 96.56 92 GLY B O 1
ATOM 3205 N N . ALA B 1 93 ? -10.328 28.781 11.609 1 98.25 93 ALA B N 1
ATOM 3206 C CA . ALA B 1 93 ? -9.391 29.625 12.359 1 98.25 93 ALA B CA 1
ATOM 3207 C C . ALA B 1 93 ? -9.055 30.906 11.578 1 98.25 93 ALA B C 1
ATOM 3209 O O . ALA B 1 93 ? -8.477 31.828 12.133 1 98.25 93 ALA B O 1
ATOM 3210 N N . TYR B 1 94 ? -9.422 30.922 10.297 1 98.69 94 TYR B N 1
ATOM 3211 C CA . TYR B 1 94 ? -9.195 32.125 9.516 1 98.69 94 TYR B CA 1
ATOM 3212 C C . TYR B 1 94 ? -10.297 33.156 9.75 1 98.69 94 TYR B C 1
ATOM 3214 O O . TYR B 1 94 ? -10.977 33.562 8.805 1 98.69 94 TYR B O 1
ATOM 3222 N N . ALA B 1 95 ? -10.438 33.5 10.961 1 98.75 95 ALA B N 1
ATOM 3223 C CA . ALA B 1 95 ? -11.477 34.406 11.445 1 98.75 95 ALA B CA 1
ATOM 3224 C C . ALA B 1 95 ? -11.039 35.125 12.734 1 98.75 95 ALA B C 1
ATOM 3226 O O . ALA B 1 95 ? -10.141 34.625 13.43 1 98.75 95 ALA B O 1
ATOM 3227 N N . GLN B 1 96 ? -11.656 36.188 13.062 1 98.88 96 GLN B N 1
ATOM 3228 C CA . GLN B 1 96 ? -11.336 36.906 14.289 1 98.88 96 GLN B CA 1
ATOM 3229 C C . GLN B 1 96 ? -11.672 36.062 15.523 1 98.88 96 GLN B C 1
ATOM 3231 O O . GLN B 1 96 ? -10.992 36.188 16.547 1 98.88 96 GLN B O 1
ATOM 3236 N N . TYR B 1 97 ? -12.711 35.281 15.375 1 98.81 97 TYR B N 1
ATOM 3237 C CA . TYR B 1 97 ? -13.125 34.406 16.469 1 98.81 97 TYR B CA 1
ATOM 3238 C C . TYR B 1 97 ? -13.422 33 15.977 1 98.81 97 TYR B C 1
ATOM 3240 O O . TYR B 1 97 ? -13.867 32.812 14.844 1 98.81 97 TYR B O 1
ATOM 3248 N N . THR B 1 98 ? -13.211 32.031 16.797 1 98.69 98 THR B N 1
ATOM 3249 C CA . THR B 1 98 ? -13.562 30.656 16.484 1 98.69 98 THR B CA 1
ATOM 3250 C C . THR B 1 98 ? -13.945 29.906 17.766 1 98.69 98 THR B C 1
ATOM 3252 O O . THR B 1 98 ? -13.75 30.422 18.875 1 98.69 98 THR B O 1
ATOM 3255 N N . VAL B 1 99 ? -14.57 28.844 17.609 1 98.56 99 VAL B N 1
ATOM 3256 C CA . VAL B 1 99 ? -14.953 27.984 18.719 1 98.56 99 VAL B CA 1
ATOM 3257 C C . VAL B 1 99 ? -14.188 26.672 18.641 1 98.56 99 VAL B C 1
ATOM 3259 O O . VAL B 1 99 ? -14.016 26.109 17.562 1 98.56 99 VAL B O 1
ATOM 3262 N N . ALA B 1 100 ? -13.664 26.234 19.734 1 97.81 100 ALA B N 1
ATOM 3263 C CA . ALA B 1 100 ? -12.992 24.953 19.828 1 97.81 100 ALA B CA 1
ATOM 3264 C C . ALA B 1 100 ? -13.43 24.188 21.078 1 97.81 100 ALA B C 1
ATOM 3266 O O . ALA B 1 100 ? -13.867 24.797 22.062 1 97.81 100 ALA B O 1
ATOM 3267 N N . ASN B 1 101 ? -13.367 22.922 21 1 96.19 101 ASN B N 1
ATOM 3268 C CA . ASN B 1 101 ? -13.539 22.078 22.188 1 96.19 101 ASN B CA 1
ATOM 3269 C C . ASN B 1 101 ? -12.352 22.219 23.141 1 96.19 101 ASN B C 1
ATOM 3271 O O . ASN B 1 101 ? -11.203 22.266 22.703 1 96.19 101 ASN B O 1
ATOM 3275 N N . THR B 1 102 ? -12.672 22.125 24.406 1 95.5 102 THR B N 1
ATOM 3276 C CA . THR B 1 102 ? -11.625 22.312 25.406 1 95.5 102 THR B CA 1
ATOM 3277 C C . THR B 1 102 ? -10.578 21.188 25.297 1 95.5 102 THR B C 1
ATOM 3279 O O . THR B 1 102 ? -9.406 21.406 25.609 1 95.5 102 THR B O 1
ATOM 3282 N N . GLN B 1 103 ? -10.93 20.047 24.75 1 89.94 103 GLN B N 1
ATOM 3283 C CA . GLN B 1 103 ? -10.039 18.891 24.641 1 89.94 103 GLN B CA 1
ATOM 3284 C C . GLN B 1 103 ? -8.969 19.125 23.562 1 89.94 103 GLN B C 1
ATOM 3286 O O . GLN B 1 103 ? -7.977 18.391 23.516 1 89.94 103 GLN B O 1
ATOM 3291 N N . THR B 1 104 ? -9.195 20.109 22.766 1 92.31 104 THR B N 1
ATOM 3292 C CA . THR B 1 104 ? -8.25 20.391 21.688 1 92.31 104 THR B CA 1
ATOM 3293 C C . THR B 1 104 ? -7.559 21.719 21.922 1 92.31 104 THR B C 1
ATOM 3295 O O . THR B 1 104 ? -7.105 22.359 20.969 1 92.31 104 THR B O 1
ATOM 3298 N N . CYS B 1 105 ? -7.531 22.125 23.109 1 93.94 105 CYS B N 1
ATOM 3299 C CA . CYS B 1 105 ? -6.875 23.375 23.5 1 93.94 105 CYS B CA 1
ATOM 3300 C C . CYS B 1 105 ? -5.684 23.094 24.422 1 93.94 105 CYS B C 1
ATOM 3302 O O . CYS B 1 105 ? -5.715 22.156 25.219 1 93.94 105 CYS B O 1
ATOM 3304 N N . LEU B 1 106 ? -4.695 23.859 24.266 1 92.12 106 LEU B N 1
ATOM 3305 C CA . LEU B 1 106 ? -3.496 23.812 25.094 1 92.12 106 LEU B CA 1
ATOM 3306 C C . LEU B 1 106 ? -3.184 25.188 25.688 1 92.12 106 LEU B C 1
ATOM 3308 O O . LEU B 1 106 ? -3.086 26.172 24.953 1 92.12 106 LEU B O 1
ATOM 3312 N N . LEU B 1 107 ? -3.023 25.141 26.984 1 92.75 107 LEU B N 1
ATOM 3313 C CA . LEU B 1 107 ? -2.596 26.375 27.641 1 92.75 107 LEU B CA 1
ATOM 3314 C C . LEU B 1 107 ? -1.187 26.766 27.203 1 92.75 107 LEU B C 1
ATOM 3316 O O . LEU B 1 107 ? -0.31 25.906 27.078 1 92.75 107 LEU B O 1
ATOM 3320 N N . ILE B 1 108 ? -1.012 27.984 26.906 1 92.31 108 ILE B N 1
ATOM 3321 C CA . ILE B 1 108 ? 0.329 28.422 26.531 1 92.31 108 ILE B CA 1
ATOM 3322 C C . ILE B 1 108 ? 0.913 29.281 27.656 1 92.31 108 ILE B C 1
ATOM 3324 O O . ILE B 1 108 ? 0.21 30.109 28.234 1 92.31 108 ILE B O 1
ATOM 3328 N N . ASP B 1 109 ? 2.152 29.094 27.938 1 88.81 109 ASP B N 1
ATOM 3329 C CA . ASP B 1 109 ? 2.859 29.844 28.969 1 88.81 109 ASP B CA 1
ATOM 3330 C C . ASP B 1 109 ? 2.994 31.312 28.594 1 88.81 109 ASP B C 1
ATOM 3332 O O . ASP B 1 109 ? 2.9 31.672 27.422 1 88.81 109 ASP B O 1
ATOM 3336 N N . ASP B 1 110 ? 3.309 32.094 29.578 1 90.12 110 ASP B N 1
ATOM 3337 C CA . ASP B 1 110 ? 3.391 33.531 29.391 1 90.12 110 ASP B CA 1
ATOM 3338 C C . ASP B 1 110 ? 4.566 33.906 28.484 1 90.12 110 ASP B C 1
ATOM 3340 O O . ASP B 1 110 ? 4.551 34.938 27.828 1 90.12 110 ASP B O 1
ATOM 3344 N N . ASP B 1 111 ? 5.535 33.031 28.438 1 89.81 111 ASP B N 1
ATOM 3345 C CA . ASP B 1 111 ? 6.73 33.375 27.672 1 89.81 111 ASP B CA 1
ATOM 3346 C C . ASP B 1 111 ? 6.617 32.844 26.234 1 89.81 111 ASP B C 1
ATOM 3348 O O . ASP B 1 111 ? 7.547 33 25.438 1 89.81 111 ASP B O 1
ATOM 3352 N N . VAL B 1 112 ? 5.52 32.281 25.938 1 92.38 112 VAL B N 1
ATOM 3353 C CA . VAL B 1 112 ? 5.273 31.781 24.578 1 92.38 112 VAL B CA 1
ATOM 3354 C C . VAL B 1 112 ? 4.352 32.75 23.828 1 92.38 112 VAL B C 1
ATOM 3356 O O . VAL B 1 112 ? 3.252 33.062 24.297 1 92.38 112 VAL B O 1
ATOM 3359 N N . THR B 1 113 ? 4.832 33.281 22.656 1 94.75 113 THR B N 1
ATOM 3360 C CA . THR B 1 113 ? 4.008 34.188 21.891 1 94.75 113 THR B CA 1
ATOM 3361 C C . THR B 1 113 ? 2.895 33.438 21.156 1 94.75 113 THR B C 1
ATOM 3363 O O . THR B 1 113 ? 2.98 32.219 20.969 1 94.75 113 THR B O 1
ATOM 3366 N N . PHE B 1 114 ? 1.872 34.125 20.781 1 96.94 114 PHE B N 1
ATOM 3367 C CA . PHE B 1 114 ? 0.801 33.531 20 1 96.94 114 PHE B CA 1
ATOM 3368 C C . PHE B 1 114 ? 1.339 32.969 18.688 1 96.94 114 PHE B C 1
ATOM 3370 O O . PHE B 1 114 ? 0.889 31.922 18.219 1 96.94 114 PHE B O 1
ATOM 3377 N N . ASN B 1 115 ? 2.299 33.719 18.078 1 96.31 115 ASN B N 1
ATOM 3378 C CA . ASN B 1 115 ? 2.906 33.25 16.844 1 96.31 115 ASN B CA 1
ATOM 3379 C C . ASN B 1 115 ? 3.615 31.906 17.031 1 96.31 115 ASN B C 1
ATOM 3381 O O . ASN B 1 115 ? 3.475 30.984 16.219 1 96.31 115 ASN B O 1
ATOM 3385 N N . GLN B 1 116 ? 4.285 31.766 18.141 1 92.88 116 GLN B N 1
ATOM 3386 C CA . GLN B 1 116 ? 5 30.531 18.453 1 92.88 116 GLN B CA 1
ATOM 3387 C C . GLN B 1 116 ? 4.027 29.391 18.719 1 92.88 116 GLN B C 1
ATOM 3389 O O . GLN B 1 116 ? 4.309 28.234 18.359 1 92.88 116 GLN B O 1
ATOM 3394 N N . ALA B 1 117 ? 2.928 29.703 19.25 1 95.19 117 ALA B N 1
ATOM 3395 C CA . ALA B 1 117 ? 1.979 28.688 19.688 1 95.19 117 ALA B CA 1
ATOM 3396 C C . ALA B 1 117 ? 1.029 28.297 18.547 1 95.19 117 ALA B C 1
ATOM 3398 O O . ALA B 1 117 ? 0.342 27.281 18.641 1 95.19 117 ALA B O 1
ATOM 3399 N N . ALA B 1 118 ? 0.984 29.078 17.469 1 96.31 118 ALA B N 1
ATOM 3400 C CA . ALA B 1 118 ? -0.029 28.938 16.422 1 96.31 118 ALA B CA 1
ATOM 3401 C C . ALA B 1 118 ? 0.081 27.578 15.727 1 96.31 118 ALA B C 1
ATOM 3403 O O . ALA B 1 118 ? -0.909 27.062 15.203 1 96.31 118 ALA B O 1
ATOM 3404 N N . SER B 1 119 ? 1.299 27.016 15.688 1 95.25 119 SER B N 1
ATOM 3405 C CA . SER B 1 119 ? 1.566 25.766 15.008 1 95.25 119 SER B CA 1
ATOM 3406 C C . SER B 1 119 ? 1.96 24.672 16 1 95.25 119 SER B C 1
ATOM 3408 O O . SER B 1 119 ? 2.959 23.984 15.805 1 95.25 119 SER B O 1
ATOM 3410 N N . SER B 1 120 ? 1.132 24.484 17 1 94.44 120 SER B N 1
ATOM 3411 C CA . SER B 1 120 ? 1.528 23.625 18.125 1 94.44 120 SER B CA 1
ATOM 3412 C C . SER B 1 120 ? 0.998 22.203 17.953 1 94.44 120 SER B C 1
ATOM 3414 O O . SER B 1 120 ? 1.447 21.281 18.641 1 94.44 120 SER B O 1
ATOM 3416 N N . PHE B 1 121 ? 0.1 22.016 17.016 1 94.5 121 PHE B N 1
ATOM 3417 C CA . PHE B 1 121 ? -0.609 20.734 17.078 1 94.5 121 PHE B CA 1
ATOM 3418 C C . PHE B 1 121 ? -0.378 19.922 15.82 1 94.5 121 PHE B C 1
ATOM 3420 O O . PHE B 1 121 ? 0.225 18.844 15.875 1 94.5 121 PHE B O 1
ATOM 3427 N N . ILE B 1 122 ? -0.737 20.344 14.711 1 95.88 122 ILE B N 1
ATOM 3428 C CA . ILE B 1 122 ? -0.887 19.5 13.531 1 95.88 122 ILE B CA 1
ATOM 3429 C C . ILE B 1 122 ? 0.47 18.938 13.133 1 95.88 122 ILE B C 1
ATOM 3431 O O . ILE B 1 122 ? 0.664 17.719 13.133 1 95.88 122 ILE B O 1
ATOM 3435 N N . ASN B 1 123 ? 1.455 19.797 12.805 1 96.94 123 ASN B N 1
ATOM 3436 C CA . ASN B 1 123 ? 2.76 19.281 12.398 1 96.94 123 ASN B CA 1
ATOM 3437 C C . ASN B 1 123 ? 3.461 18.562 13.555 1 96.94 123 ASN B C 1
ATOM 3439 O O . ASN B 1 123 ? 3.896 17.422 13.406 1 96.94 123 ASN B O 1
ATOM 3443 N N . PRO B 1 124 ? 3.469 19.141 14.773 1 96.25 124 PRO B N 1
ATOM 3444 C CA . PRO B 1 124 ? 4.156 18.484 15.891 1 96.25 124 PRO B CA 1
ATOM 3445 C C . PRO B 1 124 ? 3.559 17.125 16.234 1 96.25 124 PRO B C 1
ATOM 3447 O O . PRO B 1 124 ? 4.297 16.141 16.375 1 96.25 124 PRO B O 1
ATOM 3450 N N . LEU B 1 125 ? 2.234 17.047 16.297 1 95.44 125 LEU B N 1
ATOM 3451 C CA . LEU B 1 125 ? 1.614 15.766 16.641 1 95.44 125 LEU B CA 1
ATOM 3452 C C . LEU B 1 125 ? 1.804 14.742 15.531 1 95.44 125 LEU B C 1
ATOM 3454 O O . LEU B 1 125 ? 1.922 13.547 15.797 1 95.44 125 LEU B O 1
ATOM 3458 N N . THR B 1 126 ? 1.818 15.211 14.32 1 97.19 126 THR B N 1
ATOM 3459 C CA . THR B 1 126 ? 2.086 14.305 13.203 1 97.19 126 THR B CA 1
ATOM 3460 C C . THR B 1 126 ? 3.471 13.68 13.344 1 97.19 126 THR B C 1
ATOM 3462 O O . THR B 1 126 ? 3.619 12.461 13.219 1 97.19 126 THR B O 1
ATOM 3465 N N . VAL B 1 127 ? 4.445 14.492 13.664 1 97.75 127 VAL B N 1
ATOM 3466 C CA . VAL B 1 127 ? 5.816 14.008 13.812 1 97.75 127 VAL B CA 1
ATOM 3467 C C . VAL B 1 127 ? 5.891 13.039 14.992 1 97.75 127 VAL B C 1
ATOM 3469 O O . VAL B 1 127 ? 6.551 12 14.906 1 97.75 127 VAL B O 1
ATOM 3472 N N . VAL B 1 128 ? 5.238 13.359 16.062 1 96.56 128 VAL B N 1
ATOM 3473 C CA . VAL B 1 128 ? 5.207 12.492 17.234 1 96.56 128 VAL B CA 1
ATOM 3474 C C . VAL B 1 128 ? 4.57 11.156 16.875 1 96.56 128 VAL B C 1
ATOM 3476 O O . VAL B 1 128 ? 5.094 10.094 17.234 1 96.56 128 VAL B O 1
ATOM 3479 N N . GLY B 1 129 ? 3.439 11.211 16.188 1 96.69 129 GLY B N 1
ATOM 3480 C CA . GLY B 1 129 ? 2.787 9.984 15.758 1 96.69 129 GLY B CA 1
ATOM 3481 C C . GLY B 1 129 ? 3.654 9.133 14.852 1 96.69 129 GLY B C 1
ATOM 3482 O O . GLY B 1 129 ? 3.695 7.906 14.992 1 96.69 129 GLY B O 1
ATOM 3483 N N . MET B 1 130 ? 4.367 9.766 13.953 1 98.19 130 MET B N 1
ATOM 3484 C CA . MET B 1 130 ? 5.266 9.062 13.047 1 98.19 130 MET B CA 1
ATOM 3485 C C . MET B 1 130 ? 6.383 8.367 13.812 1 98.19 130 MET B C 1
ATOM 3487 O O . MET B 1 130 ? 6.758 7.242 13.492 1 98.19 130 MET B O 1
ATOM 3491 N N . LEU B 1 131 ? 6.895 9.055 14.82 1 97.75 131 LEU B N 1
ATOM 3492 C CA . LEU B 1 131 ? 7.941 8.438 15.625 1 97.75 131 LEU B CA 1
ATOM 3493 C C . LEU B 1 131 ? 7.422 7.18 16.312 1 97.75 131 LEU B C 1
ATOM 3495 O O . LEU B 1 131 ? 8.133 6.18 16.422 1 97.75 131 LEU B O 1
ATOM 3499 N N . GLU B 1 132 ? 6.207 7.277 16.828 1 96.44 132 GLU B N 1
ATOM 3500 C CA . GLU B 1 132 ? 5.641 6.117 17.516 1 96.44 132 GLU B CA 1
ATOM 3501 C C . GLU B 1 132 ? 5.504 4.934 16.562 1 96.44 132 GLU B C 1
ATOM 3503 O O . GLU B 1 132 ? 5.738 3.787 16.938 1 96.44 132 GLU B O 1
ATOM 3508 N N . VAL B 1 133 ? 5.145 5.191 15.336 1 96.62 133 VAL B N 1
ATOM 3509 C CA . VAL B 1 133 ? 5.074 4.16 14.305 1 96.62 133 VAL B CA 1
ATOM 3510 C C . VAL B 1 133 ? 6.453 3.533 14.109 1 96.62 133 VAL B C 1
ATOM 3512 O O . VAL B 1 133 ? 6.582 2.309 14.023 1 96.62 133 VAL B O 1
ATOM 3515 N N . VAL B 1 134 ? 7.445 4.344 14.031 1 98.38 134 VAL B N 1
ATOM 3516 C CA . VAL B 1 134 ? 8.812 3.902 13.797 1 98.38 134 VAL B CA 1
ATOM 3517 C C . VAL B 1 134 ? 9.289 3.049 14.969 1 98.38 134 VAL B C 1
ATOM 3519 O O . VAL B 1 134 ? 9.898 1.993 14.773 1 98.38 134 VAL B O 1
ATOM 3522 N N . LYS B 1 135 ? 8.984 3.479 16.1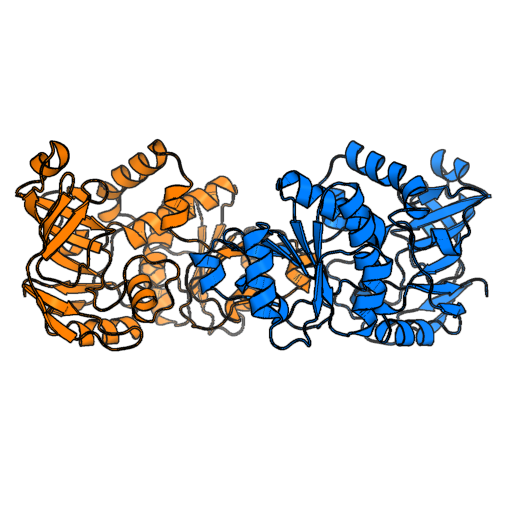72 1 96.88 135 LYS B N 1
ATOM 3523 C CA . LYS B 1 135 ? 9.383 2.74 17.359 1 96.88 135 LYS B CA 1
ATOM 3524 C C . LYS B 1 135 ? 8.719 1.371 17.422 1 96.88 135 LYS B C 1
ATOM 3526 O O . LYS B 1 135 ? 9.352 0.374 17.766 1 96.88 135 LYS B O 1
ATOM 3531 N N . GLU B 1 136 ? 7.484 1.377 17.109 1 95.69 136 GLU B N 1
ATOM 3532 C CA . GLU B 1 136 ? 6.754 0.114 17.078 1 95.69 136 GLU B CA 1
ATOM 3533 C C . GLU B 1 136 ? 7.352 -0.851 16.062 1 95.69 136 GLU B C 1
ATOM 3535 O O . GLU B 1 136 ? 7.375 -2.062 16.281 1 95.69 136 GLU B O 1
ATOM 3540 N N . ALA B 1 137 ? 7.848 -0.357 14.945 1 97 137 ALA B N 1
ATOM 3541 C CA . ALA B 1 137 ? 8.438 -1.169 13.891 1 97 137 ALA B CA 1
ATOM 3542 C C . ALA B 1 137 ? 9.883 -1.546 14.227 1 97 137 ALA B C 1
ATOM 3544 O O . ALA B 1 137 ? 10.5 -2.344 13.523 1 97 137 ALA B O 1
ATOM 3545 N N . LYS B 1 138 ? 10.438 -0.949 15.25 1 97.38 138 LYS B N 1
ATOM 3546 C CA . LYS B 1 138 ? 11.805 -1.208 15.703 1 97.38 138 LYS B CA 1
ATOM 3547 C C . LYS B 1 138 ? 12.82 -0.902 14.609 1 97.38 138 LYS B C 1
ATOM 3549 O O . LYS B 1 138 ? 13.742 -1.685 14.367 1 97.38 138 LYS B O 1
ATOM 3554 N N . VAL B 1 139 ? 12.555 0.209 13.914 1 96.88 139 VAL B N 1
ATOM 3555 C CA . VAL B 1 139 ? 13.453 0.722 12.883 1 96.88 139 VAL B CA 1
ATOM 3556 C C . VAL B 1 139 ? 14.266 1.887 13.438 1 96.88 139 VAL B C 1
ATOM 3558 O O . VAL B 1 139 ? 13.773 2.664 14.258 1 96.88 139 VAL B O 1
ATOM 3561 N N . LYS B 1 140 ? 15.5 2.043 12.914 1 98.19 140 LYS B N 1
ATOM 3562 C CA . LYS B 1 140 ? 16.375 3.072 13.469 1 98.19 140 LYS B CA 1
ATOM 3563 C C . LYS B 1 140 ? 16.641 4.176 12.445 1 98.19 140 LYS B C 1
ATOM 3565 O O . LYS B 1 140 ? 17.219 5.211 12.781 1 98.19 140 LYS B O 1
ATOM 3570 N N . THR B 1 141 ? 16.25 3.934 11.234 1 98.69 141 THR B N 1
ATOM 3571 C CA . THR B 1 141 ? 16.422 4.914 10.164 1 98.69 141 THR B CA 1
ATOM 3572 C C . THR B 1 141 ? 15.188 4.957 9.266 1 98.69 141 THR B C 1
ATOM 3574 O O . THR B 1 141 ? 14.625 3.914 8.93 1 98.69 141 THR B O 1
ATOM 3577 N N . VAL B 1 142 ? 14.773 6.113 8.867 1 98.94 142 VAL B N 1
ATOM 3578 C CA . VAL B 1 142 ? 13.617 6.258 7.988 1 98.94 142 VAL B CA 1
ATOM 3579 C C . VAL B 1 142 ? 13.977 7.172 6.816 1 98.94 142 VAL B C 1
ATOM 3581 O O . VAL B 1 142 ? 14.984 7.879 6.855 1 98.94 142 VAL B O 1
ATOM 3584 N N . VAL B 1 143 ? 13.172 7.094 5.766 1 98.94 143 VAL B N 1
ATOM 3585 C CA . VAL B 1 143 ? 13.258 7.988 4.613 1 98.94 143 VAL B CA 1
ATOM 3586 C C . VAL B 1 143 ? 12.117 9 4.656 1 98.94 143 VAL B C 1
ATOM 3588 O O . VAL B 1 143 ? 10.992 8.664 5.027 1 98.94 143 VAL B O 1
ATOM 3591 N N . HIS B 1 144 ? 12.414 10.211 4.324 1 98.94 144 HIS B N 1
ATOM 3592 C CA . HIS B 1 144 ? 11.375 11.234 4.344 1 98.94 144 HIS B CA 1
ATOM 3593 C C . HIS B 1 144 ? 11.484 12.148 3.125 1 98.94 144 HIS B C 1
ATOM 3595 O O . HIS B 1 144 ? 12.555 12.695 2.844 1 98.94 144 HIS B O 1
ATOM 3601 N N . SER B 1 145 ? 10.375 12.289 2.393 1 98.62 145 SER B N 1
ATOM 3602 C CA . SER B 1 145 ? 10.328 13.227 1.275 1 98.62 145 SER B CA 1
ATOM 3603 C C . SER B 1 145 ? 9.93 14.625 1.741 1 98.62 145 SER B C 1
ATOM 3605 O O . SER B 1 145 ? 9.414 14.789 2.85 1 98.62 145 SER B O 1
ATOM 3607 N N . ALA B 1 146 ? 10.195 15.625 0.854 1 97.62 146 ALA B N 1
ATOM 3608 C CA . ALA B 1 146 ? 9.891 17.016 1.164 1 97.62 146 ALA B CA 1
ATOM 3609 C C . ALA B 1 146 ? 10.461 17.422 2.521 1 97.62 146 ALA B C 1
ATOM 3611 O O . ALA B 1 146 ? 9.75 18 3.352 1 97.62 146 ALA B O 1
ATOM 3612 N N . ALA B 1 147 ? 11.703 17.109 2.693 1 98.25 147 ALA B N 1
ATOM 3613 C CA . ALA B 1 147 ? 12.297 17.125 4.027 1 98.25 147 ALA B CA 1
ATOM 3614 C C . ALA B 1 147 ? 12.523 18.547 4.516 1 98.25 147 ALA B C 1
ATOM 3616 O O . ALA B 1 147 ? 12.719 18.781 5.711 1 98.25 147 ALA B O 1
ATOM 3617 N N . ALA B 1 148 ? 12.508 19.516 3.641 1 96.88 148 ALA B N 1
ATOM 3618 C CA . ALA B 1 148 ? 12.758 20.906 4.051 1 96.88 148 ALA B CA 1
ATOM 3619 C C . ALA B 1 148 ? 11.477 21.578 4.512 1 96.88 148 ALA B C 1
ATOM 3621 O O . ALA B 1 148 ? 11.484 22.75 4.895 1 96.88 148 ALA B O 1
ATOM 3622 N N . SER B 1 149 ? 10.391 20.891 4.477 1 96.56 149 SER B N 1
ATOM 3623 C CA . SER B 1 149 ? 9.125 21.422 4.969 1 96.56 149 SER B CA 1
ATOM 3624 C C . SER B 1 149 ? 9.195 21.703 6.465 1 96.56 149 SER B C 1
ATOM 3626 O O . SER B 1 149 ? 10.156 21.312 7.133 1 96.56 149 SER B O 1
ATOM 3628 N N . ALA B 1 150 ? 8.133 22.422 6.965 1 96.25 150 ALA B N 1
ATOM 3629 C CA . ALA B 1 150 ? 8.055 22.656 8.406 1 96.25 150 ALA B CA 1
ATOM 3630 C C . ALA B 1 150 ? 8.039 21.344 9.18 1 96.25 150 ALA B C 1
ATOM 3632 O O . ALA B 1 150 ? 8.773 21.188 10.156 1 96.25 150 ALA B O 1
ATOM 3633 N N . LEU B 1 151 ? 7.254 20.422 8.75 1 97.25 151 LEU B N 1
ATOM 3634 C CA . LEU B 1 151 ? 7.195 19.109 9.375 1 97.25 151 LEU B CA 1
ATOM 3635 C C . LEU B 1 151 ? 8.539 18.391 9.266 1 97.25 151 LEU B C 1
ATOM 3637 O O . LEU B 1 151 ? 9.008 17.781 10.227 1 97.25 151 LEU B O 1
ATOM 3641 N N . GLY B 1 152 ? 9.125 18.484 8.094 1 97.88 152 GLY B N 1
ATOM 3642 C CA . GLY B 1 152 ? 10.406 17.828 7.879 1 97.88 152 GLY B CA 1
ATOM 3643 C C . GLY B 1 152 ? 11.492 18.328 8.805 1 97.88 152 GLY B C 1
ATOM 3644 O O . GLY B 1 152 ? 12.281 17.531 9.336 1 97.88 152 GLY B O 1
ATOM 3645 N N . ARG B 1 153 ? 11.562 19.594 9.016 1 97 153 ARG B N 1
ATOM 3646 C CA . ARG B 1 153 ? 12.555 20.172 9.914 1 97 153 ARG B CA 1
ATOM 3647 C C . ARG B 1 153 ? 12.336 19.703 11.344 1 97 153 ARG B C 1
ATOM 3649 O O . ARG B 1 153 ? 13.289 19.391 12.055 1 97 153 ARG B O 1
ATOM 3656 N N . MET B 1 154 ? 11.094 19.656 11.773 1 97 154 MET B N 1
ATOM 3657 C CA . MET B 1 154 ? 10.758 19.125 13.086 1 97 154 MET B CA 1
ATOM 3658 C C . MET B 1 154 ? 11.203 17.672 13.203 1 97 154 MET B C 1
ATOM 3660 O O . MET B 1 154 ? 11.727 17.266 14.242 1 97 154 MET B O 1
ATOM 3664 N N . MET B 1 155 ? 10.938 16.906 12.141 1 98.31 155 MET B N 1
ATOM 3665 C CA . MET B 1 155 ? 11.289 15.492 12.133 1 98.31 155 MET B CA 1
ATOM 3666 C C . MET B 1 155 ? 12.789 15.297 12.336 1 98.31 155 MET B C 1
ATOM 3668 O O . MET B 1 155 ? 13.203 14.445 13.117 1 98.31 155 MET B O 1
ATOM 3672 N N . VAL B 1 156 ? 13.594 16.078 11.641 1 98 156 VAL B N 1
ATOM 3673 C CA . VAL B 1 156 ? 15.047 15.984 11.75 1 98 156 VAL B CA 1
ATOM 3674 C C . VAL B 1 156 ? 15.461 16.156 13.211 1 98 156 VAL B C 1
ATOM 3676 O O . VAL B 1 156 ? 16.203 15.32 13.75 1 98 156 VAL B O 1
ATOM 3679 N N . ARG B 1 157 ? 14.953 17.156 13.875 1 97.56 157 ARG B N 1
ATOM 3680 C CA . ARG B 1 157 ? 15.352 17.453 15.242 1 97.56 157 ARG B CA 1
ATOM 3681 C C . ARG B 1 157 ? 14.789 16.438 16.219 1 97.56 157 ARG B C 1
ATOM 3683 O O . ARG B 1 157 ? 15.531 15.844 17.016 1 97.56 157 ARG B O 1
ATOM 3690 N N . TYR B 1 158 ? 13.516 16.141 16.125 1 97.81 158 TYR B N 1
ATOM 3691 C CA . TYR B 1 158 ? 12.828 15.297 17.094 1 97.81 158 TYR B CA 1
ATOM 3692 C C . TYR B 1 158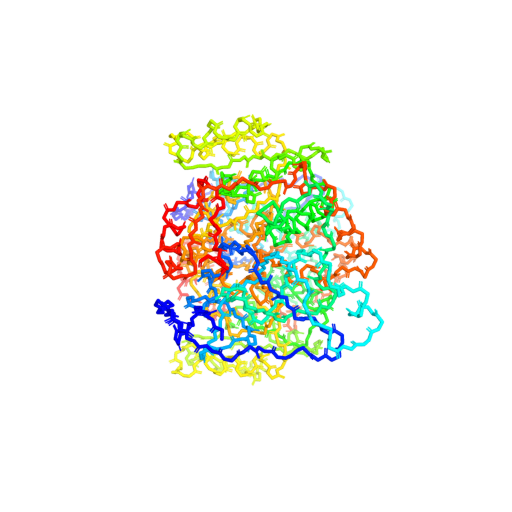 ? 13.266 13.852 16.969 1 97.81 158 TYR B C 1
ATOM 3694 O O . TYR B 1 158 ? 13.477 13.164 17.969 1 97.81 158 TYR B O 1
ATOM 3702 N N . PHE B 1 159 ? 13.367 13.352 15.75 1 98.44 159 PHE B N 1
ATOM 3703 C CA . PHE B 1 159 ? 13.781 11.969 15.539 1 98.44 159 PHE B CA 1
ATOM 3704 C C . PHE B 1 159 ? 15.211 11.75 16.031 1 98.44 159 PHE B C 1
ATOM 3706 O O . PHE B 1 159 ? 15.492 10.766 16.719 1 98.44 159 PHE B O 1
ATOM 3713 N N . LYS B 1 160 ? 16.094 12.672 15.688 1 96.94 160 LYS B N 1
ATOM 3714 C CA . LYS B 1 160 ? 17.484 12.578 16.141 1 96.94 160 LYS B CA 1
ATOM 3715 C C . LYS B 1 160 ? 17.562 12.469 17.656 1 96.94 160 LYS B C 1
ATOM 3717 O O . LYS B 1 160 ? 18.266 11.602 18.188 1 96.94 160 LYS B O 1
ATOM 3722 N N . ASN B 1 161 ? 16.859 13.25 18.344 1 96 161 ASN B N 1
ATOM 3723 C CA . ASN B 1 161 ? 16.875 13.273 19.812 1 96 161 ASN B CA 1
ATOM 3724 C C . ASN B 1 161 ? 16.25 12.016 20.406 1 96 161 ASN B C 1
ATOM 3726 O O . ASN B 1 161 ? 16.375 11.758 21.594 1 96 161 ASN B O 1
ATOM 3730 N N . ASN B 1 162 ? 15.625 11.273 19.594 1 96.75 162 ASN B N 1
ATOM 3731 C CA . ASN B 1 162 ? 15.039 10.008 20.031 1 96.75 162 ASN B CA 1
ATOM 3732 C C . ASN B 1 162 ? 15.773 8.812 19.438 1 96.75 162 ASN B C 1
ATOM 3734 O O . ASN B 1 162 ? 15.25 7.695 19.438 1 96.75 162 ASN B O 1
ATOM 3738 N N . GLY B 1 163 ? 16.875 9.055 18.828 1 97.56 163 GLY B N 1
ATOM 3739 C CA . GLY B 1 163 ? 17.75 7.988 18.391 1 97.56 163 GLY B CA 1
ATOM 3740 C C . GLY B 1 163 ? 17.391 7.434 17.031 1 97.56 163 GLY B C 1
ATOM 3741 O O . GLY B 1 163 ? 17.766 6.309 16.688 1 97.56 163 GLY B O 1
ATOM 3742 N N . ILE B 1 164 ? 16.609 8.125 16.297 1 98.38 164 ILE B N 1
ATOM 3743 C CA . ILE B 1 164 ? 16.203 7.699 14.953 1 98.38 164 ILE B CA 1
ATOM 3744 C C . ILE B 1 164 ? 16.859 8.594 13.906 1 98.38 164 ILE B C 1
ATOM 3746 O O . ILE B 1 164 ? 16.828 9.828 14.023 1 98.38 164 ILE B O 1
ATOM 3750 N N . GLU B 1 165 ? 17.438 8.039 12.938 1 97.94 165 GLU B N 1
ATOM 3751 C CA . GLU B 1 165 ? 18.047 8.773 11.836 1 97.94 165 GLU B CA 1
ATOM 3752 C C . GLU B 1 165 ? 17.078 8.953 10.68 1 97.94 165 GLU B C 1
ATOM 3754 O O . GLU B 1 165 ? 16.281 8.055 10.383 1 97.94 165 GLU B O 1
ATOM 3759 N N . VAL B 1 166 ? 17.219 10.094 10.031 1 98.81 166 VAL B N 1
ATOM 3760 C CA . VAL B 1 166 ? 16.328 10.375 8.906 1 98.81 166 VAL B CA 1
ATOM 3761 C C . VAL B 1 166 ? 17.172 10.578 7.641 1 98.81 166 VAL B C 1
ATOM 3763 O O . VAL B 1 166 ? 18.125 11.359 7.637 1 98.81 166 VAL B O 1
ATOM 3766 N N . ILE B 1 167 ? 16.875 9.812 6.625 1 98.94 167 ILE B N 1
ATOM 3767 C CA . ILE B 1 167 ? 17.344 10.117 5.277 1 98.94 167 ILE B CA 1
ATOM 3768 C C . ILE B 1 167 ? 16.422 11.156 4.637 1 98.94 167 ILE B C 1
ATOM 3770 O O . ILE B 1 167 ? 15.297 10.836 4.254 1 98.94 167 ILE B O 1
ATOM 3774 N N . ASN B 1 168 ? 16.969 12.367 4.531 1 98.88 168 ASN B N 1
ATOM 3775 C CA . ASN B 1 168 ? 16.172 13.516 4.109 1 98.88 168 ASN B CA 1
ATOM 3776 C C . ASN B 1 168 ? 16.281 13.75 2.605 1 98.88 168 ASN B C 1
ATOM 3778 O O . ASN B 1 168 ? 17.375 13.984 2.086 1 98.88 168 ASN B O 1
ATOM 3782 N N . ILE B 1 169 ? 15.148 13.703 1.934 1 98.81 169 ILE B N 1
ATOM 3783 C CA . ILE B 1 169 ? 15.156 13.953 0.495 1 98.81 169 ILE B CA 1
ATOM 3784 C C . ILE B 1 169 ? 14.664 15.367 0.214 1 98.81 169 ILE B C 1
ATOM 3786 O O . ILE B 1 169 ? 13.609 15.773 0.707 1 98.81 169 ILE B O 1
ATOM 3790 N N . VAL B 1 170 ? 15.398 16.141 -0.502 1 98.12 170 VAL B N 1
ATOM 3791 C CA . VAL B 1 170 ? 15.039 17.484 -0.929 1 98.12 170 VAL B CA 1
ATOM 3792 C C . VAL B 1 170 ? 15.156 17.594 -2.447 1 98.12 170 VAL B C 1
ATOM 3794 O O . VAL B 1 170 ? 15.508 16.625 -3.121 1 98.12 170 VAL B O 1
ATOM 3797 N N . ARG B 1 171 ? 14.766 18.688 -2.973 1 94.69 171 ARG B N 1
ATOM 3798 C CA . ARG B 1 171 ? 14.781 18.844 -4.426 1 94.69 171 ARG B CA 1
ATOM 3799 C C . ARG B 1 171 ? 15.719 19.969 -4.852 1 94.69 171 ARG B C 1
ATOM 3801 O O . ARG B 1 171 ? 16.062 20.078 -6.027 1 94.69 171 ARG B O 1
ATOM 3808 N N . ARG B 1 172 ? 16.047 20.922 -3.926 1 93.62 172 ARG B N 1
ATOM 3809 C CA . ARG B 1 172 ? 16.891 22.062 -4.262 1 93.62 172 ARG B CA 1
ATOM 3810 C C . ARG B 1 172 ? 18.094 22.156 -3.336 1 93.62 172 ARG B C 1
ATOM 3812 O O . ARG B 1 172 ? 18.016 21.781 -2.166 1 93.62 172 ARG B O 1
ATOM 3819 N N . GLN B 1 173 ? 19.125 22.781 -3.859 1 93.69 173 GLN B N 1
ATOM 3820 C CA . GLN B 1 173 ? 20.375 22.906 -3.104 1 93.69 173 GLN B CA 1
ATOM 3821 C C . GLN B 1 173 ? 20.188 23.781 -1.878 1 93.69 173 GLN B C 1
ATOM 3823 O O . GLN B 1 173 ? 20.75 23.516 -0.816 1 93.69 173 GLN B O 1
ATOM 3828 N N . GLU B 1 174 ? 19.484 24.828 -2.02 1 94.25 174 GLU B N 1
ATOM 3829 C CA . GLU B 1 174 ? 19.234 25.734 -0.902 1 94.25 174 GLU B CA 1
ATOM 3830 C C . GLU B 1 174 ? 18.609 25 0.28 1 94.25 174 GLU B C 1
ATOM 3832 O O . GLU B 1 174 ? 18.844 25.359 1.436 1 94.25 174 GLU B O 1
ATOM 3837 N N . GLN B 1 175 ? 17.891 23.984 0.039 1 95.75 175 GLN B N 1
ATOM 3838 C CA . GLN B 1 175 ? 17.203 23.203 1.071 1 95.75 175 GLN B CA 1
ATOM 3839 C C . GLN B 1 175 ? 18.172 22.312 1.833 1 95.75 175 GLN B C 1
ATOM 3841 O O . GLN B 1 175 ? 17.938 21.969 2.99 1 95.75 175 GLN B O 1
ATOM 3846 N N . VAL B 1 176 ? 19.234 21.984 1.147 1 96.38 176 VAL B N 1
ATOM 3847 C CA . VAL B 1 176 ? 20.281 21.203 1.802 1 96.38 176 VAL B CA 1
ATOM 3848 C C . VAL B 1 176 ? 20.859 21.984 2.979 1 96.38 176 VAL B C 1
ATOM 3850 O O . VAL B 1 176 ? 20.984 21.453 4.086 1 96.38 176 VAL B O 1
ATOM 3853 N N . GLU B 1 177 ? 21.156 23.188 2.762 1 94.31 177 GLU B N 1
ATOM 3854 C CA . GLU B 1 177 ? 21.734 24.031 3.799 1 94.31 177 GLU B CA 1
ATOM 3855 C C . GLU B 1 177 ? 20.75 24.234 4.953 1 94.31 177 GLU B C 1
ATOM 3857 O O . GLU B 1 177 ? 21.156 24.25 6.117 1 94.31 177 GLU B O 1
ATOM 3862 N N . ILE B 1 178 ? 19.531 24.422 4.578 1 93.19 178 ILE B N 1
ATOM 3863 C CA . ILE B 1 178 ? 18.484 24.578 5.582 1 93.19 178 ILE B CA 1
ATOM 3864 C C . ILE B 1 178 ? 18.469 23.375 6.512 1 93.19 178 ILE B C 1
ATOM 3866 O O . ILE B 1 178 ? 18.438 23.516 7.734 1 93.19 178 ILE B O 1
ATOM 3870 N N . LEU B 1 179 ? 18.547 22.188 5.965 1 96.88 179 LEU B N 1
ATOM 3871 C CA . LEU B 1 179 ? 18.438 20.969 6.746 1 96.88 179 LEU B CA 1
ATOM 3872 C C . LEU B 1 179 ? 19.703 20.734 7.57 1 96.88 179 LEU B C 1
ATOM 3874 O O . LEU B 1 179 ? 19.641 20.219 8.688 1 96.88 179 LEU B O 1
ATOM 3878 N N . LYS B 1 180 ? 20.844 21.125 7 1 96.81 180 LYS B N 1
ATOM 3879 C CA . LYS B 1 180 ? 22.078 21.031 7.766 1 96.81 180 LYS B CA 1
ATOM 3880 C C . LYS B 1 180 ? 21.984 21.875 9.039 1 96.81 180 LYS B C 1
ATOM 3882 O O . LYS B 1 180 ? 22.438 21.438 10.102 1 96.81 180 LYS B O 1
ATOM 3887 N N . GLN B 1 181 ? 21.422 22.969 8.883 1 94.31 181 GLN B N 1
ATOM 3888 C CA . GLN B 1 181 ? 21.266 23.859 10.023 1 94.31 181 GLN B CA 1
ATOM 3889 C C . GLN B 1 181 ? 20.328 23.266 11.07 1 94.31 181 GLN B C 1
ATOM 3891 O O . GLN B 1 181 ? 20.406 23.625 12.25 1 94.31 181 GLN B O 1
ATOM 3896 N N . GLN B 1 182 ? 19.469 22.359 10.625 1 94.75 182 GLN B N 1
ATOM 3897 C CA . GLN B 1 182 ? 18.562 21.688 11.539 1 94.75 182 GLN B CA 1
ATOM 3898 C C . GLN B 1 182 ? 19.234 20.484 12.195 1 94.75 182 GLN B C 1
ATOM 3900 O O . GLN B 1 182 ? 18.656 19.844 13.078 1 94.75 182 GLN B O 1
ATOM 3905 N N . GLY B 1 183 ? 20.438 20.094 11.719 1 96.06 183 GLY B N 1
ATOM 3906 C CA . GLY B 1 183 ? 21.172 18.984 12.305 1 96.06 183 GLY B CA 1
ATOM 3907 C C . GLY B 1 183 ? 21.078 17.719 11.477 1 96.06 183 GLY B C 1
ATOM 3908 O O . GLY B 1 183 ? 21.516 16.641 11.922 1 96.06 183 GLY B O 1
ATOM 3909 N N . ALA B 1 184 ? 20.547 17.812 10.32 1 97.88 184 ALA B N 1
ATOM 3910 C CA . ALA B 1 184 ? 20.438 16.641 9.461 1 97.88 184 ALA B CA 1
ATOM 3911 C C . ALA B 1 184 ? 21.828 16.141 9.047 1 97.88 184 ALA B C 1
ATOM 3913 O O . ALA B 1 184 ? 22.688 16.938 8.688 1 97.88 184 ALA B O 1
ATOM 3914 N N . THR B 1 185 ? 21.984 14.844 9.062 1 97.56 185 THR B N 1
ATOM 3915 C CA . THR B 1 185 ? 23.281 14.266 8.75 1 97.56 185 THR B CA 1
ATOM 3916 C C . THR B 1 185 ? 23.25 13.555 7.398 1 97.56 185 THR B C 1
ATOM 3918 O O . THR B 1 185 ? 24.281 13.359 6.766 1 97.56 185 THR B O 1
ATOM 3921 N N . ILE B 1 186 ? 22.109 13.109 7 1 98.56 186 ILE B N 1
ATOM 3922 C CA . ILE B 1 186 ? 21.953 12.445 5.715 1 98.56 186 ILE B CA 1
ATOM 3923 C C . ILE B 1 186 ? 20.938 13.195 4.859 1 98.56 186 ILE B C 1
ATOM 3925 O O . ILE B 1 186 ? 19.75 13.195 5.16 1 98.56 186 ILE B O 1
ATOM 3929 N N . ILE B 1 187 ? 21.391 13.859 3.836 1 98.75 187 ILE B N 1
ATOM 3930 C CA . ILE B 1 187 ? 20.562 14.641 2.93 1 98.75 187 ILE B CA 1
ATOM 3931 C C . ILE B 1 187 ? 20.828 14.219 1.487 1 98.75 187 ILE B C 1
ATOM 3933 O O . ILE B 1 187 ? 21.984 14.188 1.048 1 98.75 187 ILE B O 1
ATOM 3937 N N . LEU B 1 188 ? 19.797 13.789 0.82 1 98.69 188 LEU B N 1
ATOM 3938 C CA . LEU B 1 188 ? 19.875 13.453 -0.598 1 98.69 188 LEU B CA 1
ATOM 3939 C C . LEU B 1 188 ? 19.094 14.453 -1.438 1 98.69 188 LEU B C 1
ATOM 3941 O O . LEU B 1 188 ? 17.922 14.75 -1.14 1 98.69 188 LEU B O 1
ATOM 3945 N N . ASN B 1 189 ? 19.734 15.008 -2.443 1 97.88 189 ASN B N 1
ATOM 3946 C CA . ASN B 1 189 ? 19.109 15.945 -3.373 1 97.88 189 ASN B CA 1
ATOM 3947 C C . ASN B 1 189 ? 18.641 15.242 -4.645 1 97.88 189 ASN B C 1
ATOM 3949 O O . ASN B 1 189 ? 19.453 14.695 -5.395 1 97.88 189 ASN B O 1
ATOM 3953 N N . GLN B 1 190 ? 17.359 15.289 -4.938 1 96.06 190 GLN B N 1
ATOM 3954 C CA . GLN B 1 190 ? 16.75 14.617 -6.082 1 96.06 190 GLN B CA 1
ATOM 3955 C C . GLN B 1 190 ? 17.375 15.094 -7.391 1 96.06 190 GLN B C 1
ATOM 3957 O O . GLN B 1 190 ? 17.344 14.383 -8.398 1 96.06 190 GLN B O 1
ATOM 3962 N N . SER B 1 191 ? 17.875 16.328 -7.359 1 94.12 191 SER B N 1
ATOM 3963 C CA . SER B 1 191 ? 18.438 16.906 -8.57 1 94.12 191 SER B CA 1
ATOM 3964 C C . SER B 1 191 ? 19.812 16.312 -8.891 1 94.12 191 SER B C 1
ATOM 3966 O O . SER B 1 191 ? 20.328 16.484 -10 1 94.12 191 SER B O 1
ATOM 3968 N N . ASP B 1 192 ? 20.359 15.602 -7.934 1 95.69 192 ASP B N 1
ATOM 3969 C CA . ASP B 1 192 ? 21.656 14.977 -8.172 1 95.69 192 ASP B CA 1
ATOM 3970 C C . ASP B 1 192 ? 21.516 13.781 -9.109 1 95.69 192 ASP B C 1
ATOM 3972 O O . ASP B 1 192 ? 20.562 13.008 -9.023 1 95.69 192 ASP B O 1
ATOM 3976 N N . GLN B 1 193 ? 22.5 13.539 -9.992 1 95 193 GLN B N 1
ATOM 3977 C CA . GLN B 1 193 ? 22.484 12.469 -10.984 1 95 193 GLN B CA 1
ATOM 3978 C C . GLN B 1 193 ? 22.484 11.094 -10.32 1 95 193 GLN B C 1
ATOM 3980 O O . GLN B 1 193 ? 21.922 10.141 -10.859 1 95 193 GLN B O 1
ATOM 3985 N N . ASP B 1 194 ? 23.125 11.039 -9.219 1 97.06 194 ASP B N 1
ATOM 3986 C CA . ASP B 1 194 ? 23.25 9.734 -8.57 1 97.06 194 ASP B CA 1
ATOM 3987 C C . ASP B 1 194 ? 22.266 9.609 -7.41 1 97.06 194 ASP B C 1
ATOM 3989 O O . ASP B 1 194 ? 22.5 8.836 -6.477 1 97.06 194 ASP B O 1
ATOM 3993 N N . PHE B 1 195 ? 21.188 10.383 -7.418 1 97.81 195 PHE B N 1
ATOM 3994 C CA . PHE B 1 195 ? 20.203 10.406 -6.344 1 97.81 195 PHE B CA 1
ATOM 3995 C C . PHE B 1 195 ? 19.719 9 -6.027 1 97.81 195 PHE B C 1
ATOM 3997 O O . PHE B 1 195 ? 19.828 8.539 -4.891 1 97.81 195 PHE B O 1
ATOM 4004 N N . LEU B 1 196 ? 19.219 8.234 -6.984 1 98.06 196 LEU B N 1
ATOM 4005 C CA . LEU B 1 196 ? 18.578 6.938 -6.746 1 98.06 196 LEU B CA 1
ATOM 4006 C C . LEU B 1 196 ? 19.609 5.895 -6.332 1 98.06 196 LEU B C 1
ATOM 4008 O O . LEU B 1 196 ? 19.406 5.168 -5.359 1 98.06 196 LEU B O 1
ATOM 4012 N N . PRO B 1 197 ? 20.781 5.82 -6.992 1 98.38 197 PRO B N 1
ATOM 4013 C CA . PRO B 1 197 ? 21.812 4.891 -6.527 1 98.38 197 PRO B CA 1
ATOM 4014 C C . PRO B 1 197 ? 22.266 5.172 -5.094 1 98.38 197 PRO B C 1
ATOM 4016 O O . PRO B 1 197 ? 22.484 4.238 -4.316 1 98.38 197 PRO B O 1
ATOM 4019 N N . GLN B 1 198 ? 22.391 6.395 -4.754 1 98.56 198 GLN B N 1
ATOM 4020 C CA . GLN B 1 198 ? 22.781 6.758 -3.395 1 98.56 198 GLN B CA 1
ATOM 4021 C C . GLN B 1 198 ? 21.688 6.379 -2.396 1 98.56 198 GLN B C 1
ATOM 4023 O O . GLN B 1 198 ? 21.984 5.875 -1.311 1 98.56 198 GLN B O 1
ATOM 4028 N N . LEU B 1 199 ? 20.5 6.68 -2.771 1 98.81 199 LEU B N 1
ATOM 4029 C CA . LEU B 1 199 ? 19.391 6.297 -1.919 1 98.81 199 LEU B CA 1
ATOM 4030 C C . LEU B 1 199 ? 19.391 4.797 -1.652 1 98.81 199 LEU B C 1
ATOM 4032 O O . LEU B 1 199 ? 19.25 4.363 -0.505 1 98.81 199 LEU B O 1
ATOM 4036 N N . LYS B 1 200 ? 19.5 4 -2.693 1 98.69 200 LYS B N 1
ATOM 4037 C CA . LYS B 1 200 ? 19.531 2.545 -2.561 1 98.69 200 LYS B CA 1
ATOM 4038 C C . LYS B 1 200 ? 20.656 2.104 -1.626 1 98.69 200 LYS B C 1
ATOM 4040 O O . LYS B 1 200 ? 20.438 1.288 -0.727 1 98.69 200 LYS B O 1
ATOM 4045 N N . LYS B 1 201 ? 21.828 2.654 -1.842 1 98.62 201 LYS B N 1
ATOM 4046 C CA . LYS B 1 201 ? 22.984 2.307 -1.024 1 98.62 201 LYS B CA 1
ATOM 4047 C C . LYS B 1 201 ? 22.734 2.613 0.448 1 98.62 201 LYS B C 1
ATOM 4049 O O . LYS B 1 201 ? 22.906 1.745 1.307 1 98.62 201 LYS B O 1
ATOM 4054 N N . ILE B 1 202 ? 22.297 3.785 0.74 1 98.69 202 ILE B N 1
ATOM 4055 C CA . ILE B 1 202 ? 22.172 4.262 2.113 1 98.69 202 ILE B CA 1
ATOM 4056 C C . ILE B 1 202 ? 21.031 3.518 2.812 1 98.69 202 ILE B C 1
ATOM 4058 O O . ILE B 1 202 ? 21.156 3.107 3.967 1 98.69 202 ILE B O 1
ATOM 4062 N N . THR B 1 203 ? 19.922 3.332 2.109 1 98.81 203 THR B N 1
ATOM 4063 C CA . THR B 1 203 ? 18.797 2.641 2.73 1 98.81 203 THR B CA 1
ATOM 4064 C C . THR B 1 203 ? 19.156 1.189 3.037 1 98.81 203 THR B C 1
ATOM 4066 O O . THR B 1 203 ? 18.734 0.645 4.062 1 98.81 203 THR B O 1
ATOM 4069 N N . THR B 1 204 ? 19.891 0.59 2.154 1 98.25 204 THR B N 1
ATOM 4070 C CA . THR B 1 204 ? 20.312 -0.787 2.373 1 98.25 204 THR B CA 1
ATOM 4071 C C . THR B 1 204 ? 21.297 -0.868 3.541 1 98.25 204 THR B C 1
ATOM 4073 O O . THR B 1 204 ? 21.141 -1.7 4.438 1 98.25 204 THR B O 1
ATOM 4076 N N . GLU B 1 205 ? 22.281 0.026 3.529 1 98.44 205 GLU B N 1
ATOM 4077 C CA . GLU B 1 205 ? 23.297 0.036 4.57 1 98.44 205 GLU B CA 1
ATOM 4078 C C . GLU B 1 205 ? 22.688 0.269 5.945 1 98.44 205 GLU B C 1
ATOM 4080 O O . GLU B 1 205 ? 23.109 -0.342 6.93 1 98.44 205 GLU B O 1
ATOM 4085 N N . LEU B 1 206 ? 21.688 1.067 6.016 1 98.44 206 LEU B N 1
ATOM 4086 C CA . LEU B 1 206 ? 21.141 1.471 7.301 1 98.44 206 LEU B CA 1
ATOM 4087 C C . LEU B 1 206 ? 19.844 0.716 7.598 1 98.44 206 LEU B C 1
ATOM 4089 O O . LEU B 1 206 ? 19.188 0.972 8.609 1 98.44 206 LEU B O 1
ATOM 4093 N N . ASN B 1 207 ? 19.438 -0.158 6.66 1 98.12 207 ASN B N 1
ATOM 4094 C CA . ASN B 1 207 ? 18.219 -0.947 6.77 1 98.12 207 ASN B CA 1
ATOM 4095 C C . ASN B 1 207 ? 17 -0.064 7.043 1 98.12 207 ASN B C 1
ATOM 4097 O O . ASN B 1 207 ? 16.25 -0.302 7.996 1 98.12 207 ASN B O 1
ATOM 4101 N N . ALA B 1 208 ? 16.875 1.015 6.289 1 98.75 208 ALA B N 1
ATOM 4102 C CA . ALA B 1 208 ? 15.734 1.926 6.379 1 98.75 208 ALA B CA 1
ATOM 4103 C C . ALA B 1 208 ? 14.516 1.359 5.648 1 98.75 208 ALA B C 1
ATOM 4105 O O . ALA B 1 208 ? 14.453 1.395 4.418 1 98.75 208 ALA B O 1
ATOM 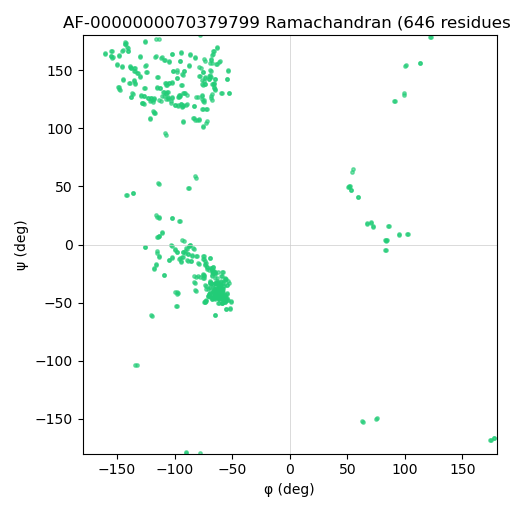4106 N N . THR B 1 209 ? 13.523 0.927 6.406 1 98.88 209 THR B N 1
ATOM 4107 C CA . THR B 1 209 ? 12.422 0.205 5.785 1 98.88 209 THR B CA 1
ATOM 4108 C C . THR B 1 209 ? 11.117 0.995 5.91 1 98.88 209 THR B C 1
ATOM 4110 O O . THR B 1 209 ? 10.047 0.481 5.602 1 98.88 209 THR B O 1
ATOM 4113 N N . ILE B 1 210 ? 11.172 2.225 6.41 1 98.94 210 ILE B N 1
ATOM 4114 C CA . ILE B 1 210 ? 9.992 3.076 6.496 1 98.94 210 ILE B CA 1
ATOM 4115 C C . ILE B 1 210 ? 10.219 4.355 5.695 1 98.94 210 ILE B C 1
ATOM 4117 O O . ILE B 1 210 ? 11.258 5.004 5.828 1 98.94 210 ILE B O 1
ATOM 4121 N N . PHE B 1 211 ? 9.344 4.66 4.812 1 98.94 211 PHE B N 1
ATOM 4122 C CA . PHE B 1 211 ? 9.344 5.867 3.992 1 98.94 211 PHE B CA 1
ATOM 4123 C C . PHE B 1 211 ? 8.102 6.715 4.277 1 98.94 211 PHE B C 1
ATOM 4125 O O . PHE B 1 211 ? 6.977 6.27 4.055 1 98.94 211 PHE B O 1
ATOM 4132 N N . PHE B 1 212 ? 8.289 7.895 4.855 1 98.94 212 PHE B N 1
ATOM 4133 C CA . PHE B 1 212 ? 7.211 8.867 4.973 1 98.94 212 PHE B CA 1
ATOM 4134 C C . PHE B 1 212 ? 7.164 9.773 3.754 1 98.94 212 PHE B C 1
ATOM 4136 O O . PHE B 1 212 ? 8.078 10.57 3.531 1 98.94 212 PHE B O 1
ATOM 4143 N N . ASP B 1 213 ? 6.031 9.789 3.027 1 98.88 213 ASP B N 1
ATOM 4144 C CA . ASP B 1 213 ? 5.957 10.43 1.716 1 98.88 213 ASP B CA 1
ATOM 4145 C C . ASP B 1 213 ? 4.934 11.562 1.715 1 98.88 213 ASP B C 1
ATOM 4147 O O . ASP B 1 213 ? 3.729 11.312 1.79 1 98.88 213 ASP B O 1
ATOM 4151 N N . ALA B 1 214 ? 5.402 12.766 1.533 1 98.38 214 ALA B N 1
ATOM 4152 C CA . ALA B 1 214 ? 4.539 13.945 1.46 1 98.38 214 ALA B CA 1
ATOM 4153 C C . ALA B 1 214 ? 4.18 14.273 0.013 1 98.38 214 ALA B C 1
ATOM 4155 O O . ALA B 1 214 ? 3.275 15.07 -0.243 1 98.38 214 ALA B O 1
ATOM 4156 N N . ILE B 1 215 ? 4.828 13.648 -0.919 1 97.81 215 ILE B N 1
ATOM 4157 C CA . ILE B 1 215 ? 4.785 14.094 -2.309 1 97.81 215 ILE B CA 1
ATOM 4158 C C . ILE B 1 215 ? 3.764 13.266 -3.082 1 97.81 215 ILE B C 1
ATOM 4160 O O . ILE B 1 215 ? 2.861 13.812 -3.719 1 97.81 215 ILE B O 1
ATOM 4164 N N . ALA B 1 216 ? 3.848 11.891 -3.043 1 98.19 216 ALA B N 1
ATOM 4165 C CA . ALA B 1 216 ? 3.01 10.93 -3.76 1 98.19 216 ALA B CA 1
ATOM 4166 C C . ALA B 1 216 ? 3.387 10.875 -5.238 1 98.19 216 ALA B C 1
ATOM 4168 O O . ALA B 1 216 ? 4.57 10.891 -5.582 1 98.19 216 ALA B O 1
ATOM 4169 N N . GLY B 1 217 ? 2.438 10.578 -6.148 1 97.81 217 GLY B N 1
ATOM 4170 C CA . GLY B 1 217 ? 2.76 10.453 -7.562 1 97.81 217 GLY B CA 1
ATOM 4171 C C . GLY B 1 217 ? 3.711 9.312 -7.859 1 97.81 217 GLY B C 1
ATOM 4172 O O . GLY B 1 217 ? 3.721 8.305 -7.148 1 97.81 217 GLY B O 1
ATOM 4173 N N . SER B 1 218 ? 4.488 9.477 -8.961 1 97.56 218 SER B N 1
ATOM 4174 C CA . SER B 1 218 ? 5.457 8.461 -9.352 1 97.56 218 SER B CA 1
ATOM 4175 C C . SER B 1 218 ? 6.605 8.375 -8.352 1 97.56 218 SER B C 1
ATOM 4177 O O . SER B 1 218 ? 7.324 7.375 -8.305 1 97.56 218 SER B O 1
ATOM 4179 N N . PHE B 1 219 ? 6.781 9.461 -7.566 1 98.19 219 PHE B N 1
ATOM 4180 C CA . PHE B 1 219 ? 7.883 9.531 -6.617 1 98.19 219 PHE B CA 1
ATOM 4181 C C . PHE B 1 219 ? 7.758 8.445 -5.559 1 98.19 219 PHE B C 1
ATOM 4183 O O . PHE B 1 219 ? 8.766 7.902 -5.09 1 98.19 219 PHE B O 1
ATOM 4190 N N . THR B 1 220 ? 6.527 8.047 -5.188 1 98.62 220 THR B N 1
ATOM 4191 C CA . THR B 1 220 ? 6.289 6.988 -4.207 1 98.62 220 THR B CA 1
ATOM 4192 C C . THR B 1 220 ? 6.992 5.699 -4.621 1 98.62 220 THR B C 1
ATOM 4194 O O . THR B 1 220 ? 7.797 5.156 -3.861 1 98.62 220 THR B O 1
ATOM 4197 N N . GLY B 1 221 ? 6.699 5.246 -5.816 1 98.56 221 GLY B N 1
ATOM 4198 C CA . GLY B 1 221 ? 7.289 4.008 -6.297 1 98.56 221 GLY B CA 1
ATOM 4199 C C . GLY B 1 221 ? 8.773 4.121 -6.57 1 98.56 221 GLY B C 1
ATOM 4200 O O . GLY B 1 221 ? 9.523 3.158 -6.379 1 98.56 221 GLY B O 1
ATOM 4201 N N . GLU B 1 222 ? 9.172 5.285 -7.082 1 98.12 222 GLU B N 1
ATOM 4202 C CA . GLU B 1 222 ? 10.586 5.516 -7.363 1 98.12 222 GLU B CA 1
ATOM 4203 C C . GLU B 1 222 ? 11.438 5.328 -6.109 1 98.12 222 GLU B C 1
ATOM 4205 O O . GLU B 1 222 ? 12.484 4.68 -6.156 1 98.12 222 GLU B O 1
ATOM 4210 N N . VAL B 1 223 ? 11.008 5.867 -5 1 98.81 223 VAL B N 1
ATOM 4211 C CA . VAL B 1 223 ? 11.742 5.77 -3.742 1 98.81 223 VAL B CA 1
ATOM 4212 C C . VAL B 1 223 ? 11.625 4.355 -3.182 1 98.81 223 VAL B C 1
ATOM 4214 O O . VAL B 1 223 ? 12.625 3.729 -2.834 1 98.81 223 VAL B O 1
ATOM 4217 N N . LEU B 1 224 ? 10.438 3.855 -3.117 1 98.69 224 LEU B N 1
ATOM 4218 C CA . LEU B 1 224 ? 10.172 2.545 -2.531 1 98.69 224 LEU B CA 1
ATOM 4219 C C . LEU B 1 224 ? 10.977 1.461 -3.238 1 98.69 224 LEU B C 1
ATOM 4221 O O . LEU B 1 224 ? 11.469 0.527 -2.598 1 98.69 224 LEU B O 1
ATOM 4225 N N . SER B 1 225 ? 11.156 1.601 -4.531 1 98 225 SER B N 1
ATOM 4226 C CA . SER B 1 225 ? 11.875 0.605 -5.32 1 98 225 SER B CA 1
ATOM 4227 C C . SER B 1 225 ? 13.344 0.541 -4.93 1 98 225 SER B C 1
ATOM 4229 O O . SER B 1 225 ? 14.031 -0.437 -5.234 1 98 225 SER B O 1
ATOM 4231 N N . GLN B 1 226 ? 13.875 1.581 -4.285 1 98.56 226 GLN B N 1
ATOM 4232 C CA . GLN B 1 226 ? 15.273 1.614 -3.871 1 98.56 226 GLN B CA 1
ATOM 4233 C C . GLN B 1 226 ? 15.438 1.097 -2.445 1 98.56 226 GLN B C 1
ATOM 4235 O O . GLN B 1 226 ? 16.562 0.936 -1.963 1 98.56 226 GLN B O 1
ATOM 4240 N N . MET B 1 227 ? 14.422 0.823 -1.755 1 98.69 227 MET B N 1
ATOM 4241 C CA . MET B 1 227 ? 14.461 0.483 -0.335 1 98.69 227 MET B CA 1
ATOM 4242 C C . MET B 1 227 ? 14.516 -1.027 -0.139 1 98.69 227 MET B C 1
ATOM 4244 O O . MET B 1 227 ? 14.203 -1.79 -1.056 1 98.69 227 MET B O 1
ATOM 4248 N N . PRO B 1 228 ? 14.852 -1.466 1.074 1 98.31 228 PRO B N 1
ATOM 4249 C CA . PRO B 1 228 ? 14.984 -2.9 1.34 1 98.31 228 PRO B CA 1
ATOM 4250 C C . PRO B 1 228 ? 13.656 -3.646 1.234 1 98.31 228 PRO B C 1
ATOM 4252 O O . PRO B 1 228 ? 12.602 -3.021 1.16 1 98.31 228 PRO B O 1
ATOM 4255 N N . ASN B 1 229 ? 13.758 -4.977 1.187 1 96.88 229 ASN B N 1
ATOM 4256 C CA . ASN B 1 229 ? 12.562 -5.812 1.303 1 96.88 229 ASN B CA 1
ATOM 4257 C C . ASN B 1 229 ? 11.766 -5.473 2.555 1 96.88 229 ASN B C 1
ATOM 4259 O O . ASN B 1 229 ? 12.32 -4.977 3.539 1 96.88 229 ASN B O 1
ATOM 4263 N N . ASN B 1 230 ? 10.469 -5.648 2.498 1 97.38 230 ASN B N 1
ATOM 4264 C CA . ASN B 1 230 ? 9.562 -5.461 3.625 1 97.38 230 ASN B CA 1
ATOM 4265 C C . ASN B 1 230 ? 9.414 -3.986 3.988 1 97.38 230 ASN B C 1
ATOM 4267 O O . ASN B 1 230 ? 9.039 -3.654 5.113 1 97.38 230 ASN B O 1
ATOM 4271 N N . SER B 1 231 ? 9.766 -3.09 3.062 1 98.69 231 SER B N 1
ATOM 4272 C CA . SER B 1 231 ? 9.625 -1.658 3.312 1 98.69 231 SER B CA 1
ATOM 4273 C C . SER B 1 231 ? 8.172 -1.217 3.213 1 98.69 231 SER B C 1
ATOM 4275 O O . SER B 1 231 ? 7.391 -1.797 2.453 1 98.69 231 SER B O 1
ATOM 4277 N N . THR B 1 232 ? 7.812 -0.231 3.963 1 98.88 232 THR B N 1
ATOM 4278 C CA . THR B 1 232 ? 6.488 0.38 3.945 1 98.88 232 THR B CA 1
ATOM 4279 C C . THR B 1 232 ? 6.586 1.874 3.648 1 98.88 232 THR B C 1
ATOM 4281 O O . THR B 1 232 ? 7.363 2.59 4.285 1 98.88 232 THR B O 1
ATOM 4284 N N . ALA B 1 233 ? 5.855 2.291 2.654 1 98.88 233 ALA B N 1
ATOM 4285 C CA . ALA B 1 233 ? 5.66 3.721 2.432 1 98.88 233 ALA B CA 1
ATOM 4286 C C . ALA B 1 233 ? 4.387 4.211 3.109 1 98.88 233 ALA B C 1
ATOM 4288 O O . ALA B 1 233 ? 3.293 3.713 2.828 1 98.88 233 ALA B O 1
ATOM 4289 N N . TYR B 1 234 ? 4.531 5.105 4.008 1 98.88 234 TYR B N 1
ATOM 4290 C CA . TYR B 1 234 ? 3.414 5.84 4.594 1 98.88 234 TYR B CA 1
ATOM 4291 C C . TYR B 1 234 ? 3.164 7.141 3.838 1 98.88 234 TYR B C 1
ATOM 4293 O O . TYR B 1 234 ? 3.893 8.117 4.02 1 98.88 234 TYR B O 1
ATOM 4301 N N . VAL B 1 235 ? 2.098 7.172 3.027 1 98.81 235 VAL B N 1
ATOM 4302 C CA . VAL B 1 235 ? 1.721 8.383 2.303 1 98.81 235 VAL B CA 1
ATOM 4303 C C . VAL B 1 235 ? 0.897 9.289 3.211 1 98.81 235 VAL B C 1
ATOM 4305 O O . VAL B 1 235 ? -0.172 8.906 3.688 1 98.81 235 VAL B O 1
ATOM 4308 N N . TYR B 1 236 ? 1.412 10.484 3.453 1 98.38 236 TYR B N 1
ATOM 4309 C CA . TYR B 1 236 ? 0.697 11.352 4.383 1 98.38 236 TYR B CA 1
ATOM 4310 C C . TYR B 1 236 ? 0.404 12.711 3.748 1 98.38 236 TYR B C 1
ATOM 4312 O O . TYR B 1 236 ? -0.249 13.555 4.355 1 98.38 236 TYR B O 1
ATOM 4320 N N . GLY B 1 237 ? 0.884 12.883 2.496 1 97.44 237 GLY B N 1
ATOM 4321 C CA . GLY B 1 237 ? 0.623 14.094 1.737 1 97.44 237 GLY B CA 1
ATOM 4322 C C . GLY B 1 237 ? 0.411 13.844 0.257 1 97.44 237 GLY B C 1
ATOM 4323 O O . GLY B 1 237 ? 0.576 12.711 -0.213 1 97.44 237 GLY B O 1
ATOM 4324 N N . LEU B 1 238 ? 0.04 14.797 -0.494 1 96.19 238 LEU B N 1
ATOM 4325 C CA . LEU B 1 238 ? -0.229 14.711 -1.925 1 96.19 238 LEU B CA 1
ATOM 4326 C C . LEU B 1 238 ? 0.25 15.969 -2.646 1 96.19 238 LEU B C 1
ATOM 4328 O O . LEU B 1 238 ? -0.476 16.531 -3.469 1 96.19 238 LEU B O 1
ATOM 4332 N N . LEU B 1 239 ? 1.409 16.422 -2.275 1 94.19 239 LEU B N 1
ATOM 4333 C CA . LEU B 1 239 ? 1.975 17.688 -2.754 1 94.19 239 LEU B CA 1
ATOM 4334 C C . LEU B 1 239 ? 2.045 17.703 -4.277 1 94.19 239 LEU B C 1
ATOM 4336 O O . LEU B 1 239 ? 1.911 18.766 -4.895 1 94.19 239 LEU B O 1
ATOM 4340 N N . CYS B 1 240 ? 2.213 16.5 -4.867 1 92.69 240 CYS B N 1
ATOM 4341 C CA . CYS B 1 240 ? 2.334 16.453 -6.316 1 92.69 240 CYS B CA 1
ATOM 4342 C C . CYS B 1 240 ? 0.963 16.469 -6.984 1 92.69 240 CYS B C 1
ATOM 4344 O O . CYS B 1 240 ? 0.841 16.844 -8.148 1 92.69 240 CYS B O 1
ATOM 4346 N N . GLY B 1 241 ? 0.003 16 -6.312 1 93.69 241 GLY B N 1
ATOM 4347 C CA . GLY B 1 241 ? -1.365 16.062 -6.801 1 93.69 241 GLY B CA 1
ATOM 4348 C C . GLY B 1 241 ? -1.711 14.914 -7.738 1 93.69 241 GLY B C 1
ATOM 4349 O O . GLY B 1 241 ? -2.775 14.914 -8.359 1 93.69 241 GLY B O 1
ATOM 4350 N N . GLN B 1 242 ? -0.823 14 -7.922 1 96.44 242 GLN B N 1
ATOM 4351 C CA . GLN B 1 242 ? -1.054 12.852 -8.797 1 96.44 242 GLN B CA 1
ATOM 4352 C C . GLN B 1 242 ? -1.155 11.555 -7.988 1 96.44 242 GLN B C 1
ATOM 4354 O O . GLN B 1 242 ? -0.733 11.508 -6.828 1 96.44 242 GLN B O 1
ATOM 4359 N N . ASP B 1 243 ? -1.732 10.578 -8.609 1 98.12 243 ASP B N 1
ATOM 4360 C CA . ASP B 1 243 ? -1.85 9.266 -7.969 1 98.12 243 ASP B CA 1
ATOM 4361 C C . ASP B 1 243 ? -0.475 8.641 -7.742 1 98.12 243 ASP B C 1
ATOM 4363 O O . ASP B 1 243 ? 0.425 8.789 -8.57 1 98.12 243 ASP B O 1
ATOM 4367 N N . SER B 1 244 ? -0.359 7.973 -6.617 1 98.44 244 SER B N 1
ATOM 4368 C CA . SER B 1 244 ? 0.87 7.238 -6.34 1 98.44 244 SER B CA 1
ATOM 4369 C C . SER B 1 244 ? 1.019 6.039 -7.273 1 98.44 244 SER B C 1
ATOM 4371 O O . SER B 1 244 ? 0.082 5.254 -7.441 1 98.44 244 SER B O 1
ATOM 4373 N N . SER B 1 245 ? 2.131 5.953 -7.895 1 98.31 245 SER B N 1
ATOM 4374 C CA . SER B 1 245 ? 2.463 4.836 -8.773 1 98.31 245 SER B CA 1
ATOM 4375 C C . SER B 1 245 ? 3.48 3.904 -8.125 1 98.31 245 SER B C 1
ATOM 4377 O O . SER B 1 245 ? 4.543 4.348 -7.684 1 98.31 245 SER B O 1
ATOM 4379 N N . VAL B 1 246 ? 3.176 2.592 -8.023 1 98.44 246 VAL B N 1
ATOM 4380 C CA . VAL B 1 246 ? 4.051 1.634 -7.352 1 98.44 246 VAL B CA 1
ATOM 4381 C C . VAL B 1 246 ? 4.172 0.367 -8.195 1 98.44 246 VAL B C 1
ATOM 4383 O O . VAL B 1 246 ? 3.191 -0.087 -8.789 1 98.44 246 VAL B O 1
ATOM 4386 N N . SER B 1 247 ? 5.312 -0.196 -8.258 1 98 247 SER B N 1
ATOM 4387 C CA . SER B 1 247 ? 5.582 -1.401 -9.039 1 98 247 SER B CA 1
ATOM 4388 C C . SER B 1 247 ? 4.945 -2.629 -8.391 1 98 247 SER B C 1
ATOM 4390 O O . SER B 1 247 ? 5.328 -3.025 -7.289 1 98 247 SER B O 1
ATOM 4392 N N . PRO B 1 248 ? 3.99 -3.234 -9.109 1 97.75 248 PRO B N 1
ATOM 4393 C CA . PRO B 1 248 ? 3.447 -4.477 -8.555 1 97.75 248 PRO B CA 1
ATOM 4394 C C . PRO B 1 248 ? 4.512 -5.555 -8.367 1 97.75 248 PRO B C 1
ATOM 4396 O O . PRO B 1 248 ? 4.422 -6.363 -7.441 1 97.75 248 PRO B O 1
ATOM 4399 N N . THR B 1 249 ? 5.523 -5.559 -9.227 1 97.44 249 THR B N 1
ATOM 4400 C CA . THR B 1 249 ? 6.637 -6.492 -9.094 1 97.44 249 THR B CA 1
ATOM 4401 C C . THR B 1 249 ? 7.316 -6.332 -7.734 1 97.44 249 THR B C 1
ATOM 4403 O O . THR B 1 249 ? 7.543 -7.316 -7.027 1 97.44 249 THR B O 1
ATOM 4406 N N . GLU B 1 250 ? 7.594 -5.098 -7.348 1 97 250 GLU B N 1
ATOM 4407 C CA . GLU B 1 250 ? 8.25 -4.832 -6.07 1 97 250 GLU B CA 1
ATOM 4408 C C . GLU B 1 250 ? 7.328 -5.145 -4.898 1 97 250 GLU B C 1
ATOM 4410 O O . GLU B 1 250 ? 7.766 -5.699 -3.885 1 97 250 GLU B O 1
ATOM 4415 N N . LEU B 1 251 ? 6.059 -4.758 -5.043 1 98.19 251 LEU B N 1
ATOM 4416 C CA . LEU B 1 251 ? 5.098 -5.09 -3.996 1 98.19 251 LEU B CA 1
ATOM 4417 C C . LEU B 1 251 ? 5.105 -6.59 -3.705 1 98.19 251 LEU B C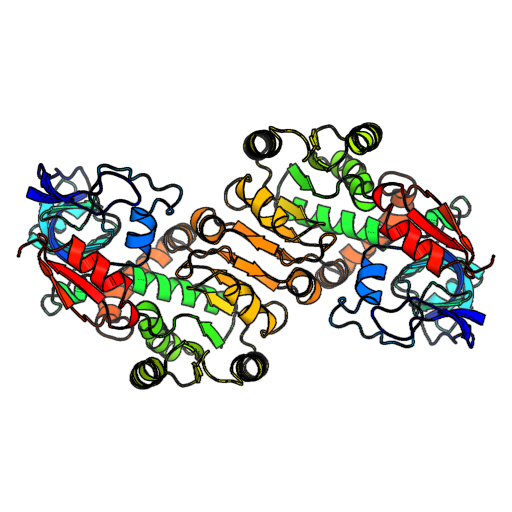 1
ATOM 4419 O O . LEU B 1 251 ? 5.176 -7 -2.545 1 98.19 251 LEU B O 1
ATOM 4423 N N . ILE B 1 252 ? 5.051 -7.363 -4.766 1 97.94 252 ILE B N 1
ATOM 4424 C CA . ILE B 1 252 ? 4.871 -8.805 -4.66 1 97.94 252 ILE B CA 1
ATOM 4425 C C . ILE B 1 252 ? 6.168 -9.453 -4.18 1 97.94 252 ILE B C 1
ATOM 4427 O O . ILE B 1 252 ? 6.176 -10.172 -3.172 1 97.94 252 ILE B O 1
ATOM 4431 N N . PHE B 1 253 ? 7.316 -9.133 -4.797 1 96.75 253 PHE B N 1
ATOM 4432 C CA . PHE B 1 253 ? 8.516 -9.945 -4.621 1 96.75 253 PHE B CA 1
ATOM 4433 C C . PHE B 1 253 ? 9.391 -9.383 -3.51 1 96.75 253 PHE B C 1
ATOM 4435 O O . PHE B 1 253 ? 10.289 -10.062 -3.012 1 96.75 253 PHE B O 1
ATOM 4442 N N . ARG B 1 254 ? 9.125 -8.148 -3.104 1 96.75 254 ARG B N 1
ATOM 4443 C CA . ARG B 1 254 ? 9.906 -7.562 -2.016 1 96.75 254 ARG B CA 1
ATOM 4444 C C . ARG B 1 254 ? 9.031 -7.332 -0.785 1 96.75 254 ARG B C 1
ATOM 4446 O O . ARG B 1 254 ? 9.484 -6.73 0.193 1 96.75 254 ARG B O 1
ATOM 4453 N N . ASN B 1 255 ? 7.809 -7.82 -0.85 1 97 255 ASN B N 1
ATOM 4454 C CA . ASN B 1 255 ? 6.875 -7.707 0.264 1 97 255 ASN B CA 1
ATOM 4455 C C . ASN B 1 255 ? 6.758 -6.27 0.753 1 97 255 ASN B C 1
ATOM 4457 O O . ASN B 1 255 ? 6.914 -5.996 1.945 1 97 255 ASN B O 1
ATOM 4461 N N . GLN B 1 256 ? 6.535 -5.379 -0.137 1 98.38 256 GLN B N 1
ATOM 4462 C CA . GLN B 1 256 ? 6.434 -3.963 0.201 1 98.38 256 GLN B CA 1
ATOM 4463 C C . GLN B 1 256 ? 4.98 -3.547 0.393 1 98.38 256 GLN B C 1
ATOM 4465 O O . GLN B 1 256 ? 4.066 -4.246 -0.043 1 98.38 256 GLN B O 1
ATOM 4470 N N . THR B 1 257 ? 4.754 -2.49 1.104 1 98.81 257 THR B N 1
ATOM 4471 C CA . THR B 1 257 ? 3.43 -1.983 1.458 1 98.81 257 THR B CA 1
ATOM 4472 C C . THR B 1 257 ? 3.354 -0.475 1.241 1 98.81 257 THR B C 1
ATOM 4474 O O . THR B 1 257 ? 4.32 0.244 1.496 1 98.81 257 THR B O 1
ATOM 4477 N N . VAL B 1 258 ? 2.258 -0.018 0.712 1 98.88 258 VAL B N 1
ATOM 4478 C CA . VAL B 1 258 ? 1.915 1.398 0.654 1 98.88 258 VAL B CA 1
ATOM 4479 C C . VAL B 1 258 ? 0.628 1.652 1.438 1 98.88 258 VAL B C 1
ATOM 4481 O O . VAL B 1 258 ? -0.377 0.969 1.229 1 98.88 258 VAL B O 1
ATOM 4484 N N . LYS B 1 259 ? 0.614 2.496 2.322 1 98.19 259 LYS B N 1
ATOM 4485 C CA . LYS B 1 259 ? -0.581 2.816 3.098 1 98.19 259 LYS B CA 1
ATOM 4486 C C . LYS B 1 259 ? -0.626 4.301 3.451 1 98.19 259 LYS B C 1
ATOM 4488 O O . LYS B 1 259 ? 0.373 5.008 3.309 1 98.19 259 LYS B O 1
ATOM 4493 N N . GLY B 1 260 ? -1.781 4.773 3.922 1 98.19 260 GLY B N 1
ATOM 4494 C CA . GLY B 1 260 ? -1.941 6.16 4.332 1 98.19 260 GLY B CA 1
ATOM 4495 C C . GLY B 1 260 ? -1.555 6.398 5.781 1 98.19 260 GLY B C 1
ATOM 4496 O O . GLY B 1 260 ? -1.543 5.469 6.59 1 98.19 260 GLY B O 1
ATOM 4497 N N . PHE B 1 261 ? -1.175 7.602 6.086 1 98.12 261 PHE B N 1
ATOM 4498 C CA . PHE B 1 261 ? -1.033 8.078 7.457 1 98.12 261 PHE B CA 1
ATOM 4499 C C . PHE B 1 261 ? -1.782 9.383 7.656 1 98.12 261 PHE B C 1
ATOM 4501 O O . PHE B 1 261 ? -1.546 10.359 6.934 1 98.12 261 PHE B O 1
ATOM 4508 N N . LEU B 1 262 ? -2.646 9.406 8.508 1 97.06 262 LEU B N 1
ATOM 4509 C CA . LEU B 1 262 ? -3.414 10.594 8.875 1 97.06 262 LEU B CA 1
ATOM 4510 C C . LEU B 1 262 ? -3.395 10.812 10.383 1 97.06 262 LEU B C 1
ATOM 4512 O O . LEU B 1 262 ? -3.697 9.891 11.148 1 97.06 262 LEU B O 1
ATOM 4516 N N . LEU B 1 263 ? -3.037 12 10.781 1 95.81 263 LEU B N 1
ATOM 4517 C CA . LEU B 1 263 ? -2.953 12.328 12.195 1 95.81 263 LEU B CA 1
ATOM 4518 C C . LEU B 1 263 ? -4.238 11.945 12.922 1 95.81 263 LEU B C 1
ATOM 4520 O O . LEU B 1 263 ? -4.195 11.328 13.992 1 95.81 263 LEU B O 1
ATOM 4524 N N . GLY B 1 264 ? -5.387 12.359 12.328 1 92.62 264 GLY B N 1
ATOM 4525 C CA . GLY B 1 264 ? -6.664 12.047 12.953 1 92.62 264 GLY B CA 1
ATOM 4526 C C . GLY B 1 264 ? -6.867 10.562 13.195 1 92.62 264 GLY B C 1
ATOM 4527 O O . GLY B 1 264 ? -7.352 10.164 14.25 1 92.62 264 GLY B O 1
ATOM 4528 N N . ASN B 1 265 ? -6.523 9.758 12.227 1 93.56 265 ASN B N 1
ATOM 4529 C CA . ASN B 1 265 ? -6.641 8.312 12.367 1 93.56 265 ASN B CA 1
ATOM 4530 C C . ASN B 1 265 ? -5.695 7.773 13.438 1 93.56 265 ASN B C 1
ATOM 4532 O O . ASN B 1 265 ? -6.07 6.898 14.219 1 93.56 265 ASN B O 1
ATOM 4536 N N . TRP B 1 266 ? -4.477 8.266 13.461 1 94.62 266 TRP B N 1
ATOM 4537 C CA . TRP B 1 266 ? -3.514 7.84 14.477 1 94.62 266 TRP B CA 1
ATOM 4538 C C . TRP B 1 266 ? -4.012 8.18 15.875 1 94.62 266 TRP B C 1
ATOM 4540 O O . TRP B 1 266 ? -3.977 7.34 16.781 1 94.62 266 TRP B O 1
ATOM 4550 N N . LEU B 1 267 ? -4.523 9.383 16.031 1 92.62 267 LEU B N 1
ATOM 4551 C CA . LEU B 1 267 ? -5.02 9.82 17.344 1 92.62 267 LEU B CA 1
ATOM 4552 C C . LEU B 1 267 ? -6.176 8.945 17.797 1 92.62 267 LEU B C 1
ATOM 4554 O O . LEU B 1 267 ? -6.332 8.703 19 1 92.62 267 LEU B O 1
ATOM 4558 N N . GLN B 1 268 ? -6.93 8.516 16.906 1 91.94 268 GLN B N 1
ATOM 4559 C CA . GLN B 1 268 ? -8.062 7.66 17.234 1 91.94 268 GLN B CA 1
ATOM 4560 C C . GLN B 1 268 ? -7.605 6.242 17.578 1 91.94 268 GLN B C 1
ATOM 4562 O O . GLN B 1 268 ? -8.305 5.508 18.266 1 91.94 268 GLN B O 1
ATOM 4567 N N . SER B 1 269 ? -6.5 5.895 17.047 1 92.25 269 SER B N 1
ATOM 4568 C CA . SER B 1 269 ? -6.039 4.516 17.172 1 92.25 269 SER B CA 1
ATOM 4569 C C . SER B 1 269 ? -5.273 4.301 18.469 1 92.25 269 SER B C 1
ATOM 4571 O O . SER B 1 269 ? -5.055 3.16 18.875 1 92.25 269 SER B O 1
ATOM 4573 N N . ILE B 1 270 ? -4.875 5.336 19.141 1 91.81 270 ILE B N 1
ATOM 4574 C CA . ILE B 1 270 ? -4.016 5.176 20.312 1 91.81 270 ILE B CA 1
ATOM 4575 C C . ILE B 1 270 ? -4.844 5.324 21.578 1 91.81 270 ILE B C 1
ATOM 4577 O O . ILE B 1 270 ? -5.965 5.836 21.547 1 91.81 270 ILE B O 1
ATOM 4581 N N . SER B 1 271 ? -4.32 4.902 22.703 1 93.69 271 SER B N 1
ATOM 4582 C CA . SER B 1 271 ? -5.004 4.965 24 1 93.69 271 SER B CA 1
ATOM 4583 C C . SER B 1 271 ? -5.16 6.406 24.469 1 93.69 271 SER B C 1
ATOM 4585 O O . SER B 1 271 ? -4.352 7.27 24.125 1 93.69 271 SER B O 1
ATOM 4587 N N . PRO B 1 272 ? -6.223 6.617 25.203 1 90.44 272 PRO B N 1
ATOM 4588 C CA . PRO B 1 272 ? -6.383 7.953 25.797 1 90.44 272 PRO B CA 1
ATOM 4589 C C . PRO B 1 272 ? -5.16 8.398 26.594 1 90.44 272 PRO B C 1
ATOM 4591 O O . PRO B 1 272 ? -4.832 9.586 26.609 1 90.44 272 PRO B O 1
ATOM 4594 N N . GLU B 1 273 ? -4.539 7.457 27.172 1 92.38 273 GLU B N 1
ATOM 4595 C CA . GLU B 1 273 ? -3.352 7.766 27.953 1 92.38 273 GLU B CA 1
ATOM 4596 C C . GLU B 1 273 ? -2.217 8.273 27.062 1 92.38 273 GLU B C 1
ATOM 4598 O O . GLU B 1 273 ? -1.592 9.289 27.375 1 92.38 273 GLU B O 1
ATOM 4603 N N . LEU B 1 274 ? -2.037 7.582 26 1 90.81 274 LEU B N 1
ATOM 4604 C CA . LEU B 1 274 ? -0.984 8 25.094 1 90.81 274 LEU B CA 1
ATOM 4605 C C . LEU B 1 274 ? -1.316 9.352 24.469 1 90.81 274 LEU B C 1
ATOM 4607 O O . LEU B 1 274 ? -0.426 10.18 24.25 1 90.81 274 LEU B O 1
ATOM 4611 N N . LYS B 1 275 ? -2.531 9.5 24.141 1 89.31 275 LYS B N 1
ATOM 4612 C CA . LYS B 1 275 ? -2.969 10.789 23.594 1 89.31 275 LYS B CA 1
ATOM 4613 C C . LYS B 1 275 ? -2.676 11.922 24.578 1 89.31 275 LYS B C 1
ATOM 4615 O O . LYS B 1 275 ? -2.1 12.945 24.188 1 89.31 275 LYS B O 1
ATOM 4620 N N . LYS B 1 276 ? -3.021 11.711 25.797 1 85.75 276 LYS B N 1
ATOM 4621 C CA . LYS B 1 276 ? -2.787 12.711 26.844 1 85.75 276 LYS B CA 1
ATOM 4622 C C . LYS B 1 276 ? -1.296 12.984 27.016 1 85.75 276 LYS B C 1
ATOM 4624 O O . LYS B 1 276 ? -0.876 14.141 27.094 1 85.75 276 LYS B O 1
ATOM 4629 N N . GLN B 1 277 ? -0.56 11.93 27 1 88.25 277 GLN B N 1
ATOM 4630 C CA . GLN B 1 277 ? 0.886 12.062 27.141 1 88.25 277 GLN B CA 1
ATOM 4631 C C . GLN B 1 277 ? 1.481 12.852 25.984 1 88.25 277 GLN B C 1
ATOM 4633 O O . GLN B 1 277 ? 2.377 13.68 26.188 1 88.25 277 GLN B O 1
ATOM 4638 N N . SER B 1 278 ? 0.948 12.57 24.844 1 88.94 278 SER B N 1
ATOM 4639 C CA . SER B 1 278 ? 1.441 13.258 23.656 1 88.94 278 SER B CA 1
ATOM 4640 C C . SER B 1 278 ? 1.124 14.75 23.703 1 88.94 278 SER B C 1
ATOM 4642 O O . SER B 1 278 ? 1.964 15.586 23.359 1 88.94 278 SER B O 1
ATOM 4644 N N . LEU B 1 279 ? 0.015 15.102 24.188 1 84.12 279 LEU B N 1
ATOM 4645 C CA . LEU B 1 279 ? -0.406 16.5 24.281 1 84.12 279 LEU B CA 1
ATOM 4646 C C . LEU B 1 279 ? 0.376 17.219 25.375 1 84.12 279 LEU B C 1
ATOM 4648 O O . LEU B 1 279 ? 0.764 18.375 25.188 1 84.12 279 LEU B O 1
ATOM 4652 N N . GLU B 1 280 ? 0.621 16.547 26.438 1 82.12 280 GLU B N 1
ATOM 4653 C CA . GLU B 1 280 ? 1.346 17.156 27.547 1 82.12 280 GLU B CA 1
ATOM 4654 C C . GLU B 1 280 ? 2.789 17.469 27.172 1 82.12 280 GLU B C 1
ATOM 4656 O O . GLU B 1 280 ? 3.354 18.469 27.609 1 82.12 280 GLU B O 1
ATOM 4661 N N . LYS B 1 281 ? 3.305 16.625 26.359 1 84.12 281 LYS B N 1
ATOM 4662 C CA . LYS B 1 281 ? 4.695 16.781 25.938 1 84.12 281 LYS B CA 1
ATOM 4663 C C . LYS B 1 281 ? 4.844 17.969 24.969 1 84.12 281 LYS B C 1
ATOM 4665 O O . LYS B 1 281 ? 5.934 18.516 24.828 1 84.12 281 LYS B O 1
ATOM 4670 N N . LEU B 1 282 ? 3.779 18.359 24.406 1 88 282 LEU B N 1
ATOM 4671 C CA . LEU B 1 282 ? 3.842 19.344 23.344 1 88 282 LEU B CA 1
ATOM 4672 C C . LEU B 1 282 ? 4.254 20.719 23.891 1 88 282 LEU B C 1
ATOM 4674 O O . LEU B 1 282 ? 4.98 21.453 23.234 1 88 282 LEU B O 1
ATOM 4678 N N . GLN B 1 283 ? 3.865 21.047 25.109 1 81.06 283 GLN B N 1
ATOM 4679 C CA . GLN B 1 283 ? 4.16 22.344 25.688 1 81.06 283 GLN B CA 1
ATOM 4680 C C . GLN B 1 283 ? 5.664 22.609 25.734 1 81.06 283 GLN B C 1
ATOM 4682 O O . GLN B 1 283 ? 6.117 23.719 25.422 1 81.06 283 GLN B O 1
ATOM 4687 N N . LYS B 1 284 ? 6.375 21.578 26.031 1 83.62 284 LYS B N 1
ATOM 4688 C CA . LYS B 1 284 ? 7.828 21.703 26.109 1 83.62 284 LYS B CA 1
ATOM 4689 C C . LYS B 1 284 ? 8.453 21.609 24.719 1 83.62 284 LYS B C 1
ATOM 4691 O O . LYS B 1 284 ? 9.391 22.344 24.391 1 83.62 284 LYS B O 1
ATOM 4696 N N . LEU B 1 285 ? 7.914 20.891 23.922 1 90.62 285 LEU B N 1
ATOM 4697 C CA . LEU B 1 285 ? 8.523 20.531 22.656 1 90.62 285 LEU B CA 1
ATOM 4698 C C . LEU B 1 285 ? 8.359 21.672 21.641 1 90.62 285 LEU B C 1
ATOM 4700 O O . LEU B 1 285 ? 9.203 21.844 20.75 1 90.62 285 LEU B O 1
ATOM 4704 N N . ILE B 1 286 ? 7.348 22.469 21.781 1 89.56 286 ILE B N 1
ATOM 4705 C CA . ILE B 1 286 ? 7.094 23.516 20.812 1 89.56 286 ILE B CA 1
ATOM 4706 C C . ILE B 1 286 ? 8.086 24.656 21.016 1 89.56 286 ILE B C 1
ATOM 4708 O O . ILE B 1 286 ? 8.188 25.562 20.172 1 89.56 286 ILE B O 1
ATOM 4712 N N . LYS B 1 287 ? 8.805 24.609 22.078 1 88.94 287 LYS B N 1
ATOM 4713 C CA . LYS B 1 287 ? 9.844 25.594 22.328 1 88.94 287 LYS B CA 1
ATOM 4714 C C . LYS B 1 287 ? 11.219 25.047 21.969 1 88.94 287 LYS B C 1
ATOM 4716 O O . LYS B 1 287 ? 12.219 25.766 22.016 1 88.94 287 LYS B O 1
ATOM 4721 N N . THR B 1 288 ? 11.289 23.766 21.594 1 92.12 288 THR B N 1
ATOM 4722 C CA . THR B 1 288 ? 12.562 23.109 21.328 1 92.12 288 THR B CA 1
ATOM 4723 C C . THR B 1 288 ? 12.516 22.328 20.016 1 92.12 288 THR B C 1
ATOM 4725 O O . THR B 1 288 ? 12.508 22.922 18.938 1 92.12 288 THR B O 1
ATOM 4728 N N . ASP B 1 289 ? 12.391 20.984 20.125 1 94.25 289 ASP B N 1
ATOM 4729 C CA . ASP B 1 289 ? 12.562 20.094 18.984 1 94.25 289 ASP B CA 1
ATOM 4730 C C . ASP B 1 289 ? 11.445 20.297 17.953 1 94.25 289 ASP B C 1
ATOM 4732 O O . ASP B 1 289 ? 11.633 20.047 16.766 1 94.25 289 ASP B O 1
ATOM 4736 N N . LEU B 1 290 ? 10.312 20.797 18.422 1 95.62 290 LEU B N 1
ATOM 4737 C CA . LEU B 1 290 ? 9.164 20.875 17.531 1 95.62 290 LEU B CA 1
ATOM 4738 C C . LEU B 1 290 ? 8.766 22.328 17.281 1 95.62 290 LEU B C 1
ATOM 4740 O O . LEU B 1 290 ? 7.613 22.609 16.953 1 95.62 290 LEU B O 1
ATOM 4744 N N . LYS B 1 291 ? 9.711 23.203 17.453 1 93.81 291 LYS B N 1
ATOM 4745 C CA . LYS B 1 291 ? 9.477 24.625 17.234 1 93.81 291 LYS B CA 1
ATOM 4746 C C . LYS B 1 291 ? 9.281 24.922 15.742 1 93.81 291 LYS B C 1
ATOM 4748 O O . LYS B 1 291 ? 9.961 24.328 14.898 1 93.81 291 LYS B O 1
ATOM 4753 N N . SER B 1 292 ? 8.398 25.828 15.438 1 93.94 292 SER B N 1
ATOM 4754 C CA . SER B 1 292 ? 8.156 26.25 14.062 1 93.94 292 SER B CA 1
ATOM 4755 C C . SER B 1 292 ? 8.914 27.531 13.742 1 93.94 292 SER B C 1
ATOM 4757 O O . SER B 1 292 ? 9.055 28.406 14.602 1 93.94 292 SER B O 1
ATOM 4759 N N . GLU B 1 293 ? 9.391 27.609 12.531 1 93.31 293 GLU B N 1
ATOM 4760 C CA . GLU B 1 293 ? 9.93 28.859 12.008 1 93.31 293 GLU B CA 1
ATOM 4761 C C . GLU B 1 293 ? 8.875 29.609 11.203 1 93.31 293 GLU B C 1
ATOM 4763 O O . GLU B 1 293 ? 8.25 29.047 10.305 1 93.31 293 GLU B O 1
ATOM 4768 N N . ILE B 1 294 ? 8.727 30.844 11.547 1 95.94 294 ILE B N 1
ATOM 4769 C CA . ILE B 1 294 ? 7.727 31.672 10.883 1 95.94 294 ILE B CA 1
ATOM 4770 C C . ILE B 1 294 ? 8.391 32.469 9.773 1 95.94 294 ILE B C 1
ATOM 4772 O O . ILE B 1 294 ? 9.367 33.188 10.016 1 95.94 294 ILE B O 1
ATOM 4776 N N . SER B 1 295 ? 7.848 32.375 8.578 1 95.44 295 SER B N 1
ATOM 4777 C CA . SER B 1 295 ? 8.438 33.062 7.441 1 95.44 295 SER B CA 1
ATOM 4778 C C . SER B 1 295 ? 7.73 34.375 7.176 1 95.44 295 SER B C 1
ATOM 4780 O O . SER B 1 295 ? 8.375 35.375 6.836 1 95.44 295 SER B O 1
ATOM 4782 N N . LYS B 1 296 ? 6.438 34.344 7.254 1 97.62 296 LYS B N 1
ATOM 4783 C CA . LYS B 1 296 ? 5.66 35.562 6.918 1 97.62 296 LYS B CA 1
ATOM 4784 C C . LYS B 1 296 ? 4.363 35.594 7.719 1 97.62 296 LYS B C 1
ATOM 4786 O O . LYS B 1 296 ? 3.873 34.562 8.18 1 97.62 296 LYS B O 1
ATOM 4791 N N . GLU B 1 297 ? 3.885 36.812 7.875 1 98.44 297 GLU B N 1
ATOM 4792 C CA . GLU B 1 297 ? 2.594 37.094 8.5 1 98.44 297 GLU B CA 1
ATOM 4793 C C . GLU B 1 297 ? 1.718 37.969 7.594 1 98.44 297 GLU B C 1
ATOM 4795 O O . GLU B 1 297 ? 2.211 38.875 6.945 1 98.44 297 GLU B O 1
ATOM 4800 N N . TYR B 1 298 ? 0.486 37.625 7.461 1 98.69 298 TYR B N 1
ATOM 4801 C CA . TYR B 1 298 ? -0.488 38.375 6.688 1 98.69 298 TYR B CA 1
ATOM 4802 C C . TYR B 1 298 ? -1.699 38.75 7.539 1 98.69 298 TYR B C 1
ATOM 4804 O O . TYR B 1 298 ? -2.074 38 8.445 1 98.69 298 TYR B O 1
ATOM 4812 N N . SER B 1 299 ? -2.307 39.875 7.25 1 98.44 299 SER B N 1
ATOM 4813 C CA . SER B 1 299 ? -3.602 40.219 7.844 1 98.44 299 SER B CA 1
ATOM 4814 C C . SER B 1 299 ? -4.699 39.281 7.297 1 98.44 299 SER B C 1
ATOM 4816 O O . SER B 1 299 ? -4.516 38.656 6.27 1 98.44 299 SER B O 1
ATOM 4818 N N . LEU B 1 300 ? -5.738 39.219 8.039 1 98 300 LEU B N 1
ATOM 4819 C CA . LEU B 1 300 ? -6.895 38.469 7.594 1 98 300 LEU B CA 1
ATOM 4820 C C . LEU B 1 300 ? -7.367 38.938 6.227 1 98 300 LEU B C 1
ATOM 4822 O O . LEU B 1 300 ? -7.75 38.125 5.379 1 98 300 LEU B O 1
ATOM 4826 N N . GLN B 1 301 ? -7.395 40.219 6.023 1 97.81 301 GLN B N 1
ATOM 4827 C CA . GLN B 1 301 ? -7.828 40.812 4.766 1 97.81 301 GLN B CA 1
ATOM 4828 C C . GLN B 1 301 ? -6.98 40.312 3.6 1 97.81 301 GLN B C 1
ATOM 4830 O O . GLN B 1 301 ? -7.488 40.125 2.488 1 97.81 301 GLN B O 1
ATOM 4835 N N . ASP B 1 302 ? -5.746 40.031 3.859 1 98.25 302 ASP B N 1
ATOM 4836 C CA . ASP B 1 302 ? -4.816 39.562 2.836 1 98.25 302 ASP B CA 1
ATOM 4837 C C . ASP B 1 302 ? -4.715 38.031 2.85 1 98.25 302 ASP B C 1
ATOM 4839 O O . ASP B 1 302 ? -3.711 37.469 2.404 1 98.25 302 ASP B O 1
ATOM 4843 N N . GLY B 1 303 ? -5.715 37.406 3.432 1 98.06 303 GLY B N 1
ATOM 4844 C CA . GLY B 1 303 ? -5.676 35.969 3.629 1 98.06 303 GLY B CA 1
ATOM 4845 C C . GLY B 1 303 ? -5.508 35.188 2.336 1 98.06 303 GLY B C 1
ATOM 4846 O O . GLY B 1 303 ? -4.785 34.219 2.295 1 98.06 303 GLY B O 1
ATOM 4847 N N . GLN B 1 304 ? -6.168 35.594 1.291 1 98 304 GLN B N 1
ATOM 4848 C CA . GLN B 1 304 ? -6.047 34.938 0.008 1 98 304 GLN B CA 1
ATOM 4849 C C . GLN B 1 304 ? -4.621 35 -0.526 1 98 304 GLN B C 1
ATOM 4851 O O . GLN B 1 304 ? -4.09 34.031 -1.052 1 98 304 GLN B O 1
ATOM 4856 N N . GLN B 1 305 ? -4.047 36.156 -0.411 1 98.25 305 GLN B N 1
ATOM 4857 C CA . GLN B 1 305 ? -2.65 36.344 -0.803 1 98.25 305 GLN B CA 1
ATOM 4858 C C . GLN B 1 305 ? -1.729 35.438 0.018 1 98.25 305 GLN B C 1
ATOM 4860 O O . GLN B 1 305 ? -0.756 34.906 -0.506 1 98.25 305 GLN B O 1
ATOM 4865 N N . ALA B 1 306 ? -2.004 35.375 1.288 1 98.5 306 ALA B N 1
ATOM 4866 C CA . ALA B 1 306 ? -1.222 34.5 2.176 1 98.5 306 ALA B CA 1
ATOM 4867 C C . ALA B 1 306 ? -1.254 33.062 1.708 1 98.5 306 ALA B C 1
ATOM 4869 O O . ALA B 1 306 ? -0.218 32.406 1.657 1 98.5 306 ALA B O 1
ATOM 4870 N N . ILE B 1 307 ? -2.428 32.594 1.375 1 98.31 307 ILE B N 1
ATOM 4871 C CA . ILE B 1 307 ? -2.633 31.219 0.935 1 98.31 307 ILE B CA 1
ATOM 4872 C C . ILE B 1 307 ? -1.873 30.969 -0.367 1 98.31 307 ILE B C 1
ATOM 4874 O O . ILE B 1 307 ? -1.192 29.953 -0.515 1 98.31 307 ILE B O 1
ATOM 4878 N N . GLU B 1 308 ? -1.914 31.875 -1.279 1 97.88 308 GLU B N 1
ATOM 4879 C CA . GLU B 1 308 ? -1.198 31.766 -2.547 1 97.88 308 GLU B CA 1
ATOM 4880 C C . GLU B 1 308 ? 0.312 31.766 -2.33 1 97.88 308 GLU B C 1
ATOM 4882 O O . GLU B 1 308 ? 1.029 30.969 -2.936 1 97.88 308 GLU B O 1
ATOM 4887 N N . TYR B 1 309 ? 0.706 32.719 -1.49 1 98 309 TYR B N 1
ATOM 4888 C CA . TYR B 1 309 ? 2.131 32.781 -1.187 1 98 309 TYR B CA 1
ATOM 4889 C C . TYR B 1 309 ? 2.627 31.469 -0.603 1 98 309 TYR B C 1
ATOM 4891 O O . TYR B 1 309 ? 3.645 30.922 -1.045 1 98 309 TYR B O 1
ATOM 4899 N N . TYR B 1 310 ? 1.924 30.984 0.377 1 97.5 310 TYR B N 1
ATOM 4900 C CA . TYR B 1 310 ? 2.316 29.75 1.043 1 97.5 310 TYR B CA 1
ATOM 4901 C C . TYR B 1 310 ? 2.414 28.594 0.045 1 97.5 310 TYR B C 1
ATOM 4903 O O . TYR B 1 310 ? 3.385 27.844 0.059 1 97.5 310 TYR B O 1
ATOM 4911 N N . SER B 1 311 ? 1.45 28.453 -0.802 1 95.56 311 SER B N 1
ATOM 4912 C CA . SER B 1 311 ? 1.384 27.359 -1.755 1 95.56 311 SER B CA 1
ATOM 4913 C C . SER B 1 311 ? 2.617 27.328 -2.65 1 95.56 311 SER B C 1
ATOM 4915 O O . SER B 1 311 ? 3.016 26.266 -3.131 1 95.56 311 SER B O 1
ATOM 4917 N N . LYS B 1 312 ? 3.271 28.453 -2.799 1 94.62 312 LYS B N 1
ATOM 4918 C CA . LYS B 1 312 ? 4.418 28.562 -3.699 1 94.62 312 LYS B CA 1
ATOM 4919 C C . LYS B 1 312 ? 5.73 28.547 -2.924 1 94.62 312 LYS B C 1
ATOM 4921 O O . LYS B 1 312 ? 6.805 28.422 -3.516 1 94.62 312 LYS B O 1
ATOM 4926 N N . ASN B 1 313 ? 5.629 28.672 -1.583 1 94.12 313 ASN B N 1
ATOM 4927 C CA . ASN B 1 313 ? 6.832 28.859 -0.782 1 94.12 313 ASN B CA 1
ATOM 4928 C C . ASN B 1 313 ? 6.809 28 0.473 1 94.12 313 ASN B C 1
ATOM 4930 O O . ASN B 1 313 ? 7.191 28.453 1.553 1 94.12 313 ASN B O 1
ATOM 4934 N N . MET B 1 314 ? 6.434 26.812 0.347 1 91.12 314 MET B N 1
ATOM 4935 C CA . MET B 1 314 ? 6.148 25.938 1.48 1 91.12 314 MET B CA 1
ATOM 4936 C C . MET B 1 314 ? 7.422 25.625 2.264 1 91.12 314 MET B C 1
ATOM 4938 O O . MET B 1 314 ? 7.371 25.391 3.473 1 91.12 314 MET B O 1
ATOM 4942 N N . SER B 1 315 ? 8.539 25.672 1.63 1 90.75 315 SER B N 1
ATOM 4943 C CA . SER B 1 315 ? 9.781 25.281 2.305 1 90.75 315 SER B CA 1
ATOM 4944 C C . SER B 1 315 ? 10.398 26.484 3.031 1 90.75 315 SER B C 1
ATOM 4946 O O . SER B 1 315 ? 11.398 26.328 3.732 1 90.75 315 SER B O 1
ATOM 4948 N N . GLN B 1 316 ? 9.812 27.656 2.955 1 92.12 316 GLN B N 1
ATOM 4949 C CA . GLN B 1 316 ? 10.414 28.859 3.52 1 92.12 316 GLN B CA 1
ATOM 4950 C C . GLN B 1 316 ? 10.023 29.047 4.984 1 92.12 316 GLN B C 1
ATOM 4952 O O . GLN B 1 316 ? 10.562 29.906 5.676 1 92.12 316 GLN B O 1
ATOM 4957 N N . GLY B 1 317 ? 9.117 28.25 5.449 1 93.25 317 GLY B N 1
ATOM 4958 C CA . GLY B 1 317 ? 8.625 28.375 6.812 1 93.25 317 GLY B CA 1
ATOM 4959 C C . GLY B 1 317 ? 7.125 28.578 6.883 1 93.25 317 GLY B C 1
ATOM 4960 O O . GLY B 1 317 ? 6.457 28.703 5.852 1 93.25 317 GLY B O 1
ATOM 4961 N N . LYS B 1 318 ? 6.637 28.672 8.055 1 97.06 318 LYS B N 1
ATOM 4962 C CA . LYS B 1 318 ? 5.203 28.828 8.281 1 97.06 318 LYS B CA 1
ATOM 4963 C C . LYS B 1 318 ? 4.73 30.234 7.918 1 97.06 318 LYS B C 1
ATOM 4965 O O . LYS B 1 318 ? 5.418 31.219 8.195 1 97.06 318 LYS B O 1
ATOM 4970 N N . VAL B 1 319 ? 3.611 30.266 7.293 1 98.38 319 VAL B N 1
ATOM 4971 C CA . VAL B 1 319 ? 2.914 31.531 7.02 1 98.38 319 VAL B CA 1
ATOM 4972 C C . VAL B 1 319 ? 1.704 31.656 7.945 1 98.38 319 VAL B C 1
ATOM 4974 O O . VAL B 1 319 ? 0.882 30.734 8.031 1 98.38 319 VAL B O 1
ATOM 4977 N N . LEU B 1 320 ? 1.629 32.781 8.641 1 98.62 320 LEU B N 1
ATOM 4978 C CA . LEU B 1 320 ? 0.56 33 9.617 1 98.62 320 LEU B CA 1
ATOM 4979 C C . LEU B 1 320 ? -0.448 34 9.102 1 98.62 320 LEU B C 1
ATOM 4981 O O . LEU B 1 320 ? -0.066 35 8.484 1 98.62 320 LEU B O 1
ATOM 4985 N N . ILE B 1 321 ? -1.668 33.719 9.305 1 98.75 321 ILE B N 1
ATOM 4986 C CA . ILE B 1 321 ? -2.736 34.719 9.203 1 98.75 321 ILE B CA 1
ATOM 4987 C C . ILE B 1 321 ? -2.994 35.344 10.57 1 98.75 321 ILE B C 1
ATOM 4989 O O . ILE B 1 321 ? -3.135 34.625 11.57 1 98.75 321 ILE B O 1
ATOM 4993 N N . LYS B 1 322 ? -3.041 36.688 10.641 1 98.69 322 LYS B N 1
ATOM 4994 C CA . LYS B 1 322 ? -3.271 37.469 11.844 1 98.69 322 LYS B CA 1
ATOM 4995 C C . LYS B 1 322 ? -4.66 38.094 11.836 1 98.69 322 LYS B C 1
ATOM 4997 O O . LYS B 1 322 ? -4.824 39.219 11.383 1 98.69 322 LYS B O 1
ATOM 5002 N N . PRO B 1 323 ? -5.578 37.375 12.469 1 98.19 323 PRO B N 1
ATOM 5003 C CA . PRO B 1 323 ? -6.973 37.781 12.281 1 98.19 323 PRO B CA 1
ATOM 5004 C C . PRO B 1 323 ? -7.305 39.125 12.969 1 98.19 323 PRO B C 1
ATOM 5006 O O . PRO B 1 323 ? -8.289 39.781 12.617 1 98.19 323 PRO B O 1
ATOM 5009 N N . GLN B 1 324 ? -6.531 39.5 13.938 1 96.25 324 GLN B N 1
ATOM 5010 C CA . GLN B 1 324 ? -6.824 40.75 14.68 1 96.25 324 GLN B CA 1
ATOM 5011 C C . GLN B 1 324 ? -6.164 41.938 14.023 1 96.25 324 GLN B C 1
ATOM 5013 O O . GLN B 1 324 ? -6.371 43.094 14.461 1 96.25 324 GLN B O 1
ATOM 5018 N N . GLN B 1 325 ? -5.457 41.719 13.062 1 90.44 325 GLN B N 1
ATOM 5019 C CA . GLN B 1 325 ? -4.809 42.812 12.328 1 90.44 325 GLN B CA 1
ATOM 5020 C C . GLN B 1 325 ? -5.621 43.219 11.094 1 90.44 325 GLN B C 1
ATOM 5022 O O . GLN B 1 325 ? -6.371 42.375 10.555 1 90.44 325 GLN B O 1
#

Sequence (650 aa):
MKCLILEQFGQPVAFKQADIPQPGQGEVLIQVESSPINPSDLIFMSGKYLNSALKPPCIPGFEGSGLVVKSGGGEEADSLLNKRIAFFRCRGAYAQYTVANTQTCLLIDDDVTFNQAASSFINPLTVVGMLEVVKEAKVKTVVHSAAASALGRMMVRYFKNNGIEVINIVRRQEQVEILKQQGATIILNQSDQDFLPQLKKITTELNATIFFDAIAGSFTGEVLSQMPNNSTAYVYGLLCGQDSSVSPTELIFRNQTVKGFLLGNWLQSISPELKKQSLEKLQKLIKTDLKSEISKEYSLQDGQQAIEYYSKNMSQGKVLIKPQQMKCLILEQFGQPVAFKQADIPQPGQGEVLIQVESSPINPSDLIFMSGKYLNSALKPPCIPGFEGSGLVVKSGGGEEADSLLNKRIAFFRCRGAYAQYTVANTQTCLLIDDDVTFNQAASSFINPLTVVGMLEVVKEAKVKTVVHSAAASALGRMMVRYFKNNGIEVINIVRRQEQVEILKQQGATIILNQSDQDFLPQLKKITTELNATIFFDAIAGSFTGEVLSQMPNNSTAYVYGLLCGQDSSVSPTELIFRNQTVKGFLLGNWLQSISPELKKQSLEKLQKLIKTDLKSEISKEYSLQDGQQAIEYYSKNMSQGKVLIKPQQ

InterPro domains:
  IPR011032 GroES-like superfamily [SSF50129] (1-118)
  IPR013149 Alcohol dehydrogenase-like, C-terminal [PF00107] (150-268)
  IPR013154 Alcohol dehydrogenase-like, N-terminal [PF08240] (24-108)
  IPR020843 Enoylreductase domain [SM00829] (10-321)
  IPR036291 NAD(P)-binding domain superfamily [SSF51735] (112-274)

Foldseek 3Di:
DWFWWLAAAPDFTDTDDDDQDDEAAQKFKWQFFKAWDDLVQNCVSNVNPPPDPDDPRFATGFWFKGAGDGFNDDDLSVVRHRFIWIFGRWRHRLARMIMGGSVGIGGADPPADRHLRNPLDFLLLLLVLVLVVCVVVVAQEAEEEPLLFLSNLLNCLVSVVVRHAYQYEDADPVSVVSSVVSVHDHYAHPPDPCRLVVLLVVQVVRVHQEYEYADADQVQQSNNVSHAACHEYEYAHHLNVDHHDHDPVCCPPRVYYYDYDDSVVSLVVDDPVVNVVSSVVSNVCSVDSSPWDEQEEDESNCVSVQNVVCNVPRSRTIYMYGDVD/DWFWWLAAAPDFTDTDDDDQDDEAAQKFKWQFFKAWDDLVQNCVSNVNPPPDPDDPRFATGFWFKGAGDGFNDDDLSVVRHRFIWIFGRWRHRLARMIMGGSVGIGGADPVADRHLRNPLPFLLLLLVLVLVVCVVVVAQEAEEEPLLFLSNLLNCLVSVVVRHAYQYEDADPVSVVSSVVSVHDHYAHPPDPCRLVVLLVVQVVRVHQEYEYADADQVQQSNNVSHAACHEYEYAHHLNVDHHDHDPVCCPPRVYYYDYDDSVVSLVPDDPVVNVVSSVVSNVCSVPSSPWDEQEEDESNCVSVQNVVCNVPRSRTIYMYGDVD